Protein 4UVM (pdb70)

Organism: Shewanella oneidensis (strain ATCC 700550 / JCM 31522 / CIP 106686 / LMG 19005 / NCIMB 14063 / MR-1) (NCBI:txid211586)

CATH classification: 1.20.1250.20

Solvent-accessible surface area: 23825 Å² total; per-residue (Å²): 121,168,106,13,191,16,5,78,55,0,29,23,16,12,37,20,13,21,40,0,6,26,0,0,37,1,0,0,0,23,1,0,27,87,43,17,7,106,106,43,69,115,131,102,27,11,40,50,0,24,50,16,2,0,28,8,6,5,12,2,60,71,26,11,65,64,0,21,132,35,6,50,98,108,137,28,60,22,65,6,4,26,159,16,5,61,64,0,18,70,0,0,43,54,0,24,127,78,30,162,46,61,150,5,0,80,58,0,9,112,32,0,4,27,0,1,0,1,9,65,24,3,19,41,45,4,0,17,31,0,11,73,164,71,23,115,78,14,10,118,116,0,67,84,97,20,86,108,15,55,11,89,0,12,50,89,0,0,60,42,4,4,80,48,28,140,112,125,28,5,48,58,0,0,21,67,0,13,93,47,3,113,55,0,6,50,70,4,105,86,0,75,171,110,12,79,103,106,107,115,118,118,158,66,90,68,12,22,123,39,0,11,164,17,0,14,95,35,179,47,155,86,149,62,54,115,0,48,76,36,16,115,69,0,40,105,28,9,50,162,10,80,112,44,45,120,97,42,30,119,53,3,0,97,8,16,11,38,35,57,61,58,40,66,37,16,48,0,0,36,113,12,7,122,33,0,85,175,61,19,64,90,79,20,1,66,1,0,67,10,0,14,56,2,35,63,2,8,58,30,0,6,5,0,17,0,0,22,19,5,12,2,0,12,3,5,40,7,0,70,107,17,83,72,37,176,168,19,26,16,3,15,8,6,6,29,15,2,76,27,11,67,107,32,46,63,87,0,77,158,86,40,21,41,32,49,86,181,165,59,60,157,31,43,32,9,127,41,1,13,45,0,0,34,38,0,0,87,0,1,71,28,1,0,56,11,18,73,122,27,81,63,54,108,18,49,0,50,130,116,3,76,96,0,2,34,39,0,0,42,0,27,9,9,0,40,56,13,0,38,124,32,1,50,84,25,8,61,184,79,9,112,36,27,2,76,36,35,31,16,10,5,8,0,18,0,0,2,68,2,8,42,17,10,31,58,23,160,37,113,100,30,60,88,98,8,98,140,75,71,48,42,67,69,0,48,32,4,51,108,5,0,36,54,0,62,109,4,10,99,61,1,59,90,56,12,166,50,16,96,158,82,87,116,261

B-factor: mean 74.35, std 12.18, range [51.89, 132.82]

Radius of gyration: 23.32 Å; Cα contacts (8 Å, |Δi|>4): 678; chains: 1; bounding box: 52×58×60 Å

InterPro domains:
  IPR000109 Proton-dependent oligopeptide transporter family [PF00854] (85-462)
  IPR005279 Dipeptide/tripeptide permease [TIGR00924] (11-501)
  IPR018456 PTR2 family proton/oligopeptide symporter, conserved site [PS01022] (74-98)
  IPR036259 MFS transporter superfamily [G3DSA:1.20.1250.20] (1-516)
  IPR036259 MFS transporter superfamily [SSF103473] (8-505)

Foldseek 3Di:
DDDQPLLVLLLLLLLLLLLLVLLCLLCQQVLQQPAQVPVDDNVRSQLVSLLLSLLLLLLLLQLLVVLVCCQQPDDHLLVSLLVLLVLLLVLLVQCQVCVHPPVSVSVSSNSNSNSNSSNVVRSLVQSVVQADPVRNVCNVVSVVSSLVSNLVSNQVSLPVLVVCCVPPNRNRSSVVSSVSSVVSSVSSVVCPVRGDTDDRDDDDCLALVVLLVQLQPQDDPPDDQPLVVLLVVLVVVLVVLLVCCVLQPDSLSNLSSVCSNCVSSLVSSLVRLVSSVVPHPPQSSVQSVLLSLLLLLLLLLLLLLLLLVCCSRLVLVVLVQAADDDSDHSSSVSSLQSVLLVVVLVCCVPPNVVVVCVVPDPPDLLLLQLVLLLLSLVLLVLVLVVCVVVVPDHHHRPVRNSSSSNSSSSSCCSHVVRSLVVSCVRGDVSCNVVSSSSNSVSSSVSSSCVSVLVSVCPDPVNVVVVVVVVDDPSSVSSNVSSVSSNVSSVVSVVSVVVSVVPDYD

Nearest PDB structures (foldseek):
  4uvm-assembly1_A  TM=1.002E+00  e=2.363E-61  Shewanella oneidensis MR-1
  6ei3-assembly1_A  TM=9.799E-01  e=2.932E-43  Xanthomonas campestris
  4w6v-assembly1_A  TM=7.645E-01  e=9.019E-16  Yersinia enterocolitica subsp. palearctica YE-P4
  4tph-assembly1_B  TM=6.830E-01  e=6.382E-11  Shewanella oneidensis MR-1
  6jkc-assembly1_A  TM=6.854E-01  e=4.670E-11  Shewanella oneidensis MR-1

Secondary structure (DSSP, 8-state):
----TTHHHHHHHHHHHHHHHHHHHTTHHHHIIIIITTTS-HHHHHHHHHHHHHHHHHHHTTTHHHHHHHIIIII-HHHHHHHHHHHHHHHHHHHHHTTT-HHHHHHHHHHHHHHHHHTHHHHHHHHHTT--TTTHHHHHHHHHHHHHHHHHHHHHHHHHHHHHHHHH-HHHHHHHHHHHHHHHHHHHHTTTTT---PPPPPP-TTSHHHHHHHHHH---TT---HHHHHHHHHHHHHHHHHHTHHHH-HHHHHHHHHHHHHHHHHHHHHHTGGGGGGTS-HHHHHHHHHHHHHHHHHHTTHHHHHHHGGGGTHHHHHHTTSB--SS--GGGGGGHHHHHHHHHHHHIIIIIHHHHHHHT----HHHHHHHHHHHHHHHHHHHHHHHHHTTSS--BHHHHTHHHHHHHHHHHHHHTTTHHHHHHHHS-GGGHHHHHHHHHHHHHHHHHHHHHHHHHTTSHHHHHHHHHHT--HHHHHHHHHHHHHHHHHHHHHHHHHHHTTTS--

Structure (mmCIF, N/CA/C/O backbone):
data_4UVM
#
_entry.id   4UVM
#
_cell.length_a   86.830
_cell.length_b   86.830
_cell.length_c   219.820
_cell.angle_alpha   90.00
_cell.angle_beta   90.00
_cell.angle_gamma   90.00
#
_symmetry.space_group_name_H-M   'P 41 21 2'
#
loop_
_entity.id
_entity.type
_entity.pdbx_description
1 polymer 'GLUTATHIONE UPTAKE TRANSPORTER'
2 non-polymer (2S)-2,3-DIHYDROXYPROPYL(7Z)-PENTADEC-7-ENOATE
3 non-polymer (2R)-2,3-DIHYDROXYPROPYL(7Z)-PENTADEC-7-ENOATE
4 water water
#
loop_
_atom_site.group_PDB
_atom_site.id
_atom_site.type_symbol
_atom_site.label_atom_id
_atom_site.label_alt_id
_atom_site.label_comp_id
_atom_site.label_asym_id
_atom_site.label_entity_id
_atom_site.label_seq_id
_atom_site.pdbx_PDB_ins_code
_atom_site.Cartn_x
_atom_site.Cartn_y
_atom_site.Cartn_z
_atom_site.occupancy
_atom_site.B_iso_or_equiv
_atom_site.auth_seq_id
_atom_site.auth_comp_id
_atom_site.auth_asym_id
_atom_site.auth_atom_id
_atom_site.pdbx_PDB_model_num
ATOM 1 N N . PRO A 1 8 ? 2.102 86.543 77.564 1.00 101.37 8 PRO A N 1
ATOM 2 C CA . PRO A 1 8 ? 1.895 85.358 78.405 1.00 100.19 8 PRO A CA 1
ATOM 3 C C . PRO A 1 8 ? 0.955 85.641 79.573 1.00 101.60 8 PRO A C 1
ATOM 4 O O . PRO A 1 8 ? 1.040 86.713 80.174 1.00 103.30 8 PRO A O 1
ATOM 8 N N . LYS A 1 9 ? 0.074 84.698 79.893 1.00 97.35 9 LYS A N 1
ATOM 9 C CA . LYS A 1 9 ? -0.888 84.903 80.974 1.00 94.92 9 LYS A CA 1
ATOM 10 C C . LYS A 1 9 ? -0.730 83.864 82.078 1.00 92.32 9 LYS A C 1
ATOM 11 O O . LYS A 1 9 ? -0.304 82.738 81.825 1.00 91.42 9 LYS A O 1
ATOM 17 N N . TRP A 1 10 ? -1.071 84.247 83.304 1.00 89.72 10 TRP A N 1
ATOM 18 C CA . TRP A 1 10 ? -1.030 83.315 84.421 1.00 84.83 10 TRP A CA 1
ATOM 19 C C . TRP A 1 10 ? -2.136 82.284 84.287 1.00 80.29 10 TRP A C 1
ATOM 20 O O . TRP A 1 10 ? -3.302 82.638 84.129 1.00 79.43 10 TRP A O 1
ATOM 31 N N . PRO A 1 11 ? -1.767 80.999 84.331 1.00 76.87 11 PRO A N 1
ATOM 32 C CA . PRO A 1 11 ? -2.752 79.918 84.414 1.00 74.65 11 PRO A CA 1
ATOM 33 C C . PRO A 1 11 ? -3.606 80.062 85.668 1.00 73.60 11 PRO A C 1
ATOM 34 O O . PRO A 1 11 ? -3.061 80.200 86.762 1.00 74.66 11 PRO A O 1
ATOM 38 N N . ARG A 1 12 ? -4.925 80.042 85.502 1.00 74.55 12 ARG A N 1
ATOM 39 C CA . ARG A 1 12 ? -5.857 80.340 86.590 1.00 75.49 12 ARG A CA 1
ATOM 40 C C . ARG A 1 12 ? -5.856 79.296 87.705 1.00 75.64 12 ARG A C 1
ATOM 41 O O . ARG A 1 12 ? -6.438 79.514 88.769 1.00 74.34 12 ARG A O 1
ATOM 49 N N . GLN A 1 13 ? -5.206 78.164 87.462 1.00 73.18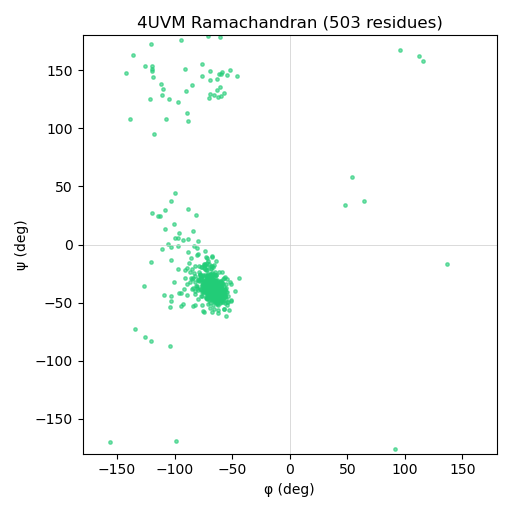 13 GLN A N 1
ATOM 50 C CA . GLN A 1 13 ? -5.156 77.094 88.451 1.00 72.06 13 GLN A CA 1
ATOM 51 C C . GLN A 1 13 ? -4.070 77.315 89.501 1.00 76.89 13 GLN A C 1
ATOM 52 O O . GLN A 1 13 ? -4.188 76.834 90.630 1.00 77.96 13 GLN A O 1
ATOM 58 N N . ILE A 1 14 ? -3.019 78.039 89.125 1.00 70.88 14 ILE A N 1
ATOM 59 C CA . ILE A 1 14 ? -1.868 78.262 90.004 1.00 69.72 14 ILE A CA 1
ATOM 60 C C . ILE A 1 14 ? -2.220 78.831 91.390 1.00 68.78 14 ILE A C 1
ATOM 61 O O . ILE A 1 14 ? -1.686 78.351 92.389 1.00 68.09 14 ILE A O 1
ATOM 66 N N . PRO A 1 15 ? -3.119 79.836 91.470 1.00 70.76 15 PRO A N 1
ATOM 67 C CA . PRO A 1 15 ? -3.447 80.344 92.810 1.00 70.57 15 PRO A CA 1
ATOM 68 C C . PRO A 1 15 ? -4.001 79.290 93.768 1.00 63.42 15 PRO A C 1
ATOM 69 O O . PRO A 1 15 ? -3.791 79.408 94.968 1.00 66.06 15 PRO A O 1
ATOM 73 N N . TYR A 1 16 ? -4.690 78.282 93.248 1.00 64.56 16 TYR A N 1
ATOM 74 C CA . TYR A 1 16 ? -5.241 77.226 94.090 1.00 64.25 16 TYR A CA 1
ATOM 75 C C . TYR A 1 16 ? -4.165 76.260 94.584 1.00 63.61 16 TYR A C 1
ATOM 76 O O . TYR A 1 16 ? -4.369 75.553 95.569 1.00 63.85 16 TYR A O 1
ATOM 85 N N . ILE A 1 17 ? -3.026 76.225 93.902 1.00 66.66 17 ILE A N 1
ATOM 86 C CA . ILE A 1 17 ? -1.938 75.340 94.303 1.00 63.96 17 ILE A CA 1
ATOM 87 C C . ILE A 1 17 ? -0.981 76.056 95.254 1.00 63.73 17 ILE A C 1
ATOM 88 O O . ILE A 1 17 ? -0.476 75.461 96.209 1.00 63.36 17 ILE A O 1
ATOM 93 N N . ILE A 1 18 ? -0.740 77.335 94.987 1.00 64.24 18 ILE A N 1
ATOM 94 C CA . ILE A 1 18 ? 0.078 78.160 95.868 1.00 65.32 18 ILE A CA 1
ATOM 95 C C . ILE A 1 18 ? -0.600 78.294 97.236 1.00 66.26 18 ILE A C 1
ATOM 96 O O . ILE A 1 18 ? 0.059 78.256 98.277 1.00 67.36 18 ILE A O 1
ATOM 101 N N . ALA A 1 19 ? -1.923 78.422 97.227 1.00 64.24 19 ALA A N 1
ATOM 102 C CA . ALA A 1 19 ? -2.691 78.549 98.460 1.00 61.17 19 ALA A CA 1
ATOM 103 C C . ALA A 1 19 ? -2.673 77.248 99.255 1.00 64.30 19 ALA A C 1
ATOM 104 O O . ALA A 1 19 ? -2.524 77.257 100.475 1.00 69.34 19 ALA A O 1
ATOM 106 N N . SER A 1 20 ? -2.831 76.130 98.554 1.00 62.30 20 SER A N 1
ATOM 107 C CA . SER A 1 20 ? -2.791 74.813 99.182 1.00 60.88 20 SER A CA 1
ATOM 108 C C . SER A 1 20 ? -1.421 74.541 99.805 1.00 61.30 20 SER A C 1
ATOM 109 O O . SER A 1 20 ? -1.320 73.957 100.886 1.00 61.22 20 SER A O 1
ATOM 112 N N . GLU A 1 21 ? -0.374 74.975 99.111 1.00 61.11 21 GLU A N 1
ATOM 113 C CA . GLU A 1 21 ? 1.000 74.785 99.558 1.00 61.98 21 GLU A CA 1
ATOM 114 C C . GLU A 1 21 ? 1.287 75.621 100.797 1.00 70.65 21 GLU A C 1
ATOM 115 O O . GLU A 1 21 ? 1.935 75.159 101.739 1.00 65.92 21 GLU A O 1
ATOM 121 N N . ALA A 1 22 ? 0.788 76.854 100.783 1.00 69.80 22 ALA A N 1
ATOM 122 C CA . ALA A 1 22 ? 0.959 77.786 101.890 1.00 60.86 22 ALA A CA 1
ATOM 123 C C . ALA A 1 22 ? 0.444 77.210 103.203 1.00 58.56 22 ALA A C 1
ATOM 124 O O . ALA A 1 22 ? 1.148 77.225 104.209 1.00 70.59 22 ALA A O 1
ATOM 126 N N . CYS A 1 23 ? -0.784 76.704 103.189 1.00 57.41 23 CYS A N 1
ATOM 127 C CA . CYS A 1 23 ? -1.392 76.142 104.389 1.00 59.08 23 CYS A CA 1
ATOM 128 C C . CYS A 1 23 ? -0.721 74.848 104.823 1.00 62.45 23 CYS A C 1
ATOM 129 O O . CYS A 1 23 ? -0.601 74.575 106.016 1.00 70.94 23 CYS A O 1
ATOM 132 N N . GLU A 1 24 ? -0.305 74.045 103.849 1.00 61.86 24 GLU A N 1
ATOM 133 C CA . GLU A 1 24 ? 0.298 72.750 104.133 1.00 59.83 24 GLU A CA 1
ATOM 134 C C . GLU A 1 24 ? 1.679 72.923 104.747 1.00 62.75 24 GLU A C 1
ATOM 135 O O . GLU A 1 24 ? 2.098 72.135 105.594 1.00 61.04 24 GLU A O 1
ATOM 141 N N . ARG A 1 25 ? 2.384 73.960 104.316 1.00 64.60 25 ARG A N 1
ATOM 142 C CA . ARG A 1 25 ? 3.723 74.225 104.822 1.00 63.10 25 ARG A CA 1
ATOM 143 C C . ARG A 1 25 ? 3.676 74.876 106.196 1.00 63.04 25 ARG A C 1
ATOM 144 O O . ARG A 1 25 ? 4.610 74.743 106.984 1.00 64.00 25 ARG A O 1
ATOM 152 N N . PHE A 1 26 ? 2.583 75.577 106.480 1.00 62.89 26 PHE A N 1
ATOM 153 C CA . PHE A 1 26 ? 2.388 76.172 107.794 1.00 63.40 26 PHE A CA 1
ATOM 154 C C . PHE A 1 26 ? 2.032 75.088 108.809 1.00 63.72 26 PHE A C 1
ATOM 155 O O . PHE A 1 26 ? 2.509 75.105 109.942 1.00 68.67 26 PHE A O 1
ATOM 163 N N . SER A 1 27 ? 1.200 74.140 108.391 1.00 63.03 27 SER A N 1
ATOM 164 C CA . SER A 1 27 ? 0.754 73.070 109.274 1.00 62.48 27 SER A CA 1
ATOM 165 C C . SER A 1 27 ? 1.866 72.076 109.587 1.00 60.14 27 SER A C 1
ATOM 166 O O . SER A 1 27 ? 1.885 71.476 110.660 1.00 61.59 27 SER A O 1
ATOM 169 N N . PHE A 1 28 ? 2.789 71.894 108.648 1.00 60.43 28 PHE A N 1
ATOM 170 C CA . PHE A 1 28 ? 3.867 70.930 108.839 1.00 62.36 28 PHE A CA 1
ATOM 171 C C . PHE A 1 28 ? 4.913 71.445 109.819 1.00 60.25 28 PHE A C 1
ATOM 172 O O . PHE A 1 28 ? 5.197 70.811 110.835 1.00 60.35 28 PHE A O 1
ATOM 180 N N . TYR A 1 29 ? 5.489 72.599 109.503 1.00 59.65 29 TYR A N 1
ATOM 181 C CA . TYR A 1 29 ? 6.467 73.226 110.377 1.00 61.68 29 TYR A CA 1
ATOM 182 C C . TYR A 1 29 ? 5.826 73.621 111.702 1.00 63.82 29 TYR A C 1
ATOM 183 O O . TYR A 1 29 ? 6.497 73.705 112.728 1.00 64.84 29 TYR A O 1
ATOM 192 N N . GLY A 1 30 ? 4.520 73.860 111.667 1.00 62.77 30 GLY A N 1
ATOM 193 C CA . GLY A 1 30 ? 3.772 74.218 112.855 1.00 62.29 30 GLY A CA 1
ATOM 194 C C . GLY A 1 30 ? 3.804 73.141 113.921 1.00 64.98 30 GLY A C 1
ATOM 195 O O . GLY A 1 30 ? 3.984 73.431 115.103 1.00 73.36 30 GLY A O 1
ATOM 196 N N . MET A 1 31 ? 3.636 71.889 113.512 1.00 60.87 31 MET A N 1
ATOM 197 C CA . MET A 1 31 ? 3.586 70.800 114.480 1.00 60.72 31 MET A CA 1
ATOM 198 C C . MET A 1 31 ? 4.932 70.102 114.636 1.00 62.30 31 MET A C 1
ATOM 199 O O . MET A 1 31 ? 5.174 69.437 115.639 1.00 69.65 31 MET A O 1
ATOM 204 N N . ARG A 1 32 ? 5.803 70.242 113.643 1.00 61.27 32 ARG A N 1
ATOM 205 C CA . ARG A 1 32 ? 7.111 69.599 113.704 1.00 62.00 32 ARG A CA 1
ATOM 206 C C . ARG A 1 32 ? 8.058 70.348 114.637 1.00 61.16 32 ARG A C 1
ATOM 207 O O . ARG A 1 32 ? 8.914 69.745 115.284 1.00 61.48 32 ARG A O 1
ATOM 215 N N . ASN A 1 33 ? 7.894 71.665 114.704 1.00 64.99 33 ASN A N 1
ATOM 216 C CA . ASN A 1 33 ? 8.771 72.515 115.508 1.00 71.58 33 ASN A CA 1
ATOM 217 C C . ASN A 1 33 ? 8.444 72.502 117.003 1.00 65.92 33 ASN A C 1
ATOM 218 O O . ASN A 1 33 ? 9.273 72.883 117.826 1.00 66.37 33 ASN A O 1
ATOM 223 N N . ILE A 1 34 ? 7.237 72.070 117.354 1.00 63.76 34 ILE A N 1
ATOM 224 C CA . ILE A 1 34 ? 6.870 71.909 118.759 1.00 64.33 34 ILE A CA 1
ATOM 225 C C . ILE A 1 34 ? 6.768 70.433 119.111 1.00 64.69 34 ILE A C 1
ATOM 226 O O . ILE A 1 34 ? 6.230 70.065 120.154 1.00 67.21 34 ILE A O 1
ATOM 231 N N . LEU A 1 35 ? 7.282 69.584 118.232 1.00 64.35 35 LEU A N 1
ATOM 232 C CA . LEU A 1 35 ? 7.197 68.149 118.448 1.00 63.88 35 LEU A CA 1
ATOM 233 C C . LEU A 1 35 ? 8.140 67.722 119.569 1.00 64.74 35 LEU A C 1
ATOM 234 O O . LEU A 1 35 ? 7.746 66.987 120.474 1.00 65.22 35 LEU A O 1
ATOM 239 N N . THR A 1 36 ? 9.381 68.197 119.512 1.00 64.18 36 THR A N 1
ATOM 240 C CA . THR A 1 36 ? 10.377 67.873 120.533 1.00 66.44 36 THR A CA 1
ATOM 241 C C . THR A 1 36 ? 10.060 68.465 121.915 1.00 65.23 36 THR A C 1
ATOM 242 O O . THR A 1 36 ? 10.227 67.772 122.921 1.00 65.92 36 THR A O 1
ATOM 246 N N . PRO A 1 37 ? 9.614 69.739 121.981 1.00 64.88 37 PRO A N 1
ATOM 247 C CA . PRO A 1 37 ? 9.169 70.233 123.292 1.00 63.68 37 PRO A CA 1
ATOM 248 C C . PRO A 1 37 ? 8.005 69.451 123.891 1.00 64.46 37 PRO A C 1
ATOM 249 O O . PRO A 1 37 ? 8.040 69.147 125.080 1.00 65.49 37 PRO A O 1
ATOM 253 N N . PHE A 1 38 ? 6.993 69.144 123.086 1.00 63.07 38 PHE A N 1
ATOM 254 C CA . PHE A 1 38 ? 5.835 68.387 123.554 1.00 63.35 38 PHE A CA 1
ATOM 255 C C . PHE A 1 38 ? 6.204 67.014 124.113 1.00 65.72 38 PHE A C 1
ATOM 256 O O . PHE A 1 38 ? 5.614 66.558 125.092 1.00 64.94 38 PHE A O 1
ATOM 264 N N . LEU A 1 39 ? 7.168 66.350 123.482 1.00 67.15 39 LEU A N 1
ATOM 265 C CA . LEU A 1 39 ? 7.595 65.030 123.936 1.00 65.70 39 LEU A CA 1
ATOM 266 C C . LEU A 1 39 ? 8.266 65.111 125.304 1.00 65.86 39 LEU A C 1
ATOM 267 O O . LEU A 1 39 ? 8.105 64.225 126.139 1.00 65.85 39 LEU A O 1
ATOM 272 N N . MET A 1 40 ? 9.017 66.185 125.523 1.00 66.29 40 MET A N 1
ATOM 273 C CA . MET A 1 40 ? 9.744 66.382 126.774 1.00 66.56 40 MET A CA 1
ATOM 274 C C . MET A 1 40 ? 8.846 66.811 127.935 1.00 69.15 40 MET A C 1
ATOM 275 O O . MET A 1 40 ? 9.017 66.344 129.058 1.00 72.47 40 MET A O 1
ATOM 280 N N . THR A 1 41 ? 7.899 67.706 127.666 1.00 66.36 41 THR A N 1
ATOM 281 C CA . THR A 1 41 ? 7.067 68.264 128.728 1.00 65.54 41 THR A CA 1
ATOM 282 C C . THR A 1 41 ? 5.840 67.419 129.057 1.00 68.66 41 THR A C 1
ATOM 283 O O . THR A 1 41 ? 5.359 67.445 130.186 1.00 80.49 41 THR A O 1
ATOM 287 N N . ALA A 1 42 ? 5.330 66.682 128.077 1.00 65.80 42 ALA A N 1
ATOM 288 C CA . ALA A 1 42 ? 4.039 66.030 128.236 1.00 64.72 42 ALA A CA 1
ATOM 289 C C . ALA A 1 42 ? 4.077 64.526 127.982 1.00 67.07 42 ALA A C 1
ATOM 290 O O . ALA A 1 42 ? 4.121 63.736 128.924 1.00 69.51 42 ALA A O 1
ATOM 292 N N . LEU A 1 43 ? 4.062 64.144 126.706 1.00 68.73 43 LEU A N 1
ATOM 293 C CA . LEU A 1 43 ? 3.829 62.757 126.301 1.00 68.05 43 LEU A CA 1
ATOM 294 C C . LEU A 1 43 ? 4.776 61.733 126.937 1.00 67.67 43 LEU A C 1
ATOM 295 O O . LEU A 1 43 ? 4.346 60.645 127.324 1.00 66.38 43 LEU A O 1
ATOM 300 N N . LEU A 1 44 ? 6.055 62.074 127.051 1.00 66.77 44 LEU A N 1
ATOM 301 C CA . LEU A 1 44 ? 7.030 61.133 127.598 1.00 68.66 44 LEU A CA 1
ATOM 302 C C . LEU A 1 44 ? 7.408 61.451 129.047 1.00 70.31 44 LEU A C 1
ATOM 303 O O . LEU A 1 44 ? 8.561 61.284 129.437 1.00 70.12 44 LEU A O 1
ATOM 308 N N . LEU A 1 45 ? 6.440 61.900 129.842 1.00 76.94 45 LEU A N 1
ATOM 309 C CA . LEU A 1 45 ? 6.701 62.244 131.242 1.00 70.79 45 LEU A CA 1
ATOM 310 C C . LEU A 1 45 ? 7.009 61.007 132.091 1.00 73.47 45 LEU A C 1
ATOM 311 O O . LEU A 1 45 ? 7.747 61.089 133.075 1.00 70.58 45 LEU A O 1
ATOM 316 N N . SER A 1 46 ? 6.449 59.864 131.699 1.00 71.64 46 SER A N 1
ATOM 317 C CA . SER A 1 46 ? 6.661 58.604 132.411 1.00 72.25 46 SER A CA 1
ATOM 318 C C . SER A 1 46 ? 8.120 58.160 132.351 1.00 73.49 46 SER A C 1
ATOM 319 O O . SER A 1 46 ? 8.540 57.259 133.075 1.00 82.40 46 SER A O 1
ATOM 322 N N . ILE A 1 47 ? 8.879 58.790 131.462 1.00 71.80 47 ILE A N 1
ATOM 323 C CA . ILE A 1 47 ? 10.310 58.565 131.355 1.00 73.12 47 ILE A CA 1
ATOM 324 C C . ILE A 1 47 ? 11.049 59.545 132.254 1.00 72.02 47 ILE A C 1
ATOM 325 O O . ILE A 1 47 ? 10.752 60.740 132.244 1.00 69.45 47 ILE A O 1
ATOM 330 N N . PRO A 1 48 ? 12.007 59.043 133.049 1.00 80.60 48 PRO A N 1
ATOM 331 C CA . PRO A 1 48 ? 12.882 59.919 133.839 1.00 77.96 48 PRO A CA 1
ATOM 332 C C . PRO A 1 48 ? 13.573 60.954 132.951 1.00 78.35 48 PRO A C 1
ATOM 333 O O . PRO A 1 48 ? 13.882 60.637 131.800 1.00 81.08 48 PRO A O 1
ATOM 337 N N . GLU A 1 49 ? 13.804 62.155 133.478 1.00 79.73 49 GLU A N 1
ATOM 338 C CA . GLU A 1 49 ? 14.350 63.276 132.710 1.00 83.63 49 GLU A CA 1
ATOM 339 C C . GLU A 1 49 ? 15.625 62.942 131.928 1.00 89.51 49 GLU A C 1
ATOM 340 O O . GLU A 1 49 ? 15.737 63.275 130.744 1.00 87.84 49 GLU A O 1
ATOM 346 N N . GLU A 1 50 ? 16.585 62.301 132.590 1.00 88.46 50 GLU A N 1
ATOM 347 C CA . GLU A 1 50 ? 17.859 61.980 131.951 1.00 91.45 50 GLU A CA 1
ATOM 348 C C . GLU A 1 50 ? 17.659 60.997 130.804 1.00 86.48 50 GLU A C 1
ATOM 349 O O . GLU A 1 50 ? 18.320 61.094 129.769 1.00 93.96 50 GLU A O 1
ATOM 355 N N . LEU A 1 51 ? 16.735 60.061 130.993 1.00 81.80 51 LEU A N 1
ATOM 356 C CA . LEU A 1 51 ? 16.408 59.076 129.968 1.00 80.02 51 LEU A CA 1
ATOM 357 C C . LEU A 1 51 ? 15.533 59.653 128.850 1.00 77.60 51 LEU A C 1
ATOM 358 O O . LEU A 1 51 ? 15.601 59.204 127.704 1.00 73.70 51 LEU A O 1
ATOM 363 N N . ARG A 1 52 ? 14.722 60.653 129.189 1.00 76.84 52 ARG A N 1
ATOM 364 C CA . ARG A 1 52 ? 13.683 61.151 128.288 1.00 76.23 52 ARG A CA 1
ATOM 365 C C . ARG A 1 52 ? 14.220 61.823 127.024 1.00 75.70 52 ARG A C 1
ATOM 366 O O . ARG A 1 52 ? 13.597 61.740 125.963 1.00 72.24 52 ARG A O 1
ATOM 374 N N . GLY A 1 53 ? 15.365 62.488 127.137 1.00 77.35 53 GLY A N 1
ATOM 375 C CA . GLY A 1 53 ? 15.947 63.188 126.005 1.00 74.68 53 GLY A CA 1
ATOM 376 C C . GLY A 1 53 ? 16.346 62.273 124.860 1.00 75.77 53 GLY A C 1
ATOM 377 O O . GLY A 1 53 ? 16.267 62.653 123.691 1.00 73.04 53 GLY A O 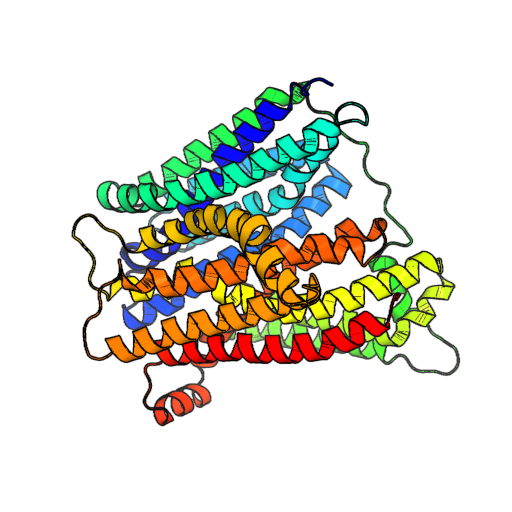1
ATOM 378 N N . ALA A 1 54 ? 16.774 61.062 125.199 1.00 76.82 54 ALA A N 1
ATOM 379 C CA . ALA A 1 54 ? 17.191 60.090 124.197 1.00 69.99 54 ALA A CA 1
ATOM 380 C C . ALA A 1 54 ? 15.990 59.489 123.479 1.00 74.94 54 ALA A C 1
ATOM 381 O O . ALA A 1 54 ? 16.051 59.202 122.285 1.00 81.57 54 ALA A O 1
ATOM 383 N N . VAL A 1 55 ? 14.900 59.293 124.213 1.00 75.34 55 VAL A N 1
ATOM 384 C CA . VAL A 1 55 ? 13.692 58.713 123.638 1.00 74.48 55 VAL A CA 1
ATOM 385 C C . VAL A 1 55 ? 12.984 59.723 122.741 1.00 72.59 55 VAL A C 1
ATOM 386 O O . VAL A 1 55 ? 12.368 59.355 121.743 1.00 78.70 55 VAL A O 1
ATOM 390 N N . ALA A 1 56 ? 13.085 61.000 123.093 1.00 70.64 56 ALA A N 1
ATOM 391 C CA . ALA A 1 56 ? 12.444 62.053 122.314 1.00 70.75 56 ALA A CA 1
ATOM 392 C C . ALA A 1 56 ? 13.064 62.180 120.923 1.00 71.84 56 ALA A C 1
ATOM 393 O O . ALA A 1 56 ? 12.349 62.342 119.932 1.00 66.41 56 ALA A O 1
ATOM 395 N N . LYS A 1 57 ? 14.393 62.106 120.857 1.00 71.27 57 LYS A N 1
ATOM 396 C CA . LYS A 1 57 ? 15.115 62.211 119.591 1.00 67.21 57 LYS A CA 1
ATOM 397 C C . LYS A 1 57 ? 14.778 61.055 118.660 1.00 68.75 57 LYS A C 1
ATOM 398 O O . LYS A 1 57 ? 14.674 61.234 117.447 1.00 69.85 57 LYS A O 1
ATOM 404 N N . ASP A 1 58 ? 14.612 59.869 119.233 1.00 69.01 58 ASP A N 1
ATOM 405 C CA . ASP A 1 58 ? 14.271 58.692 118.449 1.00 72.25 58 ASP A CA 1
ATOM 406 C C . ASP A 1 58 ? 12.926 58.884 117.762 1.00 69.37 58 ASP A C 1
ATOM 407 O O . ASP A 1 58 ? 12.788 58.627 116.568 1.00 70.83 58 ASP A O 1
ATOM 412 N N . VAL A 1 59 ? 11.945 59.353 118.526 1.00 69.04 59 VAL A N 1
ATOM 413 C CA . VAL A 1 59 ? 10.604 59.585 118.009 1.00 69.20 59 VAL A CA 1
ATOM 414 C C . VAL A 1 59 ? 10.607 60.622 116.889 1.00 65.94 59 VAL A C 1
ATOM 415 O O . VAL A 1 59 ? 9.995 60.419 115.840 1.00 64.11 59 VAL A O 1
ATOM 419 N N . PHE A 1 60 ? 11.311 61.726 117.114 1.00 63.53 60 PHE A N 1
ATOM 420 C CA . PHE A 1 60 ? 11.385 62.799 116.134 1.00 60.98 60 PHE A CA 1
ATOM 421 C C . PHE A 1 60 ? 12.045 62.350 114.836 1.00 62.71 60 PHE A C 1
ATOM 422 O O . PHE A 1 60 ? 11.507 62.567 113.753 1.00 61.74 60 PHE A O 1
ATOM 430 N N . HIS A 1 61 ? 13.213 61.727 114.949 1.00 62.86 61 HIS A N 1
ATOM 431 C CA . HIS A 1 61 ? 14.003 61.387 113.770 1.00 62.57 61 HIS A CA 1
ATOM 432 C C . HIS A 1 61 ? 13.490 60.141 113.052 1.00 63.73 61 HIS A C 1
ATOM 433 O O . HIS A 1 61 ? 13.739 59.970 111.861 1.00 67.73 61 HIS A O 1
ATOM 440 N N . SER A 1 62 ? 12.782 59.270 113.766 1.00 62.97 62 SER A N 1
ATOM 441 C CA . SER A 1 62 ? 12.091 58.162 113.113 1.00 63.06 62 SER A CA 1
ATOM 442 C C . SER A 1 62 ? 10.929 58.718 112.313 1.00 61.80 62 SER A C 1
ATOM 443 O O . SER A 1 62 ? 10.513 58.144 111.307 1.00 61.33 62 SER A O 1
ATOM 446 N N . PHE A 1 63 ? 10.403 59.842 112.781 1.00 63.25 63 PHE A N 1
ATOM 447 C CA . PHE A 1 63 ? 9.324 60.516 112.088 1.00 61.00 63 PHE A CA 1
ATOM 448 C C . PHE A 1 63 ? 9.834 61.165 110.811 1.00 62.07 63 PHE A C 1
ATOM 449 O O . PHE A 1 63 ? 9.216 61.044 109.753 1.00 60.03 63 PHE A O 1
ATOM 457 N N . VAL A 1 64 ? 10.962 61.860 110.926 1.00 66.82 64 VAL A N 1
ATOM 458 C CA . VAL A 1 64 ? 11.591 62.531 109.795 1.00 59.71 64 VAL A CA 1
ATOM 459 C C . VAL A 1 64 ? 11.962 61.523 108.717 1.00 62.80 64 VAL A C 1
ATOM 460 O O . VAL A 1 64 ? 11.748 61.763 107.528 1.00 62.47 64 VAL A O 1
ATOM 464 N N . ILE A 1 65 ? 12.511 60.392 109.149 1.00 62.47 65 ILE A N 1
ATOM 465 C CA . ILE A 1 65 ? 12.868 59.301 108.250 1.00 62.64 65 ILE A CA 1
ATOM 466 C C . ILE A 1 65 ? 11.703 58.920 107.335 1.00 61.33 65 ILE A C 1
ATOM 467 O O . ILE A 1 65 ? 11.870 58.813 106.121 1.00 64.61 65 ILE A O 1
ATOM 472 N N . GLY A 1 66 ? 10.521 58.744 107.913 1.00 58.61 66 GLY A N 1
ATOM 473 C CA . GLY A 1 66 ? 9.344 58.414 107.133 1.00 60.93 66 GLY A CA 1
ATOM 474 C C . GLY A 1 66 ? 8.906 59.548 106.224 1.00 60.34 66 GLY A C 1
ATOM 475 O O . GLY A 1 66 ? 8.335 59.318 105.159 1.00 59.60 66 GLY A O 1
ATOM 476 N N . VAL A 1 67 ? 9.176 60.778 106.647 1.00 59.73 67 VAL A N 1
ATOM 477 C CA . VAL A 1 67 ? 8.795 61.951 105.872 1.00 60.14 67 VAL A CA 1
ATOM 478 C C . VAL A 1 67 ? 9.590 62.010 104.572 1.00 62.67 67 VAL A C 1
ATOM 479 O O . VAL A 1 67 ? 9.048 62.330 103.515 1.00 65.15 67 VAL A O 1
ATOM 483 N N . TYR A 1 68 ? 10.874 61.677 104.652 1.00 63.61 68 TYR A N 1
ATOM 484 C CA . TYR A 1 68 ? 11.742 61.696 103.479 1.00 62.75 68 TYR A CA 1
ATOM 485 C C . TYR A 1 68 ? 11.974 60.303 102.892 1.00 61.55 68 TYR A C 1
ATOM 486 O O . TYR A 1 68 ? 12.910 60.096 102.122 1.00 62.27 68 TYR A O 1
ATOM 495 N N . PHE A 1 69 ? 11.124 59.350 103.258 1.00 62.64 69 PHE A N 1
ATOM 496 C CA . PHE A 1 69 ? 11.168 58.019 102.662 1.00 63.18 69 PHE A CA 1
ATOM 497 C C . PHE A 1 69 ? 9.963 57.806 101.765 1.00 64.67 69 PHE A C 1
ATOM 498 O O . PHE A 1 69 ? 10.073 57.276 100.662 1.00 64.10 69 PHE A O 1
ATOM 506 N N . PHE A 1 70 ? 8.809 58.235 102.260 1.00 62.31 70 PHE A N 1
ATOM 507 C CA . PHE A 1 70 ? 7.540 58.046 101.572 1.00 62.67 70 PHE A CA 1
ATOM 508 C C . PHE A 1 70 ? 7.322 58.822 100.259 1.00 62.90 70 PHE A C 1
ATOM 509 O O . PHE A 1 70 ? 6.335 58.559 99.571 1.00 63.91 70 PHE A O 1
ATOM 517 N N . PRO A 1 71 ? 8.202 59.788 99.910 1.00 62.57 71 PRO A N 1
ATOM 518 C CA . PRO A 1 71 ? 8.083 60.267 98.527 1.00 63.83 71 PRO A CA 1
ATOM 519 C C . PRO A 1 71 ? 8.177 59.164 97.469 1.00 62.14 71 PRO A C 1
ATOM 520 O O . PRO A 1 71 ? 7.518 59.269 96.437 1.00 64.72 71 PRO A O 1
ATOM 524 N N . LEU A 1 72 ? 8.976 58.132 97.727 1.00 61.53 72 LEU A N 1
ATOM 525 C CA . LEU A 1 72 ? 9.115 57.012 96.799 1.00 58.69 72 LEU A CA 1
ATOM 526 C C . LEU A 1 72 ? 7.789 56.288 96.581 1.00 64.50 72 LEU A C 1
ATOM 527 O O . LEU A 1 72 ? 7.480 55.870 95.466 1.00 75.57 72 LEU A O 1
ATOM 532 N N . LEU A 1 73 ? 7.011 56.133 97.647 1.00 68.87 73 LEU A N 1
ATOM 533 C CA . LEU A 1 73 ? 5.701 55.502 97.536 1.00 69.04 73 LEU A CA 1
ATOM 534 C C . LEU A 1 73 ? 4.737 56.403 96.770 1.00 70.41 73 LEU A C 1
ATOM 535 O O . LEU A 1 73 ? 3.988 55.941 95.912 1.00 77.47 73 LEU A O 1
ATOM 540 N N . GLY A 1 74 ? 4.769 57.694 97.082 1.00 69.53 74 GLY A N 1
ATOM 541 C CA . GLY A 1 74 ? 3.871 58.651 96.466 1.00 66.32 74 GLY A CA 1
ATOM 542 C C . GLY A 1 74 ? 4.071 58.769 94.969 1.00 64.37 74 GLY A C 1
ATOM 543 O O . GLY A 1 74 ? 3.118 58.656 94.201 1.00 67.75 74 GLY A O 1
ATOM 544 N N . GLY A 1 75 ? 5.314 58.994 94.555 1.00 63.16 75 GLY A N 1
ATOM 545 C CA . GLY A 1 75 ? 5.637 59.129 93.147 1.00 65.97 75 GLY A CA 1
ATOM 546 C C . GLY A 1 75 ? 5.291 57.880 92.358 1.00 71.00 75 GLY A C 1
ATOM 547 O O . GLY A 1 75 ? 4.908 57.956 91.188 1.00 70.71 75 GLY A O 1
ATOM 548 N N . TRP A 1 76 ? 5.422 56.726 93.006 1.00 69.30 76 TRP A N 1
ATOM 549 C CA . TRP A 1 76 ? 5.112 55.451 92.373 1.00 66.82 76 TRP A CA 1
ATOM 550 C C . TRP A 1 76 ? 3.613 55.290 92.128 1.00 68.72 76 TRP A C 1
ATOM 551 O O . TRP A 1 76 ? 3.194 54.958 91.022 1.00 73.69 76 TRP A O 1
ATOM 562 N N . ILE A 1 77 ? 2.814 55.530 93.163 1.00 70.61 77 ILE A N 1
ATOM 563 C CA . ILE A 1 77 ? 1.359 55.413 93.073 1.00 69.64 77 ILE A CA 1
ATOM 564 C C . ILE A 1 77 ? 0.774 56.350 92.020 1.00 67.28 77 ILE A C 1
ATOM 565 O O . ILE A 1 77 ? -0.133 55.976 91.280 1.00 71.07 77 ILE A O 1
ATOM 570 N N . ALA A 1 78 ? 1.303 57.565 91.949 1.00 67.82 78 ALA A N 1
ATOM 571 C CA . ALA A 1 78 ? 0.824 58.551 90.985 1.00 69.38 78 ALA A CA 1
ATOM 572 C C . ALA A 1 78 ? 1.172 58.168 89.548 1.00 75.95 78 ALA A C 1
ATOM 573 O O . ALA A 1 78 ? 0.334 58.258 88.651 1.00 76.58 78 ALA A O 1
ATOM 575 N N . ASP A 1 79 ? 2.414 57.747 89.335 1.00 77.32 79 ASP A N 1
ATOM 576 C CA . ASP A 1 79 ? 2.885 57.396 87.998 1.00 79.60 79 ASP A CA 1
ATOM 577 C C . ASP A 1 79 ? 2.307 56.076 87.493 1.00 82.06 79 ASP A C 1
ATOM 578 O O . ASP A 1 79 ? 1.980 55.942 86.314 1.00 92.82 79 ASP A O 1
ATOM 583 N N . ARG A 1 80 ? 2.183 55.104 88.389 1.00 76.67 80 ARG A N 1
ATOM 584 C CA . ARG A 1 80 ? 1.736 53.769 88.004 1.00 78.17 80 ARG A CA 1
ATOM 585 C C . ARG A 1 80 ? 0.219 53.639 87.879 1.00 78.95 80 ARG A C 1
ATOM 586 O O . ARG A 1 80 ? -0.272 52.983 86.962 1.00 89.75 80 ARG A O 1
ATOM 594 N N . PHE A 1 81 ? -0.525 54.260 88.787 1.00 75.93 81 PHE A N 1
ATOM 595 C CA . PHE A 1 81 ? -1.965 54.030 88.837 1.00 74.39 81 PHE A CA 1
ATOM 596 C C . PHE A 1 81 ? -2.823 55.275 88.648 1.00 75.80 81 PHE A C 1
ATOM 597 O O . PHE A 1 81 ? -3.280 55.559 87.540 1.00 78.66 81 PHE A O 1
ATOM 605 N N . PHE A 1 82 ? -3.029 56.015 89.733 1.00 73.96 82 PHE A N 1
ATOM 606 C CA . PHE A 1 82 ? -4.139 56.963 89.819 1.00 71.31 82 PHE A CA 1
ATOM 607 C C . PHE A 1 82 ? -3.888 58.377 89.282 1.00 70.18 82 PHE A C 1
ATOM 608 O O . PHE A 1 82 ? -4.835 59.126 89.058 1.00 68.44 82 PHE A O 1
ATOM 616 N N . GLY A 1 83 ? -2.630 58.746 89.073 1.00 68.93 83 GLY A N 1
ATOM 617 C CA . GLY A 1 83 ? -2.313 60.083 88.599 1.00 66.33 83 GLY A CA 1
ATOM 618 C C . GLY A 1 83 ? -1.957 61.017 89.741 1.00 67.35 83 GLY A C 1
ATOM 619 O O . GLY A 1 83 ? -2.194 60.696 90.904 1.00 75.58 83 GLY A O 1
ATOM 620 N N . LYS A 1 84 ? -1.398 62.179 89.419 1.00 66.11 84 LYS A N 1
ATOM 621 C CA . LYS A 1 84 ? -0.917 63.092 90.452 1.00 63.79 84 LYS A CA 1
ATOM 622 C C . LYS A 1 84 ? -2.038 63.750 91.253 1.00 63.02 84 LYS A C 1
ATOM 623 O O . LYS A 1 84 ? -1.981 63.770 92.479 1.00 65.32 84 LYS A O 1
ATOM 629 N N . TYR A 1 85 ? -3.052 64.281 90.574 1.00 67.87 85 TYR A N 1
ATOM 630 C CA . TYR A 1 85 ? -4.139 64.969 91.270 1.00 65.82 85 TYR A CA 1
ATOM 631 C C . TYR A 1 85 ? -4.820 64.065 92.294 1.00 64.83 85 TYR A C 1
ATOM 632 O O . TYR A 1 85 ? -4.918 64.411 93.468 1.00 66.00 85 TYR A O 1
ATOM 641 N N . ASN A 1 86 ? -5.294 62.910 91.843 1.00 65.28 86 ASN A N 1
ATOM 642 C CA . ASN A 1 86 ? -6.038 62.008 92.711 1.00 66.72 86 ASN A CA 1
ATOM 643 C C . ASN A 1 86 ? -5.192 61.456 93.850 1.00 68.12 86 ASN A C 1
ATOM 644 O O . ASN A 1 86 ? -5.698 61.217 94.946 1.00 72.10 86 ASN A O 1
ATOM 649 N N . THR A 1 87 ? -3.904 61.257 93.594 1.00 67.54 87 THR A N 1
ATOM 650 C CA . THR A 1 87 ? -3.009 60.735 94.620 1.00 67.95 87 THR A CA 1
ATOM 651 C C . THR A 1 87 ? -2.757 61.781 95.703 1.00 63.39 87 THR A C 1
ATOM 652 O O . THR A 1 87 ? -2.755 61.466 96.892 1.00 62.42 87 THR A O 1
ATOM 656 N N . ILE A 1 88 ? -2.547 63.025 95.284 1.00 59.72 88 ILE A N 1
ATOM 657 C CA . ILE A 1 88 ? -2.362 64.126 96.221 1.00 62.86 88 ILE A CA 1
ATOM 658 C C . ILE A 1 88 ? -3.593 64.300 97.102 1.00 61.54 88 ILE A C 1
ATOM 659 O O . ILE A 1 88 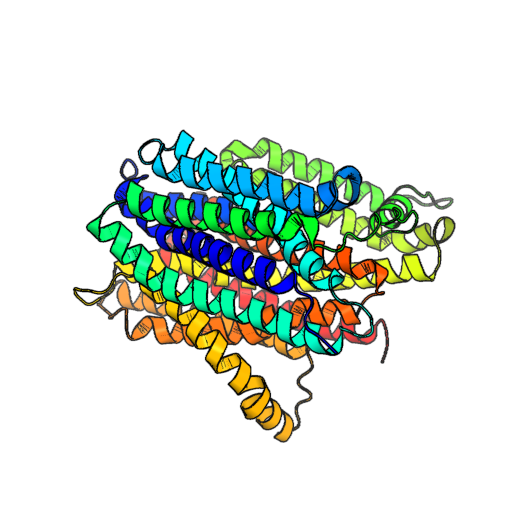? -3.483 64.491 98.311 1.00 62.99 88 ILE A O 1
ATOM 664 N N . LEU A 1 89 ? -4.766 64.218 96.486 1.00 62.06 89 LEU A N 1
ATOM 665 C CA . LEU A 1 89 ? -6.029 64.443 97.181 1.00 62.86 89 LEU A CA 1
ATOM 666 C C . LEU A 1 89 ? -6.277 63.435 98.301 1.00 62.14 89 LEU A C 1
ATOM 667 O O . LEU A 1 89 ? -6.701 63.805 99.393 1.00 60.88 89 LEU A O 1
ATOM 672 N N . TRP A 1 90 ? -6.010 62.163 98.030 1.00 63.89 90 TRP A N 1
ATOM 673 C CA . TRP A 1 90 ? -6.295 61.115 99.003 1.00 65.21 90 TRP A CA 1
ATOM 674 C C . TRP A 1 90 ? -5.175 60.971 100.026 1.00 62.19 90 TRP A C 1
ATOM 675 O O . TRP A 1 90 ? -5.398 60.490 101.134 1.00 64.95 90 TRP A O 1
ATOM 686 N N . LEU A 1 91 ? -3.972 61.388 99.652 1.00 59.82 91 LEU A N 1
ATOM 687 C CA . LEU A 1 91 ? -2.860 61.427 100.594 1.00 59.10 91 LEU A CA 1
ATOM 688 C C . LEU A 1 91 ? -2.991 62.629 101.519 1.00 61.86 91 LEU A C 1
ATOM 689 O O . LEU A 1 91 ? -2.529 62.603 102.659 1.00 60.77 91 LEU A O 1
ATOM 694 N N . SER A 1 92 ? -3.620 63.685 101.015 1.00 60.22 92 SER A N 1
ATOM 695 C CA . SER A 1 92 ? -3.829 64.899 101.790 1.00 59.85 92 SER A CA 1
ATOM 696 C C . SER A 1 92 ? -4.926 64.700 102.825 1.00 61.39 92 SER A C 1
ATOM 697 O O . SER A 1 92 ? -4.896 65.312 103.886 1.00 69.66 92 SER A O 1
ATOM 700 N N . LEU A 1 93 ? -5.899 63.851 102.509 1.00 63.57 93 LEU A N 1
ATOM 701 C CA . LEU A 1 93 ? -6.958 63.530 103.460 1.00 62.32 93 LEU A CA 1
ATOM 702 C C . LEU A 1 93 ? -6.390 62.676 104.587 1.00 61.46 93 LEU A C 1
ATOM 703 O O . LEU A 1 93 ? -6.701 62.887 105.757 1.00 63.19 93 LEU A O 1
ATOM 708 N N . ILE A 1 94 ? -5.550 61.712 104.221 1.00 60.01 94 ILE A N 1
ATOM 709 C CA . ILE A 1 94 ? -4.844 60.885 105.192 1.00 68.30 94 ILE A CA 1
ATOM 710 C C . ILE A 1 94 ? -3.936 61.752 106.063 1.00 63.74 94 ILE A C 1
ATOM 711 O O . ILE A 1 94 ? -3.836 61.553 107.275 1.00 63.50 94 ILE A O 1
ATOM 716 N N . TYR A 1 95 ? -3.286 62.717 105.422 1.00 61.55 95 TYR A N 1
ATOM 717 C CA . TYR A 1 95 ? -2.481 63.735 106.088 1.00 59.97 95 TYR A CA 1
ATOM 718 C C . TYR A 1 95 ? -3.325 64.474 107.129 1.00 60.95 95 TYR A C 1
ATOM 719 O O . TYR A 1 95 ? -2.879 64.698 108.254 1.00 61.92 95 TYR A O 1
ATOM 728 N N . CYS A 1 96 ? -4.545 64.845 106.749 1.00 62.20 96 CYS A N 1
ATOM 729 C CA . CYS A 1 96 ? -5.467 65.519 107.661 1.00 60.76 96 CYS A CA 1
ATOM 730 C C . CYS A 1 96 ? -5.777 64.657 108.878 1.00 63.27 96 CYS A C 1
ATOM 731 O O . CYS A 1 96 ? -5.727 65.128 110.014 1.00 61.80 96 CYS A O 1
ATOM 734 N N . VAL A 1 97 ? -6.101 63.393 108.626 1.00 62.41 97 VAL A N 1
ATOM 735 C CA . VAL A 1 97 ? -6.433 62.451 109.685 1.00 61.72 97 VAL A CA 1
ATOM 736 C C . VAL A 1 97 ? -5.266 62.299 110.658 1.00 62.19 97 VAL A C 1
ATOM 737 O O . VAL A 1 97 ? -5.467 62.192 111.863 1.00 63.54 97 VAL A O 1
ATOM 741 N N . GLY A 1 98 ? -4.048 62.313 110.130 1.00 57.17 98 GLY A N 1
ATOM 742 C CA . GLY A 1 98 ? -2.857 62.199 110.952 1.00 60.10 98 GLY A CA 1
ATOM 743 C C . GLY A 1 98 ? -2.739 63.341 111.941 1.00 63.43 98 GLY A C 1
ATOM 744 O O . GLY A 1 98 ? -2.393 63.134 113.106 1.00 62.66 98 GLY A O 1
ATOM 745 N N . HIS A 1 99 ? -3.024 64.550 111.470 1.00 63.32 99 HIS A N 1
ATOM 746 C CA . HIS A 1 99 ? -3.043 65.730 112.327 1.00 62.78 99 HIS A CA 1
ATOM 747 C C . HIS A 1 99 ? -4.125 65.601 113.393 1.00 65.14 99 HIS A C 1
ATOM 748 O O . HIS A 1 99 ? -3.930 65.987 114.544 1.00 63.60 99 HIS A O 1
ATOM 755 N N . ALA A 1 100 ? -5.269 65.055 112.997 1.00 73.41 100 ALA A N 1
ATOM 756 C CA . ALA A 1 100 ? -6.373 64.826 113.919 1.00 63.02 100 ALA A CA 1
ATOM 757 C C . ALA A 1 100 ? -5.987 63.825 115.006 1.00 63.49 100 ALA A C 1
ATOM 758 O O . ALA A 1 100 ? -6.337 64.003 116.170 1.00 64.88 100 ALA A O 1
ATOM 760 N N . PHE A 1 101 ? -5.261 62.779 114.621 1.00 66.67 101 PHE A N 1
ATOM 761 C CA . PHE A 1 101 ? -4.811 61.765 115.571 1.00 62.79 101 PHE A CA 1
ATOM 762 C C . PHE A 1 101 ? -3.912 62.354 116.647 1.00 63.91 101 PHE A C 1
ATOM 763 O O . PHE A 1 101 ? -3.903 61.890 117.786 1.00 64.27 101 PHE A O 1
ATOM 771 N N . LEU A 1 102 ? -3.149 63.374 116.276 1.00 64.76 102 LEU A N 1
ATOM 772 C CA . LEU A 1 102 ? -2.216 64.002 117.199 1.00 65.56 102 LEU A CA 1
ATOM 773 C C . LEU A 1 102 ? -2.957 64.718 118.324 1.00 69.64 102 LEU A C 1
ATOM 774 O O . LEU A 1 102 ? -2.478 64.772 119.458 1.00 69.41 102 LEU A O 1
ATOM 779 N N . ALA A 1 103 ? -4.129 65.257 118.005 1.00 66.30 103 ALA A N 1
ATOM 780 C CA . ALA A 1 103 ? -4.958 65.931 118.998 1.00 63.33 103 ALA A CA 1
ATOM 781 C C . ALA A 1 103 ? -5.779 64.929 119.805 1.00 62.02 103 ALA A C 1
ATOM 782 O O . ALA A 1 103 ? -5.752 64.938 121.035 1.00 65.10 103 ALA A O 1
ATOM 784 N N . ILE A 1 104 ? -6.501 64.062 119.102 1.00 61.42 104 ILE A N 1
ATOM 785 C CA . ILE A 1 104 ? -7.359 63.068 119.739 1.00 63.11 104 ILE A CA 1
ATOM 786 C C . ILE A 1 104 ? -6.577 62.138 120.670 1.00 65.88 104 ILE A C 1
ATOM 787 O O . ILE A 1 104 ? -6.994 61.897 121.803 1.00 68.87 104 ILE A O 1
ATOM 792 N N . PHE A 1 105 ? -5.445 61.623 120.197 1.00 65.42 105 PHE A N 1
ATOM 793 C CA . PHE A 1 105 ? -4.626 60.718 121.003 1.00 64.48 105 PHE A CA 1
ATOM 794 C C . PHE A 1 105 ? -3.451 61.455 121.636 1.00 66.59 105 PHE A C 1
ATOM 795 O O . PHE A 1 105 ? -2.319 60.969 121.640 1.00 63.60 105 PHE A O 1
ATOM 803 N N . GLU A 1 106 ? -3.747 62.634 122.172 1.00 65.74 106 GLU A N 1
ATOM 804 C CA . GLU A 1 106 ? -2.773 63.474 122.860 1.00 66.05 106 GLU A CA 1
ATOM 805 C C . GLU A 1 106 ? -2.079 62.772 124.024 1.00 67.46 106 GLU A C 1
ATOM 806 O O . GLU A 1 106 ? -0.881 62.950 124.241 1.00 67.14 106 GLU A O 1
ATOM 812 N N . HIS A 1 107 ? -2.836 61.971 124.767 1.00 66.98 107 HIS A N 1
ATOM 813 C CA . HIS A 1 107 ? -2.338 61.398 126.014 1.00 68.70 107 HIS A CA 1
ATOM 814 C C . HIS A 1 107 ? -1.998 59.912 125.914 1.00 69.73 107 HIS A C 1
ATOM 815 O O . HIS A 1 107 ? -1.580 59.301 126.899 1.00 77.27 107 HIS A O 1
ATOM 822 N N . SER A 1 108 ? -2.179 59.328 124.734 1.00 67.36 108 SER A N 1
ATOM 823 C CA . SER A 1 108 ? -1.797 57.935 124.520 1.00 68.04 108 SER A CA 1
ATOM 824 C C . SER A 1 108 ? -0.606 57.869 123.575 1.00 70.41 108 SER A C 1
ATOM 825 O O . SER A 1 108 ? -0.624 58.468 122.498 1.00 72.41 108 SER A O 1
ATOM 828 N N . VAL A 1 109 ? 0.429 57.142 123.987 1.00 70.92 109 VAL A N 1
ATOM 829 C CA . VAL A 1 109 ? 1.669 57.062 123.222 1.00 67.86 109 VAL A CA 1
ATOM 830 C C . VAL A 1 109 ? 1.502 56.296 121.912 1.00 66.37 109 VAL A C 1
ATOM 831 O O . VAL A 1 109 ? 1.948 56.750 120.859 1.00 70.57 109 VAL A O 1
ATOM 835 N N . GLN A 1 110 ? 0.858 55.136 121.981 1.00 66.58 110 GLN A N 1
ATOM 836 C CA . GLN A 1 110 ? 0.623 54.327 120.791 1.00 66.80 110 GLN A CA 1
ATOM 837 C C . GLN A 1 110 ? -0.175 55.098 119.745 1.00 66.58 110 GLN A C 1
ATOM 838 O O . GLN A 1 110 ? 0.140 55.063 118.558 1.00 66.61 110 GLN A O 1
ATOM 844 N N . GLY A 1 111 ? -1.206 55.801 120.198 1.00 67.97 111 GLY A N 1
ATOM 845 C CA . GLY A 1 111 ? -2.077 56.542 119.306 1.00 65.83 111 GLY A CA 1
ATOM 846 C C . GLY A 1 111 ? -1.416 57.771 118.717 1.00 64.93 111 GLY A C 1
ATOM 847 O O . GLY A 1 111 ? -1.758 58.202 117.616 1.00 66.18 111 GLY A O 1
ATOM 848 N N . PHE A 1 112 ? -0.468 58.343 119.451 1.00 64.49 112 PHE A N 1
ATOM 849 C CA . PHE A 1 112 ? 0.240 59.522 118.969 1.00 64.95 112 PHE A CA 1
ATOM 850 C C . PHE A 1 112 ? 1.254 59.132 117.898 1.00 63.50 112 PHE A C 1
ATOM 851 O O . PHE A 1 112 ? 1.404 59.824 116.891 1.00 64.14 112 PHE A O 1
ATOM 859 N N . TYR A 1 113 ? 1.943 58.016 118.125 1.00 63.68 113 TYR A N 1
ATOM 860 C CA . TYR A 1 113 ? 2.899 57.481 117.163 1.00 62.38 113 TYR A CA 1
ATOM 861 C C . TYR A 1 113 ? 2.213 57.109 115.855 1.00 62.36 113 TYR A C 1
ATOM 862 O O . TYR A 1 113 ? 2.808 57.200 114.783 1.00 65.49 113 TYR A O 1
ATOM 871 N N . THR A 1 114 ? 0.961 56.679 115.957 1.00 61.30 114 THR A N 1
ATOM 872 C CA . THR A 1 114 ? 0.178 56.302 114.789 1.00 61.91 114 THR A CA 1
ATOM 873 C C . THR A 1 114 ? -0.123 57.533 113.940 1.00 65.13 114 THR A C 1
ATOM 874 O O . THR A 1 114 ? -0.072 57.483 112.711 1.00 63.77 114 THR A O 1
ATOM 878 N N . GLY A 1 115 ? -0.426 58.642 114.607 1.00 67.77 115 GLY A N 1
ATOM 879 C CA . GLY A 1 115 ? -0.713 59.888 113.922 1.00 63.41 115 GLY A CA 1
ATOM 880 C C . GLY A 1 115 ? 0.506 60.462 113.232 1.00 62.19 115 GLY A C 1
ATOM 881 O O . GLY A 1 115 ? 0.394 61.073 112.171 1.00 63.93 115 GLY A O 1
ATOM 882 N N . LEU A 1 116 ? 1.673 60.274 113.840 1.00 61.24 116 LEU A N 1
ATOM 883 C CA . LEU A 1 116 ? 2.925 60.717 113.239 1.00 61.15 116 LEU A CA 1
ATOM 884 C C . LEU A 1 116 ? 3.167 59.970 111.937 1.00 60.55 116 LEU A C 1
ATOM 885 O O . LEU A 1 116 ? 3.644 60.543 110.960 1.00 61.32 116 LEU A O 1
ATOM 890 N N . PHE A 1 117 ? 2.826 58.685 111.939 1.00 61.08 117 PHE A N 1
ATOM 891 C CA . PHE A 1 117 ? 2.969 57.827 110.771 1.00 59.15 117 PHE A CA 1
ATOM 892 C C . PHE A 1 117 ? 2.115 58.318 109.603 1.00 62.06 117 PHE A C 1
ATOM 893 O O . PHE A 1 117 ? 2.571 58.347 108.461 1.00 64.74 117 PHE A O 1
ATOM 901 N N . LEU A 1 118 ? 0.877 58.703 109.896 1.00 61.91 118 LEU A N 1
ATOM 902 C CA . LEU A 1 118 ? -0.045 59.168 108.866 1.00 63.31 118 LEU A CA 1
ATOM 903 C C . LEU A 1 118 ? 0.377 60.522 108.305 1.00 62.94 118 LEU A C 1
ATOM 904 O O . LEU A 1 118 ? 0.124 60.827 107.140 1.00 67.16 118 LEU A O 1
ATOM 909 N N . ILE A 1 119 ? 1.016 61.335 109.137 1.00 61.89 119 ILE A N 1
ATOM 910 C CA . ILE A 1 119 ? 1.522 62.625 108.690 1.00 60.80 119 ILE A CA 1
ATOM 911 C C . ILE A 1 119 ? 2.747 62.426 107.806 1.00 60.35 119 ILE A C 1
ATOM 912 O O . ILE A 1 119 ? 2.892 63.079 106.774 1.00 62.40 119 ILE A O 1
ATOM 917 N N . ALA A 1 120 ? 3.621 61.512 108.213 1.00 59.88 120 ALA A N 1
ATOM 918 C CA . ALA A 1 120 ? 4.801 61.179 107.428 1.00 59.14 120 ALA A CA 1
ATOM 919 C C . ALA A 1 120 ? 4.390 60.564 106.094 1.00 65.69 120 ALA A C 1
ATOM 920 O O . ALA A 1 120 ? 5.042 60.770 105.071 1.00 62.78 120 ALA A O 1
ATOM 922 N N . LEU A 1 121 ? 3.296 59.812 106.115 1.00 63.06 121 LEU A N 1
ATOM 923 C CA . LEU A 1 121 ? 2.778 59.179 104.910 1.00 61.89 121 LEU A CA 1
ATOM 924 C C . LEU A 1 121 ? 2.146 60.208 103.982 1.00 63.36 121 LEU A C 1
ATOM 925 O O . LEU A 1 121 ? 2.303 60.143 102.765 1.00 65.65 121 LEU A O 1
ATOM 930 N N . GLY A 1 122 ? 1.436 61.164 104.565 1.00 61.81 122 GLY A N 1
ATOM 931 C CA . GLY A 1 122 ? 0.753 62.179 103.790 1.00 60.32 122 GLY A CA 1
ATOM 932 C C . GLY A 1 122 ? 1.668 63.286 103.308 1.00 61.69 122 GLY A C 1
ATOM 933 O O . GLY A 1 122 ? 1.624 63.661 102.141 1.00 61.48 122 GLY A O 1
ATOM 934 N N . SER A 1 123 ? 2.496 63.815 104.206 1.00 67.76 123 SER A N 1
ATOM 935 C CA . SER A 1 123 ? 3.366 64.942 103.871 1.00 63.84 123 SER A CA 1
ATOM 936 C C . SER A 1 123 ? 4.471 64.523 102.911 1.00 63.01 123 SER A C 1
ATOM 937 O O . SER A 1 123 ? 4.783 65.242 101.960 1.00 60.69 123 SER A O 1
ATOM 940 N N . GLY A 1 124 ? 5.057 63.357 103.165 1.00 59.78 124 GLY A N 1
ATOM 941 C CA . GLY A 1 124 ? 6.105 62.831 102.312 1.00 62.24 124 GLY A CA 1
ATOM 942 C C . GLY A 1 124 ? 5.567 62.361 100.976 1.00 62.60 124 GLY A C 1
ATOM 943 O O . GLY A 1 124 ? 6.163 62.613 99.931 1.00 61.82 124 GLY A O 1
ATOM 944 N N . GLY A 1 125 ? 4.427 61.680 101.014 1.00 62.36 125 GLY A N 1
ATOM 945 C CA . GLY A 1 125 ? 3.803 61.161 99.812 1.00 62.33 125 GLY A CA 1
ATOM 946 C C . GLY A 1 125 ? 3.450 62.209 98.770 1.00 65.28 125 GLY A C 1
ATOM 947 O O . GLY A 1 125 ? 3.498 61.936 97.573 1.00 63.37 125 GLY A O 1
ATOM 948 N N . ILE A 1 126 ? 3.093 63.410 99.216 1.00 59.54 126 ILE A N 1
ATOM 949 C CA . ILE A 1 126 ? 2.704 64.471 98.291 1.00 61.11 126 ILE A CA 1
ATOM 950 C C . ILE A 1 126 ? 3.853 65.418 97.978 1.00 59.94 126 ILE A C 1
ATOM 951 O O . ILE A 1 126 ? 3.693 66.355 97.198 1.00 61.54 126 ILE A O 1
ATOM 956 N N . LYS A 1 127 ? 5.009 65.187 98.590 1.00 63.93 127 LYS A N 1
ATOM 957 C CA . LYS A 1 127 ? 6.132 66.101 98.410 1.00 61.54 127 LYS A CA 1
ATOM 958 C C . LYS A 1 127 ? 6.666 66.114 96.970 1.00 57.73 127 LYS A C 1
ATOM 959 O O . LYS A 1 127 ? 6.879 67.190 96.415 1.00 56.03 127 LYS A O 1
ATOM 965 N N . PRO A 1 128 ? 6.882 64.931 96.353 1.00 62.73 128 PRO A N 1
ATOM 966 C CA . PRO A 1 128 ? 7.334 65.003 94.958 1.00 60.22 128 PRO A CA 1
ATOM 967 C C . PRO A 1 128 ? 6.210 65.360 93.993 1.00 63.33 128 PRO A C 1
ATOM 968 O O . PRO A 1 128 ? 6.465 65.932 92.936 1.00 63.31 128 PRO A O 1
ATOM 972 N N . LEU A 1 129 ? 4.978 65.032 94.366 1.00 62.08 129 LEU A N 1
ATOM 973 C CA . LEU A 1 129 ? 3.837 65.195 93.475 1.00 59.46 129 LEU A CA 1
ATOM 974 C C . LEU A 1 129 ? 3.420 66.652 93.275 1.00 60.35 129 LEU A C 1
ATOM 975 O O . LEU A 1 129 ? 3.174 67.075 92.150 1.00 61.96 129 LEU A O 1
ATOM 980 N N . VAL A 1 130 ? 3.342 67.418 94.359 1.00 57.30 130 VAL A N 1
ATOM 981 C CA . VAL A 1 130 ? 2.775 68.765 94.296 1.00 59.89 130 VAL A CA 1
ATOM 982 C C . VAL A 1 130 ? 3.620 69.744 93.482 1.00 61.64 130 VAL A C 1
ATOM 983 O O . VAL A 1 130 ? 3.093 70.471 92.636 1.00 60.49 130 VAL A O 1
ATOM 987 N N . SER A 1 131 ? 4.925 69.759 93.733 1.00 65.32 131 SER A N 1
ATOM 988 C CA . SER A 1 131 ? 5.822 70.699 93.065 1.00 66.65 131 SER A CA 1
ATOM 989 C C . SER A 1 131 ? 5.842 70.489 91.550 1.00 66.86 131 SER A C 1
ATOM 990 O O . SER A 1 131 ? 5.783 71.449 90.778 1.00 67.38 131 SER A O 1
ATOM 993 N N . SER A 1 132 ? 5.922 69.230 91.133 1.00 61.93 132 SER A N 1
ATOM 994 C CA . SER A 1 132 ? 5.923 68.894 89.717 1.00 60.45 132 SER A CA 1
ATOM 995 C C . SER A 1 132 ? 4.544 69.087 89.080 1.00 64.83 132 SER A C 1
ATOM 996 O O . SER A 1 132 ? 4.446 69.495 87.923 1.00 68.67 132 SER A O 1
ATOM 999 N N . PHE A 1 133 ? 3.487 68.791 89.832 1.00 64.88 133 PHE A N 1
ATOM 1000 C CA . PHE A 1 133 ? 2.120 69.015 89.360 1.00 62.58 133 PHE A CA 1
ATOM 1001 C C . PHE A 1 133 ? 1.922 70.488 89.025 1.00 63.67 133 PHE A C 1
ATOM 1002 O O . PHE A 1 133 ? 1.264 70.828 88.046 1.00 65.20 133 PHE A O 1
ATOM 1010 N N . MET A 1 134 ? 2.502 71.360 89.844 1.00 67.84 134 MET A N 1
ATOM 1011 C CA . MET A 1 134 ? 2.453 72.794 89.592 1.00 69.07 134 MET A CA 1
ATOM 1012 C C . MET A 1 134 ? 3.228 73.123 88.321 1.00 71.58 134 MET A C 1
ATOM 1013 O O . MET A 1 134 ? 2.890 74.059 87.591 1.00 68.14 134 MET A O 1
ATOM 1018 N N . GLY A 1 135 ? 4.268 72.336 88.065 1.00 71.34 135 GLY A N 1
ATOM 1019 C CA . GLY A 1 135 ? 5.140 72.558 86.930 1.00 71.64 135 GLY A CA 1
ATOM 1020 C C . GLY A 1 135 ? 4.491 72.283 85.589 1.00 72.72 135 GLY A C 1
ATOM 1021 O O . GLY A 1 135 ? 4.683 73.047 84.640 1.00 78.66 135 GLY A O 1
ATOM 1022 N N . ASP A 1 136 ? 3.721 71.201 85.497 1.00 67.33 136 ASP A N 1
ATOM 1023 C CA . ASP A 1 136 ? 3.118 70.835 84.219 1.00 71.73 136 ASP A CA 1
ATOM 1024 C C . ASP A 1 136 ? 1.759 71.508 84.013 1.00 69.49 136 ASP A C 1
ATOM 1025 O O . ASP A 1 136 ? 0.876 70.966 83.350 1.00 69.18 136 ASP A O 1
ATOM 1030 N N . GLN A 1 137 ? 1.603 72.695 84.587 1.00 70.17 137 GLN A N 1
ATOM 1031 C CA . GLN A 1 137 ? 0.435 73.526 84.326 1.00 69.66 137 GLN A CA 1
ATOM 1032 C C . GLN A 1 137 ? 0.825 74.637 83.362 1.00 71.72 137 GLN A C 1
ATOM 1033 O O . GLN A 1 137 ? -0.007 75.451 82.959 1.00 79.16 137 GLN A O 1
ATOM 1039 N N . PHE A 1 138 ? 2.105 74.663 83.005 1.00 72.80 138 PHE A N 1
ATOM 1040 C CA . PHE A 1 138 ? 2.634 75.670 82.095 1.00 79.37 138 PHE A CA 1
ATOM 1041 C C . PHE A 1 138 ? 3.004 75.043 80.758 1.00 83.73 138 PHE A C 1
ATOM 1042 O O . PHE A 1 138 ? 3.632 73.982 80.717 1.00 82.44 138 PHE A O 1
ATOM 1050 N N . ASP A 1 139 ? 2.608 75.691 79.667 1.00 86.94 139 ASP A N 1
ATOM 1051 C CA . ASP A 1 139 ? 3.039 75.260 78.344 1.00 89.29 139 ASP A CA 1
ATOM 1052 C C . ASP A 1 139 ? 4.206 76.127 77.886 1.00 90.62 139 ASP A C 1
ATOM 1053 O O . ASP A 1 139 ? 4.763 76.888 78.680 1.00 89.78 139 ASP A O 1
ATOM 1058 N N . GLN A 1 140 ? 4.573 76.013 76.613 1.00 95.39 140 GLN A N 1
ATOM 1059 C CA . GLN A 1 140 ? 5.713 76.756 76.080 1.00 93.46 140 GLN A CA 1
ATOM 1060 C C . GLN A 1 140 ? 5.479 78.263 76.128 1.00 91.21 140 GLN A C 1
ATOM 1061 O O . GLN A 1 140 ? 6.422 79.043 76.277 1.00 90.99 140 GLN A O 1
ATOM 1067 N N . SER A 1 141 ? 4.220 78.671 76.006 1.00 88.61 141 SER A N 1
ATOM 1068 C CA . SER A 1 141 ? 3.873 80.084 76.077 1.00 87.52 141 SER A CA 1
ATOM 1069 C C . SER A 1 141 ? 3.938 80.606 77.513 1.00 89.71 141 SER A C 1
ATOM 1070 O O . SER A 1 141 ? 4.354 81.740 77.751 1.00 89.11 141 SER A O 1
ATOM 1073 N N . ASN A 1 142 ? 3.531 79.766 78.462 1.00 96.22 142 ASN A N 1
ATOM 1074 C CA . ASN A 1 142 ? 3.504 80.128 79.880 1.00 87.60 142 ASN A CA 1
ATOM 1075 C C . ASN A 1 142 ? 4.874 80.141 80.549 1.00 86.93 142 ASN A C 1
ATOM 1076 O O . ASN A 1 142 ? 5.114 80.932 81.463 1.00 87.19 142 ASN A O 1
ATOM 1081 N N . LYS A 1 143 ? 5.761 79.273 80.067 1.00 86.56 143 LYS A N 1
ATOM 1082 C CA . LYS A 1 143 ? 7.004 78.896 80.752 1.00 86.92 143 LYS A CA 1
ATOM 1083 C C . LYS A 1 143 ? 7.793 80.050 81.374 1.00 87.13 143 LYS A C 1
ATOM 1084 O O . LYS A 1 143 ? 8.500 79.864 82.368 1.00 83.45 143 LYS A O 1
ATOM 1090 N N . SER A 1 144 ? 7.666 81.237 80.791 1.00 91.74 144 SER A N 1
ATOM 1091 C CA . SER A 1 144 ? 8.343 82.425 81.300 1.00 90.41 144 SER A CA 1
ATOM 1092 C C . SER A 1 144 ? 7.928 82.731 82.737 1.00 88.52 144 SER A C 1
ATOM 1093 O O . SER A 1 144 ? 8.719 83.256 83.523 1.00 89.62 144 SER A O 1
ATOM 1096 N N . LEU A 1 145 ? 6.686 82.384 83.068 1.00 89.47 145 LEU A N 1
ATOM 1097 C CA . LEU A 1 145 ? 6.095 82.675 84.372 1.00 87.27 145 LEU A CA 1
ATOM 1098 C C . LEU A 1 145 ? 6.343 81.571 85.393 1.00 85.43 145 LEU A C 1
ATOM 1099 O O . LEU A 1 145 ? 6.238 81.799 86.599 1.00 85.60 145 LEU A O 1
ATOM 1104 N N . ALA A 1 146 ? 6.661 80.377 84.903 1.00 85.33 146 ALA A N 1
ATOM 1105 C CA . ALA A 1 146 ? 6.853 79.215 85.764 1.00 83.83 146 ALA A CA 1
ATOM 1106 C C . ALA A 1 146 ? 7.911 79.459 86.838 1.00 84.72 146 ALA A C 1
ATOM 1107 O O . ALA A 1 146 ? 7.754 79.021 87.977 1.00 83.88 146 ALA A O 1
ATOM 1109 N N . GLN A 1 147 ? 8.981 80.161 86.478 1.00 87.54 147 GLN A N 1
ATOM 1110 C CA . GLN A 1 147 ? 10.051 80.441 87.430 1.00 86.55 147 GLN A CA 1
ATOM 1111 C C . GLN A 1 147 ? 9.564 81.375 88.537 1.00 85.15 147 GLN A C 1
ATOM 1112 O O . GLN A 1 147 ? 10.024 81.294 89.676 1.00 83.78 147 GLN A O 1
ATOM 1118 N N . LYS A 1 148 ? 8.625 82.255 88.198 1.00 86.25 148 LYS A N 1
ATOM 1119 C CA . LYS A 1 148 ? 8.034 83.160 89.178 1.00 83.76 148 LYS A CA 1
ATOM 1120 C C . LYS A 1 148 ? 7.127 82.381 90.128 1.00 85.96 148 LYS A C 1
ATOM 1121 O O . LYS A 1 148 ? 7.035 82.698 91.314 1.00 91.02 148 LYS A O 1
ATOM 1127 N N . ALA A 1 149 ? 6.463 81.357 89.598 1.00 85.71 149 ALA A N 1
ATOM 1128 C CA . ALA A 1 149 ? 5.552 80.531 90.385 1.00 82.83 149 ALA A CA 1
ATOM 1129 C C . ALA A 1 149 ? 6.302 79.677 91.404 1.00 81.09 149 ALA A C 1
ATOM 1130 O O . ALA A 1 149 ? 5.887 79.565 92.557 1.00 83.25 149 ALA A O 1
ATOM 1132 N N . PHE A 1 150 ? 7.405 79.073 90.976 1.00 81.37 150 PHE A N 1
ATOM 1133 C CA . PHE A 1 150 ? 8.227 78.276 91.880 1.00 80.17 150 PHE A CA 1
ATOM 1134 C C . PHE A 1 150 ? 8.979 79.166 92.865 1.00 80.66 150 PHE A C 1
ATOM 1135 O O . PHE A 1 150 ? 9.450 78.698 93.901 1.00 79.08 150 PHE A O 1
ATOM 1143 N N . ASP A 1 151 ? 9.102 80.447 92.534 1.00 81.07 151 ASP A N 1
ATOM 1144 C CA . ASP A 1 151 ? 9.678 81.411 93.461 1.00 83.79 151 ASP A CA 1
ATOM 1145 C C . ASP A 1 151 ? 8.742 81.591 94.652 1.00 82.64 151 ASP A C 1
ATOM 1146 O O . ASP A 1 151 ? 9.185 81.676 95.799 1.00 79.15 151 ASP A O 1
ATOM 1151 N N . MET A 1 152 ? 7.444 81.639 94.367 1.00 81.57 152 MET A N 1
ATOM 1152 C CA . MET A 1 152 ? 6.427 81.758 95.403 1.00 78.94 152 MET A CA 1
ATOM 1153 C C . MET A 1 152 ? 6.441 80.549 96.333 1.00 79.88 152 MET A C 1
ATOM 1154 O O . MET A 1 152 ? 6.257 80.685 97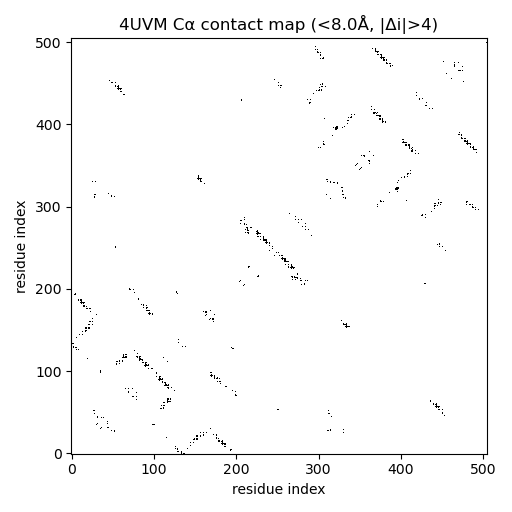.545 1.00 80.39 152 MET A O 1
ATOM 1159 N N . PHE A 1 153 ? 6.649 79.372 95.752 1.00 77.35 153 PHE A N 1
ATOM 1160 C CA . PHE A 1 153 ? 6.779 78.143 96.520 1.00 74.43 153 PHE A CA 1
ATOM 1161 C C . PHE A 1 153 ? 7.864 78.298 97.569 1.00 73.65 153 PHE A C 1
ATOM 1162 O O . PHE A 1 153 ? 7.641 78.038 98.747 1.00 73.99 153 PHE A O 1
ATOM 1170 N N . TYR A 1 154 ? 9.036 78.735 97.123 1.00 76.48 154 TYR A N 1
ATOM 1171 C CA . TYR A 1 154 ? 10.176 78.960 98.000 1.00 76.66 154 TYR A CA 1
ATOM 1172 C C . TYR A 1 154 ? 9.856 79.918 99.142 1.00 76.95 154 TYR A C 1
ATOM 1173 O O . TYR A 1 154 ? 10.330 79.734 100.264 1.00 78.24 154 TYR A O 1
ATOM 1182 N N . PHE A 1 155 ? 9.053 80.938 98.856 1.00 76.65 155 PHE A N 1
ATOM 1183 C CA . PHE A 1 155 ? 8.711 81.946 99.856 1.00 76.37 155 PHE A CA 1
ATOM 1184 C C . PHE A 1 155 ? 7.791 81.380 100.941 1.00 78.54 155 PHE A C 1
ATOM 1185 O O . PHE A 1 155 ? 7.985 81.646 102.127 1.00 78.23 155 PHE A O 1
ATOM 1193 N N . THR A 1 156 ? 6.803 80.589 100.534 1.00 76.52 156 THR A N 1
ATOM 1194 C CA . THR A 1 156 ? 5.859 79.999 101.481 1.00 71.66 156 THR A CA 1
ATOM 1195 C C . THR A 1 156 ? 6.530 78.987 102.409 1.00 70.78 156 THR A C 1
ATOM 1196 O O . THR A 1 156 ? 6.067 78.771 103.529 1.00 76.87 156 THR A O 1
ATOM 1200 N N . ILE A 1 157 ? 7.606 78.362 101.938 1.00 69.72 157 ILE A N 1
ATOM 1201 C CA . ILE A 1 157 ? 8.380 77.445 102.765 1.00 70.13 157 ILE A CA 1
ATOM 1202 C C . ILE A 1 157 ? 8.994 78.193 103.941 1.00 71.09 157 ILE A C 1
ATOM 1203 O O . ILE A 1 157 ? 8.872 77.775 105.094 1.00 69.93 157 ILE A O 1
ATOM 1208 N N . ASN A 1 158 ? 9.650 79.307 103.634 1.00 72.01 158 ASN A N 1
ATOM 1209 C CA . ASN A 1 158 ? 10.331 80.109 104.643 1.00 74.19 158 ASN A CA 1
ATOM 1210 C C . ASN A 1 158 ? 9.357 80.935 105.481 1.00 74.78 158 ASN A C 1
ATOM 1211 O O . ASN A 1 158 ? 9.489 81.003 106.702 1.00 72.39 158 ASN A O 1
ATOM 1216 N N . PHE A 1 159 ? 8.387 81.561 104.817 1.00 73.99 159 PHE A N 1
ATOM 1217 C CA . PHE A 1 159 ? 7.325 82.300 105.500 1.00 74.24 159 PHE A CA 1
ATOM 1218 C C . PHE A 1 159 ? 6.636 81.409 106.530 1.00 72.19 159 PHE A C 1
ATOM 1219 O O . PHE A 1 159 ? 6.469 81.794 107.686 1.00 73.04 159 PHE A O 1
ATOM 1227 N N . GLY A 1 160 ? 6.248 80.214 106.097 1.00 72.07 160 GLY A N 1
ATOM 1228 C CA . GLY A 1 160 ? 5.587 79.259 106.966 1.00 70.45 160 GLY A CA 1
ATOM 1229 C C . GLY A 1 160 ? 6.467 78.792 108.108 1.00 70.05 160 GLY A C 1
ATOM 1230 O O . GLY A 1 160 ? 6.036 78.769 109.257 1.00 71.44 160 GLY A O 1
ATOM 1231 N N . SER A 1 161 ? 7.705 78.428 107.794 1.00 68.69 161 SER A N 1
ATOM 1232 C CA . SER A 1 161 ? 8.623 77.905 108.801 1.00 67.15 161 SER A CA 1
ATOM 1233 C C . SER A 1 161 ? 9.029 78.972 109.811 1.00 68.92 161 SER A C 1
ATOM 1234 O O . SER A 1 161 ? 9.400 78.659 110.943 1.00 65.02 161 SER A O 1
ATOM 1237 N N . PHE A 1 162 ? 8.968 80.232 109.394 1.00 70.81 162 PHE A N 1
ATOM 1238 C CA . PHE A 1 162 ? 9.332 81.340 110.268 1.00 68.21 162 PHE A CA 1
ATOM 1239 C C . PHE A 1 162 ? 8.248 81.603 111.306 1.00 69.38 162 PHE A C 1
ATOM 1240 O O . PHE A 1 162 ? 8.511 81.567 112.508 1.00 68.43 162 PHE A O 1
ATOM 1248 N N . PHE A 1 163 ? 7.029 81.858 110.840 1.00 67.29 163 PHE A N 1
ATOM 1249 C CA . PHE A 1 163 ? 5.933 82.200 111.742 1.00 67.81 163 PHE A CA 1
ATOM 1250 C C . PHE A 1 163 ? 5.433 81.008 112.554 1.00 69.65 163 PHE A C 1
ATOM 1251 O O . PHE A 1 163 ? 4.983 81.178 113.684 1.00 75.12 163 PHE A O 1
ATOM 1259 N N . ALA A 1 164 ? 5.506 79.806 111.991 1.00 67.50 164 ALA A N 1
ATOM 1260 C CA . ALA A 1 164 ? 5.090 78.616 112.730 1.00 67.43 164 ALA A CA 1
ATOM 1261 C C . ALA A 1 164 ? 6.042 78.333 113.887 1.00 66.49 164 ALA A C 1
ATOM 1262 O O . ALA A 1 164 ? 5.650 77.754 114.892 1.00 72.02 164 ALA A O 1
ATOM 1264 N N . SER A 1 165 ? 7.296 78.746 113.739 1.00 66.55 165 SER A N 1
ATOM 1265 C CA . SER A 1 165 ? 8.288 78.580 114.796 1.00 64.70 165 SER A CA 1
ATOM 1266 C C . SER A 1 165 ? 8.058 79.560 115.944 1.00 71.51 165 SER A C 1
ATOM 1267 O O . SER A 1 165 ? 8.530 79.347 117.059 1.00 70.68 165 SER A O 1
ATOM 1270 N N . LEU A 1 166 ? 7.339 80.640 115.663 1.00 66.84 166 LEU A N 1
ATOM 1271 C CA . LEU A 1 166 ? 7.086 81.671 116.659 1.00 62.14 166 LEU A CA 1
ATOM 1272 C C . LEU A 1 166 ? 5.777 81.428 117.391 1.00 66.09 166 LEU A C 1
ATOM 1273 O O . LEU A 1 166 ? 5.726 81.429 118.617 1.00 71.81 166 LEU A O 1
ATOM 1278 N N . SER A 1 167 ? 4.719 81.217 116.620 1.00 66.00 167 SER A N 1
ATOM 1279 C CA . SER A 1 167 ? 3.369 81.152 117.157 1.00 63.85 167 SER A CA 1
ATOM 1280 C C . SER A 1 167 ? 3.031 79.835 117.860 1.00 65.04 167 SER A C 1
ATOM 1281 O O . SER A 1 167 ? 2.336 79.835 118.875 1.00 67.51 167 SER A O 1
ATOM 1284 N N . MET A 1 168 ? 3.508 78.719 117.316 1.00 67.23 168 MET A N 1
ATOM 1285 C CA . MET A 1 168 ? 3.145 77.394 117.831 1.00 65.70 168 MET A CA 1
ATOM 1286 C C . MET A 1 168 ? 3.702 77.039 119.217 1.00 66.44 168 MET A C 1
ATOM 1287 O O . MET A 1 168 ? 3.020 76.355 119.982 1.00 65.57 168 MET A O 1
ATOM 1292 N N . PRO A 1 169 ? 4.941 77.468 119.543 1.00 68.19 169 PRO A N 1
ATOM 1293 C CA . PRO A 1 169 ? 5.376 77.280 120.933 1.00 64.92 169 PRO A CA 1
ATOM 1294 C C . PRO A 1 169 ? 4.485 78.001 121.936 1.00 65.05 169 PRO A C 1
ATOM 1295 O O . PRO A 1 169 ? 4.199 77.463 123.005 1.00 64.99 169 PRO A O 1
ATOM 1299 N N . LEU A 1 170 ? 4.068 79.213 121.585 1.00 64.82 170 LEU A N 1
ATOM 1300 C CA . LEU A 1 170 ? 3.202 80.018 122.438 1.00 63.24 170 LEU A CA 1
ATOM 1301 C C . LEU A 1 170 ? 1.809 79.412 122.559 1.00 64.23 170 LEU A C 1
ATOM 1302 O O . LEU A 1 170 ? 1.207 79.427 123.631 1.00 69.89 170 LEU A O 1
ATOM 1307 N N . LEU A 1 171 ? 1.299 78.887 121.452 1.00 62.71 171 LEU A N 1
ATOM 1308 C CA . LEU A 1 171 ? -0.017 78.265 121.440 1.00 63.86 171 LEU A CA 1
ATOM 1309 C C . LEU A 1 171 ? -0.029 77.024 122.325 1.00 64.34 171 LEU A C 1
ATOM 1310 O O . LEU A 1 171 ? -1.024 76.727 122.986 1.00 65.43 171 LEU A O 1
ATOM 1315 N N . LEU A 1 172 ? 1.089 76.306 122.330 1.00 64.45 172 LEU A N 1
ATOM 1316 C CA . LEU A 1 172 ? 1.235 75.096 123.129 1.00 60.48 172 LEU A CA 1
ATOM 1317 C C . LEU A 1 172 ? 1.314 75.431 124.611 1.00 65.18 172 LEU A C 1
ATOM 1318 O O . LEU A 1 172 ? 0.780 74.710 125.453 1.00 65.12 172 LEU A O 1
ATOM 1323 N N . LYS A 1 173 ? 1.985 76.537 124.917 1.00 68.04 173 LYS A N 1
ATOM 1324 C CA . LYS A 1 173 ? 2.197 76.955 126.296 1.00 67.61 173 LYS A CA 1
ATOM 1325 C C . LYS A 1 173 ? 0.890 77.354 126.970 1.00 69.65 173 LYS A C 1
ATOM 1326 O O . LYS A 1 173 ? 0.654 77.025 128.132 1.00 78.83 173 LYS A O 1
ATOM 1332 N N . ASN A 1 174 ? 0.042 78.059 126.231 1.00 66.98 174 ASN A N 1
ATOM 1333 C CA . ASN A 1 174 ? -1.171 78.632 126.793 1.00 66.61 174 ASN A CA 1
ATOM 1334 C C . ASN A 1 174 ? -2.389 77.722 126.699 1.00 67.52 174 ASN A C 1
ATOM 1335 O O . ASN A 1 174 ? -3.284 77.790 127.539 1.00 79.99 174 ASN A O 1
ATOM 1340 N N . PHE A 1 175 ? -2.419 76.867 125.684 1.00 65.53 175 PHE A N 1
ATOM 1341 C CA . PHE A 1 175 ? -3.623 76.103 125.382 1.00 66.99 175 PHE A CA 1
ATOM 1342 C C . PHE A 1 175 ? -3.427 74.586 125.431 1.00 64.34 175 PHE A C 1
ATOM 1343 O O . PHE A 1 175 ? -4.399 73.827 125.462 1.00 63.81 175 PHE A O 1
ATOM 1351 N N . GLY A 1 176 ? -2.174 74.147 125.431 1.00 63.03 176 GLY A N 1
ATOM 1352 C CA . GLY A 1 176 ? -1.875 72.728 125.484 1.00 63.72 176 GLY A CA 1
ATOM 1353 C C . GLY A 1 176 ? -1.745 72.081 124.117 1.00 65.20 176 GLY A C 1
ATOM 1354 O O . GLY A 1 176 ? -1.828 72.754 123.090 1.00 65.43 176 GLY A O 1
ATOM 1355 N N . ALA A 1 177 ? -1.552 70.766 124.110 1.00 62.77 177 ALA A N 1
ATOM 1356 C CA . ALA A 1 177 ? -1.294 70.029 122.878 1.00 64.59 177 ALA A CA 1
ATOM 1357 C C . ALA A 1 177 ? -2.502 69.951 121.952 1.00 64.51 177 ALA A C 1
ATOM 1358 O O . ALA A 1 177 ? -2.354 70.033 120.737 1.00 71.69 177 ALA A O 1
ATOM 1360 N N . ALA A 1 178 ? -3.689 69.781 122.523 1.00 63.90 178 ALA A N 1
ATOM 1361 C CA . ALA A 1 178 ? -4.909 69.626 121.736 1.00 63.29 178 ALA A CA 1
ATOM 1362 C C . ALA A 1 178 ? -5.151 70.803 120.791 1.00 63.82 178 ALA A C 1
ATOM 1363 O O . ALA A 1 178 ? -5.576 70.616 119.649 1.00 63.51 178 ALA A O 1
ATOM 1365 N N . VAL A 1 179 ? -4.888 72.012 121.272 1.00 64.56 179 VAL A N 1
ATOM 1366 C CA . VAL A 1 179 ? -5.071 73.208 120.457 1.00 63.38 179 VAL A CA 1
ATOM 1367 C C . VAL A 1 179 ? -3.870 73.431 119.546 1.00 62.39 179 VAL A C 1
ATOM 1368 O O . VAL A 1 179 ? -4.022 73.752 118.369 1.00 65.03 179 VAL A O 1
ATOM 1372 N N . ALA A 1 180 ? -2.677 73.240 120.098 1.00 63.51 180 ALA A N 1
ATOM 1373 C CA . ALA A 1 180 ? -1.433 73.430 119.358 1.00 61.91 180 ALA A CA 1
ATOM 1374 C C . ALA A 1 180 ? -1.287 72.449 118.195 1.00 64.11 180 ALA A C 1
ATOM 1375 O O . ALA A 1 180 ? -0.596 72.738 117.220 1.00 65.55 180 ALA A O 1
ATOM 1377 N N . PHE A 1 181 ? -1.932 71.291 118.300 1.00 62.51 181 PHE A N 1
ATOM 1378 C CA . PHE A 1 181 ? -1.868 70.285 117.245 1.00 61.89 181 PHE A CA 1
ATOM 1379 C C . PHE A 1 181 ? -3.143 70.264 116.404 1.00 64.96 181 PHE A C 1
ATOM 1380 O O . PHE A 1 181 ? -3.176 69.668 115.322 1.00 64.63 181 PHE A O 1
ATOM 1388 N N . GLY A 1 182 ? -4.187 70.920 116.901 1.00 61.54 182 GLY A N 1
ATOM 1389 C CA . GLY A 1 182 ? -5.452 70.980 116.195 1.00 57.43 182 GLY A CA 1
ATOM 1390 C C . GLY A 1 182 ? -5.508 72.114 115.192 1.00 60.73 182 GLY A C 1
ATOM 1391 O O . GLY A 1 182 ? -6.164 72.004 114.158 1.00 63.88 182 GLY A O 1
ATOM 1392 N N . ILE A 1 183 ? -4.826 73.212 115.502 1.00 60.43 183 ILE A N 1
ATOM 1393 C CA . ILE A 1 183 ? -4.769 74.356 114.594 1.00 62.46 183 ILE A CA 1
ATOM 1394 C C . ILE A 1 183 ? -4.066 74.010 113.266 1.00 63.51 183 ILE A C 1
ATOM 1395 O O . ILE A 1 183 ? -4.563 74.383 112.200 1.00 65.83 183 ILE A O 1
ATOM 1400 N N . PRO A 1 184 ? -2.917 73.298 113.312 1.00 63.09 184 PRO A N 1
ATOM 1401 C CA . PRO A 1 184 ? -2.347 72.849 112.036 1.00 63.08 184 PRO A CA 1
ATOM 1402 C C . PRO A 1 184 ? -3.277 71.899 111.290 1.00 63.04 184 PRO A C 1
ATOM 1403 O O . PRO A 1 184 ? -3.337 71.938 110.059 1.00 63.82 184 PRO A O 1
ATOM 1407 N N . GLY A 1 185 ? -3.985 71.057 112.038 1.00 60.57 185 GLY A N 1
ATOM 1408 C CA . GLY A 1 185 ? -4.941 70.131 111.459 1.00 60.55 185 GLY A CA 1
ATOM 1409 C C . GLY A 1 185 ? -6.054 70.848 110.721 1.00 60.37 185 GLY A C 1
ATOM 1410 O O . GLY A 1 185 ? -6.474 70.422 109.645 1.00 57.92 185 GLY A O 1
ATOM 1411 N N . VAL A 1 186 ? -6.533 71.941 111.305 1.00 60.94 186 VAL A N 1
ATOM 1412 C CA . VAL A 1 186 ? -7.544 72.769 110.662 1.00 63.60 186 VAL A CA 1
ATOM 1413 C C . VAL A 1 186 ? -6.955 73.391 109.405 1.00 60.23 186 VAL A C 1
ATOM 1414 O O . VAL A 1 186 ? -7.571 73.377 108.337 1.00 58.22 186 VAL A O 1
ATOM 1418 N N . LEU A 1 187 ? -5.746 73.922 109.547 1.00 61.09 187 LEU A N 1
ATOM 1419 C CA . LEU A 1 187 ? -5.016 74.514 108.438 1.00 61.72 187 LEU A CA 1
ATOM 1420 C C . LEU A 1 187 ? -4.776 73.521 107.307 1.00 62.48 187 LEU A C 1
ATOM 1421 O O . LEU A 1 187 ? -4.891 73.868 106.132 1.00 61.99 187 LEU A O 1
ATOM 1426 N N . MET A 1 188 ? -4.439 72.287 107.666 1.00 62.18 188 MET A N 1
ATOM 1427 C CA . MET A 1 188 ? -4.178 71.261 106.667 1.00 59.52 188 MET A CA 1
ATOM 1428 C C . MET A 1 188 ? -5.444 70.900 105.901 1.00 62.98 188 MET A C 1
ATOM 1429 O O . MET A 1 188 ? -5.388 70.582 104.716 1.00 74.23 188 MET A O 1
ATOM 1434 N N . PHE A 1 189 ? -6.586 70.947 106.577 1.00 60.92 189 PHE A N 1
ATOM 1435 C CA . PHE A 1 189 ? -7.850 70.650 105.920 1.00 58.63 189 PHE A CA 1
ATOM 1436 C C . PHE A 1 189 ? -8.193 71.747 104.918 1.00 61.51 189 PHE A C 1
ATOM 1437 O O . PHE A 1 189 ? -8.702 71.472 103.832 1.00 61.18 189 PHE A O 1
ATOM 1445 N N . VAL A 1 190 ? -7.907 72.991 105.285 1.00 61.40 190 VAL A N 1
ATOM 1446 C CA . VAL A 1 190 ? -8.128 74.115 104.386 1.00 60.59 190 VAL A CA 1
ATOM 1447 C C . VAL A 1 190 ? -7.186 74.008 103.185 1.00 60.91 190 VAL A C 1
ATOM 1448 O O . VAL A 1 190 ? -7.539 74.391 102.069 1.00 59.52 190 VAL A O 1
ATOM 1452 N N . ALA A 1 191 ? -5.995 73.466 103.423 1.00 58.34 191 ALA A N 1
ATOM 1453 C CA . ALA A 1 191 ? -5.025 73.230 102.361 1.00 59.54 191 ALA A CA 1
ATOM 1454 C C . ALA A 1 191 ? -5.588 72.307 101.284 1.00 62.59 191 ALA A C 1
ATOM 1455 O O . ALA A 1 191 ? -5.442 72.572 100.092 1.00 66.38 191 ALA A O 1
ATOM 1457 N N . THR A 1 192 ? -6.223 71.219 101.708 1.00 62.51 192 THR A N 1
ATOM 1458 C CA . THR A 1 192 ? -6.798 70.269 100.764 1.00 61.19 192 THR A CA 1
ATOM 1459 C C . THR A 1 192 ? -7.997 70.867 100.046 1.00 58.90 192 THR A C 1
ATOM 1460 O O . THR A 1 192 ? -8.260 70.539 98.893 1.00 62.65 192 THR A O 1
ATOM 1464 N N . VAL A 1 193 ? -8.729 71.734 100.737 1.00 61.25 193 VAL A N 1
ATOM 1465 C CA . VAL A 1 193 ? -9.907 72.363 100.152 1.00 58.80 193 VAL A CA 1
ATOM 1466 C C . VAL A 1 193 ? -9.495 73.256 98.991 1.00 63.12 193 VAL A C 1
ATOM 1467 O O . VAL A 1 193 ? -10.124 73.242 97.936 1.00 63.62 193 VAL A O 1
ATOM 1471 N N . PHE A 1 194 ? -8.423 74.017 99.181 1.00 59.92 194 PHE A N 1
ATOM 1472 C CA . PHE A 1 194 ? -7.896 74.864 98.116 1.00 61.17 194 PHE A CA 1
ATOM 1473 C C . PHE A 1 194 ? -7.481 74.038 96.900 1.00 62.33 194 PHE A C 1
ATOM 1474 O O . PHE A 1 194 ? -7.706 74.440 95.759 1.00 63.42 194 PHE A O 1
ATOM 1482 N N . PHE A 1 195 ? -6.879 72.881 97.153 1.00 59.80 195 PHE A N 1
ATOM 1483 C CA . PHE A 1 195 ? -6.429 72.003 96.084 1.00 61.62 195 PHE A CA 1
ATOM 1484 C C . PHE A 1 195 ? -7.611 71.348 95.375 1.00 64.24 195 PHE A C 1
ATOM 1485 O O . PHE A 1 195 ? -7.558 71.078 94.175 1.00 65.89 195 PHE A O 1
ATOM 1493 N N . TRP A 1 196 ? -8.675 71.096 96.127 1.00 60.41 196 TRP A N 1
ATOM 1494 C CA . TRP A 1 196 ? -9.882 70.493 95.578 1.00 60.50 196 TRP A CA 1
ATOM 1495 C C . TRP A 1 196 ? -10.723 71.520 94.820 1.00 64.07 196 TRP A C 1
ATOM 1496 O O . TRP A 1 196 ? -11.470 71.174 93.907 1.00 66.39 196 TRP A O 1
ATOM 1507 N N . LEU A 1 197 ? -10.589 72.787 95.192 1.00 63.12 197 LEU A N 1
ATOM 1508 C CA . LEU A 1 197 ? -11.417 73.840 94.610 1.00 64.64 197 LEU A CA 1
ATOM 1509 C C . LEU A 1 197 ? -11.057 74.174 93.162 1.00 64.16 197 LEU A C 1
ATOM 1510 O O . LEU A 1 197 ? -11.799 74.887 92.488 1.00 66.80 197 LEU A O 1
ATOM 1515 N N . GLY A 1 198 ? -9.923 73.670 92.688 1.00 63.55 198 GLY A N 1
ATOM 1516 C CA . GLY A 1 198 ? -9.489 73.941 91.328 1.00 66.77 198 GLY A CA 1
ATOM 1517 C C . GLY A 1 198 ? -9.341 72.689 90.485 1.00 69.03 198 GLY A C 1
ATOM 1518 O O . GLY A 1 198 ? -8.562 72.658 89.535 1.00 67.80 198 GLY A O 1
ATOM 1519 N N . ARG A 1 199 ? -10.104 71.657 90.832 1.00 71.60 199 ARG A N 1
ATOM 1520 C CA . ARG A 1 199 ? -10.007 70.353 90.183 1.00 66.54 199 ARG A CA 1
ATOM 1521 C C . ARG A 1 199 ? -10.444 70.381 88.717 1.00 71.79 199 ARG A C 1
ATOM 1522 O O . ARG A 1 199 ? -9.937 69.616 87.897 1.00 75.44 199 ARG A O 1
ATOM 1530 N N . LYS A 1 200 ? -11.386 71.263 88.394 1.00 79.51 200 LYS A N 1
ATOM 1531 C CA . LYS A 1 200 ? -11.882 71.405 87.027 1.00 71.30 200 LYS A CA 1
ATOM 1532 C C . LYS A 1 200 ? -10.933 72.229 86.169 1.00 68.74 200 LYS A C 1
ATOM 1533 O O . LYS A 1 200 ? -11.112 72.330 84.958 1.00 82.08 200 LYS A O 1
ATOM 1539 N N . ARG A 1 201 ? -9.926 72.823 86.799 1.00 69.10 201 ARG A N 1
ATOM 1540 C CA . ARG A 1 201 ? -9.016 73.722 86.098 1.00 71.14 201 ARG A CA 1
ATOM 1541 C C . ARG A 1 201 ? -7.701 73.047 85.724 1.00 70.89 201 ARG A C 1
ATOM 1542 O O . ARG A 1 201 ? -7.094 73.383 84.708 1.00 70.83 201 ARG A O 1
ATOM 1550 N N . TYR A 1 202 ? -7.261 72.105 86.552 1.00 70.17 202 TYR A N 1
ATOM 1551 C CA . TYR A 1 202 ? -5.930 71.516 86.419 1.00 69.49 202 TYR A CA 1
ATOM 1552 C C . TYR A 1 202 ? -5.691 70.823 85.082 1.00 67.14 202 TYR A C 1
ATOM 1553 O O . TYR A 1 202 ? -6.604 70.251 84.490 1.00 69.09 202 TYR A O 1
ATOM 1562 N N . ILE A 1 203 ? -4.446 70.887 84.620 1.00 64.23 203 ILE A N 1
ATOM 1563 C CA . ILE A 1 203 ? -4.010 70.175 83.427 1.00 66.20 203 ILE A CA 1
ATOM 1564 C C . ILE A 1 203 ? -3.334 68.865 83.816 1.00 65.85 203 ILE A C 1
ATOM 1565 O O . ILE A 1 203 ? -2.359 68.862 84.562 1.00 68.03 203 ILE A O 1
ATOM 1570 N N . HIS A 1 204 ? -3.855 67.756 83.303 1.00 71.55 204 HIS A N 1
ATOM 1571 C CA . HIS A 1 204 ? -3.379 66.431 83.683 1.00 70.04 204 HIS A CA 1
ATOM 1572 C C . HIS A 1 204 ? -2.577 65.774 82.569 1.00 75.74 204 HIS A C 1
ATOM 1573 O O . HIS A 1 204 ? -3.136 65.360 81.555 1.00 90.92 204 HIS A O 1
ATOM 1580 N N . MET A 1 205 ? -1.265 65.676 82.760 1.00 75.82 205 MET A N 1
ATOM 1581 C CA . MET A 1 205 ? -0.399 65.048 81.770 1.00 74.09 205 MET A CA 1
ATOM 1582 C C . MET A 1 205 ? -0.651 63.548 81.706 1.00 78.28 205 MET A C 1
ATOM 1583 O O . MET A 1 205 ? -0.882 62.909 82.734 1.00 75.93 205 MET A O 1
ATOM 1588 N N . PRO A 1 206 ? -0.618 62.983 80.489 1.00 86.31 206 PRO A N 1
ATOM 1589 C CA . PRO A 1 206 ? -0.823 61.547 80.286 1.00 83.72 206 PRO A CA 1
ATOM 1590 C C . PRO A 1 206 ? 0.203 60.737 81.061 1.00 83.96 206 PRO A C 1
ATOM 1591 O O . PRO A 1 206 ? 1.327 61.208 81.240 1.00 83.54 206 PRO A O 1
ATOM 1595 N N . PRO A 1 207 ? -0.180 59.539 81.525 1.00 85.66 207 PRO A N 1
ATOM 1596 C CA . PRO A 1 207 ? 0.724 58.684 82.302 1.00 91.94 207 PRO A CA 1
ATOM 1597 C C . PRO A 1 207 ? 2.009 58.363 81.543 1.00 100.59 207 PRO A C 1
ATOM 1598 O O . PRO A 1 207 ? 1.955 57.963 80.378 1.00 101.90 207 PRO A O 1
ATOM 1602 N N . GLU A 1 208 ? 3.148 58.555 82.204 1.00 106.06 208 GLU A N 1
ATOM 1603 C CA . GLU A 1 208 ? 4.450 58.275 81.609 1.00 102.37 208 GLU A CA 1
ATOM 1604 C C . GLU A 1 208 ? 4.601 56.797 81.273 1.00 103.42 208 GLU A C 1
ATOM 1605 O O . GLU A 1 208 ? 4.283 55.933 82.093 1.00 101.01 208 GLU A O 1
ATOM 1611 N N . PRO A 1 209 ? 5.085 56.503 80.058 1.00 104.22 209 PRO A N 1
ATOM 1612 C CA . PRO A 1 209 ? 5.393 55.124 79.670 1.00 100.01 209 PRO A CA 1
ATOM 1613 C C . PRO A 1 209 ? 6.601 54.598 80.439 1.00 94.41 209 PRO A C 1
ATOM 1614 O O . PRO A 1 209 ? 7.632 55.273 80.491 1.00 93.24 209 PRO A O 1
ATOM 1618 N N . LYS A 1 210 ? 6.469 53.418 81.037 1.00 90.47 210 LYS A N 1
ATOM 1619 C CA . LYS A 1 210 ? 7.565 52.820 81.790 1.00 87.45 210 LYS A CA 1
ATOM 1620 C C . LYS A 1 210 ? 8.771 52.583 80.881 1.00 90.50 210 LYS A C 1
ATOM 1621 O O . LYS A 1 210 ? 8.624 52.117 79.750 1.00 89.70 210 LYS A O 1
ATOM 1627 N N . ASP A 1 211 ? 9.957 52.925 81.377 1.00 81.38 211 ASP A N 1
ATOM 1628 C CA . ASP A 1 211 ? 11.185 52.792 80.601 1.00 77.00 211 ASP A CA 1
ATOM 1629 C C . ASP A 1 211 ? 11.799 51.408 80.790 1.00 78.78 211 ASP A C 1
ATOM 1630 O O . ASP A 1 211 ? 12.248 51.070 81.884 1.00 81.69 211 ASP A O 1
ATOM 1635 N N . PRO A 1 212 ? 11.821 50.600 79.718 1.00 80.33 212 PRO A N 1
ATOM 1636 C CA . PRO A 1 212 ? 12.449 49.275 79.764 1.00 77.58 212 PRO A CA 1
ATOM 1637 C C . PRO A 1 212 ? 13.968 49.387 79.838 1.00 74.82 212 PRO A C 1
ATOM 1638 O O . PRO A 1 212 ? 14.655 48.410 80.138 1.00 72.60 212 PRO A O 1
ATOM 1642 N N . HIS A 1 213 ? 14.476 50.584 79.559 1.00 74.14 213 HIS A N 1
ATOM 1643 C CA . HIS A 1 213 ? 15.901 50.872 79.652 1.00 73.51 213 HIS A CA 1
ATOM 1644 C C . HIS A 1 213 ? 16.170 51.850 80.786 1.00 81.35 213 HIS A C 1
ATOM 1645 O O . HIS A 1 213 ? 17.170 52.569 80.775 1.00 74.38 213 HIS A O 1
ATOM 1652 N N . GLY A 1 214 ? 15.266 51.871 81.762 1.00 80.22 214 GLY A N 1
ATOM 1653 C CA . GLY A 1 214 ? 15.389 52.754 82.906 1.00 72.57 214 GLY A CA 1
ATOM 1654 C C . GLY A 1 214 ? 16.505 52.325 83.834 1.00 70.71 214 GLY A C 1
ATOM 1655 O O . GLY A 1 214 ? 17.176 51.323 83.584 1.00 71.11 214 GLY A O 1
ATOM 1656 N N . PHE A 1 215 ? 16.697 53.084 84.909 1.00 69.88 215 PHE A N 1
ATOM 1657 C CA . PHE A 1 215 ? 17.765 52.829 85.871 1.00 67.02 215 PHE A CA 1
ATOM 1658 C C . PHE A 1 215 ? 17.765 51.395 86.399 1.00 65.28 215 PHE A C 1
ATOM 1659 O O . PHE A 1 215 ? 18.764 50.685 86.290 1.00 64.04 215 PHE A O 1
ATOM 1667 N N . LEU A 1 216 ? 16.639 50.978 86.968 1.00 66.43 216 LEU A N 1
ATOM 1668 C CA . LEU A 1 216 ? 16.525 49.653 87.573 1.00 65.86 216 LEU A CA 1
ATOM 1669 C C . LEU A 1 216 ? 16.648 48.483 86.581 1.00 64.70 216 LEU A C 1
ATOM 1670 O O . LEU A 1 216 ? 17.351 47.517 86.877 1.00 63.78 216 LEU A O 1
ATOM 1675 N N . PRO A 1 217 ? 15.969 48.549 85.414 1.00 65.82 217 PRO A N 1
ATOM 1676 C CA . PRO A 1 217 ? 16.155 47.448 84.457 1.00 68.00 217 PRO A CA 1
ATOM 1677 C C . PRO A 1 217 ? 17.608 47.238 84.025 1.00 66.78 217 PRO A C 1
ATOM 1678 O O . PRO A 1 217 ? 18.007 46.100 83.783 1.00 66.34 217 PRO A O 1
ATOM 1682 N N . VAL A 1 218 ? 18.381 48.316 83.934 1.00 65.42 218 VAL A N 1
ATOM 1683 C CA . VAL A 1 218 ? 19.808 48.210 83.646 1.00 62.93 218 VAL A CA 1
ATOM 1684 C C . VAL A 1 218 ? 20.548 47.557 84.816 1.00 69.29 218 VAL A C 1
ATOM 1685 O O . VAL A 1 218 ? 21.409 46.699 84.614 1.00 70.27 218 VAL A O 1
ATOM 1689 N N . ILE A 1 219 ? 20.205 47.959 86.038 1.00 67.18 219 ILE A N 1
ATOM 1690 C CA . ILE A 1 219 ? 20.791 47.360 87.236 1.00 66.26 219 ILE A CA 1
ATOM 1691 C C . ILE A 1 219 ? 20.504 45.860 87.286 1.00 67.96 219 ILE A C 1
ATOM 1692 O O . ILE A 1 219 ? 21.383 45.059 87.612 1.00 69.16 219 ILE A O 1
ATOM 1697 N N . ARG A 1 220 ? 19.274 45.483 86.948 1.00 64.71 220 ARG A N 1
ATOM 1698 C CA . ARG A 1 220 ? 18.889 44.077 86.953 1.00 66.88 220 ARG A CA 1
ATOM 1699 C C . ARG A 1 220 ? 19.656 43.302 85.889 1.00 72.65 220 ARG A C 1
ATOM 1700 O O . ARG A 1 220 ? 19.975 42.127 86.073 1.00 74.06 220 ARG A O 1
ATOM 1708 N N . SER A 1 221 ? 19.957 43.967 84.778 1.00 71.22 221 SER A N 1
ATOM 1709 C CA . SER A 1 221 ? 20.727 43.344 83.708 1.00 70.49 221 SER A CA 1
ATOM 1710 C C . SER A 1 221 ? 22.178 43.147 84.129 1.00 72.05 221 SER A C 1
ATOM 1711 O O . SER A 1 221 ? 22.758 42.091 83.894 1.00 75.68 221 SER A O 1
ATOM 1714 N N . ALA A 1 222 ? 22.752 44.162 84.767 1.00 72.02 222 ALA A N 1
ATOM 1715 C CA . ALA A 1 222 ? 24.155 44.132 85.175 1.00 73.42 222 ALA A CA 1
ATOM 1716 C C . ALA A 1 222 ? 24.469 43.003 86.161 1.00 75.99 222 ALA A C 1
ATOM 1717 O O . ALA A 1 222 ? 25.611 42.559 86.263 1.00 74.86 222 ALA A O 1
ATOM 1719 N N . LEU A 1 223 ? 23.456 42.537 86.884 1.00 73.66 223 LEU A N 1
ATOM 1720 C CA . LEU A 1 223 ? 23.659 41.501 87.890 1.00 75.90 223 LEU A CA 1
ATOM 1721 C C . LEU A 1 223 ? 23.352 40.098 87.373 1.00 79.96 223 LEU A C 1
ATOM 1722 O O . LEU A 1 223 ? 24.087 39.152 87.657 1.00 86.88 223 LEU A O 1
ATOM 1727 N N . LEU A 1 224 ? 22.268 39.969 86.615 1.00 82.21 224 LEU A N 1
ATOM 1728 C CA . LEU A 1 224 ? 21.790 38.661 86.175 1.00 84.50 224 LEU A CA 1
ATOM 1729 C C . LEU A 1 224 ? 22.475 38.155 84.902 1.00 83.39 224 LEU A C 1
ATOM 1730 O O . LEU A 1 224 ? 22.608 36.944 84.705 1.00 85.71 224 LEU A O 1
ATOM 1735 N N . THR A 1 225 ? 22.904 39.073 84.040 1.00 79.26 225 THR A N 1
ATOM 1736 C CA . THR A 1 225 ? 23.606 38.691 82.818 1.00 81.48 225 THR A CA 1
ATOM 1737 C C . THR A 1 225 ? 24.915 37.982 83.145 1.00 89.25 225 THR A C 1
ATOM 1738 O O . THR A 1 225 ? 25.740 38.497 83.905 1.00 81.73 225 THR A O 1
ATOM 1742 N N . LYS A 1 226 ? 25.093 36.795 82.571 1.00 98.20 226 LYS A N 1
ATOM 1743 C CA . LYS A 1 226 ? 26.303 36.010 82.784 1.00 90.75 226 LYS A CA 1
ATOM 1744 C C . LYS A 1 226 ? 27.226 36.064 81.567 1.00 86.12 226 LYS A C 1
ATOM 1745 O O . LYS A 1 226 ? 26.819 35.768 80.444 1.00 87.55 226 LYS A O 1
ATOM 1751 N N . VAL A 1 227 ? 28.472 36.462 81.799 1.00 85.48 227 VAL A N 1
ATOM 1752 C CA . VAL A 1 227 ? 29.487 36.480 80.749 1.00 90.43 227 VAL A CA 1
ATOM 1753 C C . VAL A 1 227 ? 30.214 35.126 80.749 1.00 95.25 227 VAL A C 1
ATOM 1754 O O . VAL A 1 227 ? 30.304 34.460 81.787 1.00 96.48 227 VAL A O 1
ATOM 1758 N N . GLU A 1 228 ? 30.718 34.711 79.588 1.00 98.71 228 GLU A N 1
ATOM 1759 C CA . GLU A 1 228 ? 31.335 33.393 79.455 1.00 98.52 228 GLU A CA 1
ATOM 1760 C C . GLU A 1 228 ? 32.578 33.235 80.332 1.00 99.97 228 GLU A C 1
ATOM 1761 O O . GLU A 1 228 ? 33.352 34.179 80.517 1.00 100.24 228 GLU A O 1
ATOM 1767 N N . GLY A 1 229 ? 32.736 32.036 80.888 1.00 99.54 229 GLY A N 1
ATOM 1768 C CA . GLY A 1 229 ? 33.905 31.664 81.666 1.00 98.35 229 GLY A CA 1
ATOM 1769 C C . GLY A 1 229 ? 34.355 32.632 82.743 1.00 101.39 229 GLY A C 1
ATOM 1770 O O . GLY A 1 229 ? 35.552 32.775 82.986 1.00 104.55 229 GLY A O 1
ATOM 1771 N N . LYS A 1 230 ? 33.406 33.309 83.378 1.00 101.52 230 LYS A N 1
ATOM 1772 C CA . LYS A 1 230 ? 33.718 34.135 84.538 1.00 101.80 230 LYS A CA 1
ATOM 1773 C C . LYS A 1 230 ? 32.679 33.914 85.625 1.00 103.05 230 LYS A C 1
ATOM 1774 O O . LYS A 1 230 ? 31.605 33.367 85.366 1.00 104.84 230 LYS A O 1
ATOM 1780 N N . GLY A 1 231 ? 33.009 34.327 86.845 1.00 100.89 231 GLY A N 1
ATOM 1781 C CA . GLY A 1 231 ? 32.059 34.292 87.940 1.00 101.79 231 GLY A CA 1
ATOM 1782 C C . GLY A 1 231 ? 31.391 35.647 88.053 1.00 99.94 231 GLY A C 1
ATOM 1783 O O . GLY A 1 231 ? 31.745 36.574 87.324 1.00 97.75 231 GLY A O 1
ATOM 1784 N N . ASN A 1 232 ? 30.422 35.770 88.953 1.00 103.25 232 ASN A N 1
ATOM 1785 C CA . ASN A 1 232 ? 29.765 37.055 89.161 1.00 100.96 232 ASN A CA 1
ATOM 1786 C C . ASN A 1 232 ? 29.963 37.587 90.580 1.00 99.90 232 ASN A C 1
ATOM 1787 O O . ASN A 1 232 ? 29.225 37.229 91.500 1.00 97.19 232 ASN A O 1
ATOM 1792 N N . ILE A 1 233 ? 30.974 38.437 90.749 1.00 96.69 233 ILE A N 1
ATOM 1793 C CA . ILE A 1 233 ? 31.227 39.082 92.032 1.00 93.13 233 ILE A CA 1
ATOM 1794 C C . ILE A 1 233 ? 30.049 39.977 92.392 1.00 89.03 233 ILE A C 1
ATOM 1795 O O . ILE A 1 233 ? 29.651 40.064 93.554 1.00 87.70 233 ILE A O 1
ATOM 1800 N N . GLY A 1 234 ? 29.485 40.623 91.375 1.00 87.51 234 GLY A N 1
ATOM 1801 C CA . GLY A 1 234 ? 28.379 41.546 91.553 1.00 86.09 234 GLY A CA 1
ATOM 1802 C C . GLY A 1 234 ? 27.154 40.938 92.207 1.00 86.74 234 GLY A C 1
ATOM 1803 O O . GLY A 1 234 ? 26.541 41.556 93.079 1.00 89.35 234 GLY A O 1
ATOM 1804 N N . LEU A 1 235 ? 26.796 39.727 91.793 1.00 88.58 235 LEU A N 1
ATOM 1805 C CA . LEU A 1 235 ? 25.616 39.069 92.340 1.00 89.02 235 LEU A CA 1
ATOM 1806 C C . LEU A 1 235 ? 25.889 38.533 93.744 1.00 87.53 235 LEU A C 1
ATOM 1807 O O . LEU A 1 235 ? 24.971 38.401 94.554 1.00 86.55 235 LEU A O 1
ATOM 1812 N N . VAL A 1 236 ? 27.150 38.228 94.033 1.00 87.06 236 VAL A N 1
ATOM 1813 C CA . VAL A 1 236 ? 27.529 37.781 95.371 1.00 86.04 236 VAL A CA 1
ATOM 1814 C C . VAL A 1 236 ? 27.317 38.906 96.378 1.00 83.84 236 VAL A C 1
ATOM 1815 O O . VAL A 1 236 ? 26.773 38.688 97.460 1.00 84.38 236 VAL A O 1
ATOM 1819 N N . LEU A 1 237 ? 27.742 40.111 96.007 1.00 82.92 237 LEU A N 1
ATOM 1820 C CA . LEU A 1 237 ? 27.562 41.291 96.848 1.00 81.77 237 LEU A CA 1
ATOM 1821 C C . LEU A 1 237 ? 26.084 41.551 97.116 1.00 81.51 237 LEU A C 1
ATOM 1822 O O . LEU A 1 237 ? 25.700 41.936 98.221 1.00 78.98 237 LEU A O 1
ATOM 1827 N N . ALA A 1 238 ? 25.265 41.338 96.092 1.00 82.62 238 ALA A N 1
ATOM 1828 C CA . ALA A 1 238 ? 23.821 41.484 96.215 1.00 81.07 238 ALA A CA 1
ATOM 1829 C C . ALA A 1 238 ? 23.282 40.536 97.277 1.00 80.85 238 ALA A C 1
ATOM 1830 O O . ALA A 1 238 ? 22.518 40.939 98.157 1.00 77.97 238 ALA A O 1
ATOM 1832 N N . LEU A 1 239 ? 23.694 39.275 97.193 1.00 82.61 239 LEU A N 1
ATOM 1833 C CA . LEU A 1 239 ? 23.275 38.273 98.162 1.00 82.46 239 LEU A CA 1
ATOM 1834 C C . LEU A 1 239 ? 23.818 38.615 99.544 1.00 79.74 239 LEU A C 1
ATOM 1835 O O . LEU A 1 239 ? 23.152 38.384 100.550 1.00 80.98 239 LEU A O 1
ATOM 1840 N N . ILE A 1 240 ? 25.026 39.169 99.583 1.00 79.02 240 ILE A N 1
ATOM 1841 C CA . ILE A 1 240 ? 25.625 39.609 100.838 1.00 80.19 240 ILE A CA 1
ATOM 1842 C C . ILE A 1 240 ? 24.759 40.676 101.497 1.00 79.59 240 ILE A C 1
ATOM 1843 O O . ILE A 1 240 ? 24.427 40.575 102.680 1.00 78.99 240 ILE A O 1
ATOM 1848 N N . GLY A 1 241 ? 24.388 41.690 100.721 1.00 79.48 241 GLY A N 1
ATOM 1849 C CA . GLY A 1 241 ? 23.515 42.745 101.200 1.00 78.00 241 GLY A CA 1
ATOM 1850 C C . GLY A 1 241 ? 22.178 42.199 101.662 1.00 77.83 241 GLY A C 1
ATOM 1851 O O . GLY A 1 241 ? 21.605 42.678 102.638 1.00 78.18 241 GLY A O 1
ATOM 1852 N N . GLY A 1 242 ? 21.683 41.189 100.955 1.00 81.18 242 GLY A N 1
ATOM 1853 C CA . GLY A 1 242 ? 20.457 40.518 101.342 1.00 78.43 242 GLY A CA 1
ATOM 1854 C C . GLY A 1 242 ? 20.639 39.781 102.654 1.00 75.97 242 GLY A C 1
ATOM 1855 O O . GLY A 1 242 ? 19.733 39.740 103.483 1.00 78.27 242 GLY A O 1
ATOM 1856 N N . VAL A 1 243 ? 21.820 39.199 102.838 1.00 76.13 243 VAL A N 1
ATOM 1857 C CA . VAL A 1 243 ? 22.157 38.514 104.080 1.00 78.54 243 VAL A CA 1
ATOM 1858 C C . VAL A 1 243 ? 22.370 39.528 105.202 1.00 78.52 243 VAL A C 1
ATOM 1859 O O . VAL A 1 243 ? 21.856 39.359 106.310 1.00 75.06 243 VAL A O 1
ATOM 1863 N N . SER A 1 244 ? 23.124 40.583 104.898 1.00 76.04 244 SER A N 1
ATOM 1864 C CA . SER A 1 244 ? 23.411 41.642 105.861 1.00 73.09 244 SER A CA 1
ATOM 1865 C C . SER A 1 244 ? 22.143 42.321 106.357 1.00 77.32 244 SER A C 1
ATOM 1866 O O . SER A 1 244 ? 21.991 42.574 107.553 1.00 79.26 244 SER A O 1
ATOM 1869 N N . ALA A 1 245 ? 21.240 42.622 105.430 1.00 78.25 245 ALA A N 1
ATOM 1870 C CA . ALA A 1 245 ? 19.964 43.232 105.775 1.00 76.38 245 ALA A CA 1
ATOM 1871 C C . ALA A 1 245 ? 19.212 42.348 106.758 1.00 77.23 245 ALA A C 1
ATOM 1872 O O . ALA A 1 245 ? 18.599 42.839 107.706 1.00 86.46 245 ALA A O 1
ATOM 1874 N N . ALA A 1 246 ? 19.277 41.040 106.529 1.00 76.26 246 ALA A N 1
ATOM 1875 C CA . ALA A 1 246 ? 18.616 40.075 107.399 1.00 78.87 246 ALA A CA 1
ATOM 1876 C C . ALA A 1 246 ? 19.230 40.097 108.793 1.00 77.27 246 ALA A C 1
ATOM 1877 O O . ALA A 1 246 ? 18.534 39.911 109.788 1.00 76.48 246 ALA A O 1
ATOM 1879 N N . TYR A 1 247 ? 20.537 40.334 108.856 1.00 76.90 247 TYR A N 1
ATOM 1880 C CA . TYR A 1 247 ? 21.236 40.434 110.131 1.00 77.96 247 TYR A CA 1
ATOM 1881 C C . TYR A 1 247 ? 20.850 41.712 110.864 1.00 80.98 247 TYR A C 1
ATOM 1882 O O . TYR A 1 247 ? 20.944 41.788 112.089 1.00 84.23 247 TYR A O 1
ATOM 1891 N N . ALA A 1 248 ? 20.425 42.719 110.106 1.00 79.40 248 ALA A N 1
ATOM 1892 C CA . ALA A 1 248 ? 19.970 43.974 110.692 1.00 76.63 248 ALA A CA 1
ATOM 1893 C C . ALA A 1 248 ? 18.500 43.875 111.080 1.00 78.05 248 ALA A C 1
ATOM 1894 O O . ALA A 1 248 ? 18.079 44.401 112.112 1.00 83.62 248 ALA A O 1
ATOM 1896 N N . LEU A 1 249 ? 17.726 43.189 110.245 1.00 73.47 249 LEU A N 1
ATOM 1897 C CA . LEU A 1 249 ? 16.303 42.995 110.492 1.00 74.93 249 LEU A CA 1
ATOM 1898 C C . LEU A 1 249 ? 16.052 42.111 111.712 1.00 78.53 249 LEU A C 1
ATOM 1899 O O . LEU A 1 249 ? 15.093 42.325 112.453 1.00 78.63 249 LEU A O 1
ATOM 1904 N N . VAL A 1 250 ? 16.907 41.114 111.920 1.00 80.37 250 VAL A N 1
ATOM 1905 C CA . VAL A 1 250 ? 16.784 40.257 113.095 1.00 79.05 250 VAL A CA 1
ATOM 1906 C C . VAL A 1 250 ? 17.155 41.048 114.346 1.00 80.14 250 VAL A C 1
ATOM 1907 O O . VAL A 1 250 ? 16.522 40.912 115.391 1.00 80.98 250 VAL A O 1
ATOM 1911 N N . ASN A 1 251 ? 18.162 41.905 114.227 1.00 79.78 251 ASN A N 1
ATOM 1912 C CA . ASN A 1 251 ? 18.595 42.716 115.360 1.00 85.73 251 ASN A CA 1
ATOM 1913 C C . ASN A 1 251 ? 17.734 43.967 115.598 1.00 91.36 251 ASN A C 1
ATOM 1914 O O . ASN A 1 251 ? 18.208 44.952 116.162 1.00 86.11 251 ASN A O 1
ATOM 1919 N N . ILE A 1 252 ? 16.473 43.922 115.168 1.00 86.91 252 ILE A N 1
ATOM 1920 C CA . ILE A 1 252 ? 15.515 45.004 115.427 1.00 85.87 252 ILE A CA 1
ATOM 1921 C C . ILE A 1 252 ? 15.301 45.290 116.928 1.00 83.98 252 ILE A C 1
ATOM 1922 O O . ILE A 1 252 ? 15.212 46.460 117.316 1.00 82.79 252 ILE A O 1
ATOM 1927 N N . PRO A 1 253 ? 15.225 44.239 117.780 1.00 85.34 253 PRO A N 1
ATOM 1928 C CA . PRO A 1 253 ? 15.058 44.526 119.212 1.00 84.98 253 PRO A CA 1
ATOM 1929 C C . PRO A 1 253 ? 16.127 45.435 119.809 1.00 83.87 253 PRO A C 1
ATOM 1930 O O . PRO A 1 253 ? 15.833 46.144 120.769 1.00 85.18 253 PRO A O 1
ATOM 1934 N N . THR A 1 254 ? 17.333 45.417 119.251 1.00 83.87 254 THR A N 1
ATOM 1935 C CA . THR A 1 254 ? 18.396 46.298 119.715 1.00 83.05 254 THR A CA 1
ATOM 1936 C C . THR A 1 254 ? 18.376 47.629 118.971 1.00 84.73 254 THR A C 1
ATOM 1937 O O . THR A 1 254 ? 18.532 48.692 119.571 1.00 87.92 254 THR A O 1
ATOM 1941 N N . LEU A 1 255 ? 18.182 47.559 117.658 1.00 88.80 255 LEU A N 1
ATOM 1942 C CA . LEU A 1 255 ? 18.204 48.746 116.808 1.00 91.00 255 LEU A CA 1
ATOM 1943 C C . LEU A 1 255 ? 16.915 49.563 116.903 1.00 81.18 255 LEU A C 1
ATOM 1944 O O . LEU A 1 255 ? 16.952 50.791 117.001 1.00 79.52 255 LEU A O 1
ATOM 1949 N N . GLY A 1 256 ? 15.780 48.875 116.875 1.00 78.92 256 GLY A N 1
ATOM 1950 C CA . GLY A 1 256 ? 14.491 49.535 116.789 1.00 77.69 256 GLY A CA 1
ATOM 1951 C C . GLY A 1 256 ? 13.873 49.224 115.441 1.00 80.08 256 GLY A C 1
ATOM 1952 O O . GLY A 1 256 ? 14.575 48.810 114.517 1.00 84.92 256 GLY A O 1
ATOM 1953 N N . ILE A 1 257 ? 12.566 49.422 115.319 1.00 74.60 257 ILE A N 1
ATOM 1954 C CA . ILE A 1 257 ? 11.862 49.053 114.095 1.00 72.51 257 ILE A CA 1
ATOM 1955 C C . ILE A 1 257 ? 12.273 49.919 112.905 1.00 70.58 257 ILE A C 1
ATOM 1956 O O . ILE A 1 257 ? 12.750 49.407 111.895 1.00 71.14 257 ILE A O 1
ATOM 1961 N N . VAL A 1 258 ? 12.091 51.229 113.031 1.00 72.61 258 VAL A N 1
ATOM 1962 C CA . VAL A 1 258 ? 12.409 52.152 111.947 1.00 70.99 258 VAL A CA 1
ATOM 1963 C C . VAL A 1 258 ? 13.908 52.173 111.647 1.00 71.26 258 VAL A C 1
ATOM 1964 O O . VAL A 1 258 ? 14.316 52.302 110.492 1.00 79.18 258 VAL A O 1
ATOM 1968 N N . ALA A 1 259 ? 14.728 52.041 112.685 1.00 70.76 259 ALA A N 1
ATOM 1969 C CA . ALA A 1 259 ? 16.174 52.024 112.500 1.00 72.86 259 ALA A CA 1
ATOM 1970 C C . ALA A 1 259 ? 16.607 50.753 111.774 1.00 74.91 259 ALA A C 1
ATOM 1971 O O . ALA A 1 259 ? 17.462 50.792 110.886 1.00 70.95 259 ALA A O 1
ATOM 1973 N N . GLY A 1 260 ? 16.006 49.629 112.155 1.00 75.59 260 GLY A N 1
ATOM 1974 C CA . GLY A 1 260 ? 16.302 48.352 111.531 1.00 75.17 260 GLY A CA 1
ATOM 1975 C C . GLY A 1 260 ? 15.915 48.294 110.065 1.00 70.91 260 GLY A C 1
ATOM 1976 O O . GLY A 1 260 ? 16.671 47.785 109.241 1.00 72.63 260 GLY A O 1
ATOM 1977 N N . LEU A 1 261 ? 14.737 48.819 109.740 1.00 69.17 261 LEU A N 1
ATOM 1978 C CA . LEU A 1 261 ? 14.245 48.828 108.365 1.00 69.09 261 LEU A CA 1
ATOM 1979 C C . LEU A 1 261 ? 15.111 49.683 107.447 1.00 72.93 261 LEU A C 1
ATOM 1980 O O . LEU A 1 261 ? 15.262 49.384 106.263 1.00 74.44 261 LEU A O 1
ATOM 1985 N N . CYS A 1 262 ? 15.676 50.752 107.995 1.00 71.75 262 CYS A N 1
ATOM 1986 C CA . CYS A 1 262 ? 16.542 51.624 107.215 1.00 69.86 262 CYS A CA 1
ATOM 1987 C C . CYS A 1 262 ? 17.914 50.997 107.015 1.00 72.36 262 CYS A C 1
ATOM 1988 O O . CYS A 1 262 ? 18.497 51.106 105.937 1.00 77.20 262 CYS A O 1
ATOM 1991 N N . CYS A 1 263 ? 18.426 50.344 108.055 1.00 71.71 263 CYS A N 1
ATOM 1992 C CA . CYS A 1 263 ? 19.704 49.644 107.964 1.00 71.49 263 CYS A CA 1
ATOM 1993 C C . CYS A 1 263 ? 19.653 48.601 106.859 1.00 78.97 263 CYS A C 1
ATOM 1994 O O . CYS A 1 263 ? 20.576 48.491 106.050 1.00 77.68 263 CYS A O 1
ATOM 1997 N N . ALA A 1 264 ? 18.563 47.842 106.830 1.00 74.58 264 ALA A N 1
ATOM 1998 C CA . ALA A 1 264 ? 18.351 46.849 105.790 1.00 72.08 264 ALA A CA 1
ATOM 1999 C C . ALA A 1 264 ? 18.323 47.522 104.426 1.00 75.72 264 ALA A C 1
ATOM 2000 O O . ALA A 1 264 ? 19.017 47.101 103.503 1.00 77.50 264 ALA A O 1
ATOM 2002 N N . MET A 1 265 ? 17.529 48.581 104.318 1.00 75.15 265 MET A N 1
ATOM 2003 C CA . MET A 1 265 ? 17.384 49.313 103.068 1.00 75.77 265 MET A CA 1
ATOM 2004 C C . MET A 1 265 ? 18.721 49.855 102.572 1.00 76.60 265 MET A C 1
ATOM 2005 O O . MET A 1 265 ? 19.032 49.769 101.384 1.00 78.09 265 MET A O 1
ATOM 2010 N N . VAL A 1 266 ? 19.508 50.409 103.489 1.00 75.16 266 VAL A N 1
ATOM 2011 C CA . VAL A 1 266 ? 20.807 50.978 103.145 1.00 76.55 266 VAL A CA 1
ATOM 2012 C C . VAL A 1 266 ? 21.784 49.902 102.683 1.00 75.36 266 VAL A C 1
ATOM 2013 O O . VAL A 1 266 ? 22.431 50.043 101.644 1.00 76.28 266 VAL A O 1
ATOM 2017 N N . LEU A 1 267 ? 21.882 48.826 103.457 1.00 74.60 267 LEU A N 1
ATOM 2018 C CA . LEU A 1 267 ? 22.770 47.719 103.119 1.00 79.00 267 LEU A CA 1
ATOM 2019 C C . LEU A 1 267 ? 22.411 47.109 101.771 1.00 75.74 267 LEU A C 1
ATOM 2020 O O . LEU A 1 267 ? 23.291 46.809 100.965 1.00 76.60 267 LEU A O 1
ATOM 2025 N N . VAL A 1 268 ? 21.116 46.927 101.531 1.00 77.51 268 VAL A N 1
ATOM 2026 C CA . VAL A 1 268 ? 20.653 46.345 100.278 1.00 76.39 268 VAL A CA 1
ATOM 2027 C C . VAL A 1 268 ? 21.044 47.231 99.105 1.00 75.56 268 VAL A C 1
ATOM 2028 O O . VAL A 1 268 ? 21.764 46.792 98.210 1.00 77.22 268 VAL A O 1
ATOM 2032 N N . MET A 1 269 ? 20.593 48.481 99.116 1.00 75.76 269 MET A N 1
ATOM 2033 C CA . MET A 1 269 ? 20.879 49.382 98.005 1.00 77.54 269 MET A CA 1
ATOM 2034 C C . MET A 1 269 ? 22.368 49.714 97.932 1.00 77.66 269 MET A C 1
ATOM 2035 O O . MET A 1 269 ? 22.882 50.058 96.871 1.00 79.50 269 MET A O 1
ATOM 2040 N N . GLY A 1 270 ? 23.058 49.604 99.061 1.00 75.92 270 GLY A N 1
ATOM 2041 C CA . GLY A 1 270 ? 24.480 49.884 99.105 1.00 75.22 270 GLY A CA 1
ATOM 2042 C C . GLY A 1 270 ? 25.298 48.796 98.439 1.00 74.11 270 GLY A C 1
ATOM 2043 O O . GLY A 1 270 ? 26.202 49.082 97.659 1.00 76.11 270 GLY A O 1
ATOM 2044 N N . PHE A 1 271 ? 24.976 47.542 98.745 1.00 75.62 271 PHE A N 1
ATOM 2045 C CA . PHE A 1 271 ? 25.706 46.405 98.189 1.00 76.48 271 PHE A CA 1
ATOM 2046 C C . PHE A 1 271 ? 25.263 46.059 96.768 1.00 77.36 271 PHE A C 1
ATOM 2047 O O . PHE A 1 271 ? 26.081 45.644 95.945 1.00 78.99 271 PHE A O 1
ATOM 2055 N N . VAL A 1 272 ? 23.975 46.219 96.477 1.00 75.06 272 VAL A N 1
ATOM 2056 C CA . VAL A 1 272 ? 23.485 46.002 95.118 1.00 77.69 272 VAL A CA 1
ATOM 2057 C C . VAL A 1 272 ? 24.083 47.056 94.188 1.00 78.04 272 VAL A C 1
ATOM 2058 O O . VAL A 1 272 ? 24.507 46.752 93.071 1.00 74.73 272 VAL A O 1
ATOM 2062 N N . GLY A 1 273 ? 24.133 48.294 94.668 1.00 78.70 273 GLY A N 1
ATOM 2063 C CA . GLY A 1 273 ? 24.722 49.385 93.915 1.00 75.51 273 GLY A CA 1
ATOM 2064 C C . GLY A 1 273 ? 26.201 49.175 93.650 1.00 77.79 273 GLY A C 1
ATOM 2065 O O . GLY A 1 273 ? 26.695 49.503 92.573 1.00 80.25 273 GLY A O 1
ATOM 2066 N N . ALA A 1 274 ? 26.912 48.629 94.633 1.00 80.24 274 ALA A N 1
ATOM 2067 C CA . ALA A 1 274 ? 28.335 48.347 94.477 1.00 76.38 274 ALA A CA 1
ATOM 2068 C C . ALA A 1 274 ? 28.555 47.231 93.458 1.00 80.47 274 ALA A C 1
ATOM 2069 O O . ALA A 1 274 ? 29.405 47.342 92.567 1.00 80.34 274 ALA A O 1
ATOM 2071 N N . GLY A 1 275 ? 27.780 46.158 93.599 1.00 80.02 275 GLY A N 1
ATOM 2072 C CA . GLY A 1 275 ? 27.882 45.011 92.716 1.00 79.39 275 GLY A CA 1
ATOM 2073 C C . GLY A 1 275 ? 27.581 45.329 91.263 1.00 79.17 275 GLY A C 1
ATOM 2074 O O . GLY A 1 275 ? 28.274 44.855 90.363 1.00 80.02 275 GLY A O 1
ATOM 2075 N N . ALA A 1 276 ? 26.550 46.136 91.032 1.00 78.84 276 ALA A N 1
ATOM 2076 C CA . ALA A 1 276 ? 26.158 46.499 89.674 1.00 74.72 276 ALA A CA 1
ATOM 2077 C C . ALA A 1 276 ? 27.229 47.347 88.994 1.00 74.23 276 ALA A C 1
ATOM 2078 O O . ALA A 1 276 ? 27.390 47.290 87.776 1.00 78.45 276 ALA A O 1
ATOM 2080 N N . SER A 1 277 ? 27.956 48.130 89.783 1.00 74.98 277 SER A N 1
ATOM 2081 C CA . SER A 1 277 ? 29.006 48.987 89.248 1.00 77.99 277 SER A CA 1
ATOM 2082 C C . SER A 1 277 ? 30.161 48.156 88.688 1.00 79.40 277 SER A C 1
ATOM 2083 O O . SER A 1 277 ? 30.768 48.521 87.678 1.00 73.81 277 SER A O 1
ATOM 2086 N N . LEU A 1 278 ? 30.455 47.040 89.350 1.00 82.40 278 LEU A N 1
ATOM 2087 C CA . LEU A 1 278 ? 31.513 46.135 88.910 1.00 87.79 278 LEU A CA 1
ATOM 2088 C C . LEU A 1 278 ? 31.186 45.498 87.566 1.00 81.48 278 LEU A C 1
ATOM 2089 O O . LEU A 1 278 ? 32.067 45.284 86.732 1.00 82.75 278 LEU A O 1
ATOM 2094 N N . GLN A 1 279 ? 29.907 45.201 87.367 1.00 77.32 279 GLN A N 1
ATOM 2095 C CA . GLN A 1 279 ? 29.468 44.397 86.239 1.00 75.49 279 GLN A CA 1
ATOM 2096 C C . GLN A 1 279 ? 28.609 45.179 85.249 1.00 75.49 279 GLN A C 1
ATOM 2097 O O . GLN A 1 279 ? 27.816 44.594 84.509 1.00 76.96 279 GLN A O 1
ATOM 2103 N N . LEU A 1 280 ? 28.780 46.495 85.227 1.00 74.19 280 LEU A N 1
ATOM 2104 C CA . LEU A 1 280 ? 27.898 47.360 84.450 1.00 71.23 280 LEU A CA 1
ATOM 2105 C C . LEU A 1 280 ? 28.069 47.194 82.940 1.00 78.02 280 LEU A C 1
ATOM 2106 O O . LEU A 1 280 ? 27.142 47.468 82.177 1.00 80.98 280 LEU A O 1
ATOM 2111 N N . GLU A 1 281 ? 29.246 46.747 82.507 1.00 79.91 281 GLU A N 1
ATOM 2112 C CA . GLU A 1 281 ? 29.507 46.592 81.077 1.00 78.53 281 GLU A CA 1
ATOM 2113 C C . GLU A 1 281 ? 28.644 45.482 80.485 1.00 77.53 281 GLU A C 1
ATOM 2114 O O . GLU A 1 281 ? 28.316 45.499 79.300 1.00 80.56 281 GLU A O 1
ATOM 2120 N N . ARG A 1 282 ? 28.265 44.527 81.328 1.00 74.61 282 ARG A N 1
ATOM 2121 C CA . ARG A 1 282 ? 27.421 43.413 80.914 1.00 74.82 282 ARG A CA 1
ATOM 2122 C C . ARG A 1 282 ? 26.005 43.864 80.553 1.00 77.36 282 ARG A C 1
ATOM 2123 O O . ARG A 1 282 ? 25.274 43.147 79.869 1.00 82.89 282 ARG A O 1
ATOM 2131 N N . ALA A 1 283 ? 25.624 45.055 81.003 1.00 80.24 283 ALA A N 1
ATOM 2132 C CA . ALA A 1 283 ? 24.292 45.582 80.729 1.00 78.06 283 ALA A CA 1
ATOM 2133 C C . ALA A 1 283 ? 24.145 46.054 79.283 1.00 73.60 283 ALA A C 1
ATOM 2134 O O . ALA A 1 283 ? 23.028 46.235 78.798 1.00 71.64 283 ALA A O 1
ATOM 2136 N N . ARG A 1 284 ? 25.270 46.249 78.598 1.00 73.91 284 ARG A N 1
ATOM 2137 C CA . ARG A 1 284 ? 25.256 46.781 77.235 1.00 75.38 284 ARG A CA 1
ATOM 2138 C C . ARG A 1 284 ? 24.660 45.793 76.234 1.00 77.95 284 ARG A C 1
ATOM 2139 O O . ARG A 1 284 ? 24.262 46.174 75.129 1.00 71.67 284 ARG A O 1
ATOM 2147 N N . LYS A 1 285 ? 24.600 44.524 76.625 1.00 79.04 285 LYS A N 1
ATOM 2148 C CA . LYS A 1 285 ? 24.011 43.487 75.787 1.00 71.21 285 LYS A CA 1
ATOM 2149 C C . LYS A 1 285 ? 22.508 43.688 75.633 1.00 71.49 285 LYS A C 1
ATOM 2150 O O . LYS A 1 285 ? 21.944 43.435 74.570 1.00 74.15 285 LYS A O 1
ATOM 2156 N N . SER A 1 286 ? 21.866 44.153 76.699 1.00 69.14 286 SER A N 1
ATOM 2157 C CA . SER A 1 286 ? 20.411 44.237 76.734 1.00 64.50 286 SER A CA 1
ATOM 2158 C C . SER A 1 286 ? 19.879 45.668 76.710 1.00 62.21 286 SER A C 1
ATOM 2159 O O . SER A 1 286 ? 18.667 45.874 76.665 1.00 63.75 286 SER A O 1
ATOM 2162 N N . HIS A 1 287 ? 20.773 46.653 76.740 1.00 61.23 287 HIS A N 1
ATOM 2163 C CA . HIS A 1 287 ? 20.353 48.052 76.823 1.00 61.87 287 HIS A CA 1
ATOM 2164 C C . HIS A 1 287 ? 21.236 48.973 75.990 1.00 58.85 287 HIS A C 1
ATOM 2165 O O . HIS A 1 287 ? 22.428 48.718 75.839 1.00 63.94 287 HIS A O 1
ATOM 2172 N N . PRO A 1 288 ? 20.644 50.052 75.446 1.00 60.69 288 PRO A N 1
ATOM 2173 C CA . PRO A 1 288 ? 21.345 51.067 74.651 1.00 60.05 288 PRO A CA 1
ATOM 2174 C C . PRO A 1 288 ? 22.585 51.621 75.341 1.00 70.42 288 PRO A C 1
ATOM 2175 O O . PRO A 1 288 ? 22.648 51.675 76.569 1.00 73.23 288 PRO A O 1
ATOM 2179 N N . ASP A 1 289 ? 23.562 52.028 74.540 1.00 80.80 289 ASP A N 1
ATOM 2180 C CA . ASP A 1 289 ? 24.822 52.552 75.047 1.00 80.97 289 ASP A CA 1
ATOM 2181 C C . ASP A 1 289 ? 24.608 53.841 75.841 1.00 78.89 289 ASP A C 1
ATOM 2182 O O . ASP A 1 289 ? 25.260 54.066 76.859 1.00 79.42 289 ASP A O 1
ATOM 2187 N N . ALA A 1 290 ? 23.683 54.675 75.375 1.00 77.79 290 ALA A N 1
ATOM 2188 C CA . ALA A 1 290 ? 23.384 55.943 76.036 1.00 73.97 290 ALA A CA 1
ATOM 2189 C C . ALA A 1 290 ? 22.657 55.730 77.361 1.00 76.24 290 ALA A C 1
ATOM 2190 O O . ALA A 1 290 ? 22.756 56.552 78.273 1.00 76.57 290 ALA A O 1
ATOM 2192 N N . ALA A 1 291 ? 21.929 54.623 77.459 1.00 72.56 291 ALA A N 1
ATOM 2193 C CA . ALA A 1 291 ? 21.143 54.324 78.651 1.00 71.03 291 ALA A CA 1
ATOM 2194 C C . ALA A 1 291 ? 22.003 53.720 79.755 1.00 74.27 291 ALA A C 1
ATOM 2195 O O . ALA A 1 291 ? 21.779 53.974 80.938 1.00 78.50 291 ALA A O 1
ATOM 2197 N N . VAL A 1 292 ? 22.982 52.913 79.362 1.00 76.63 292 VAL A N 1
ATOM 2198 C CA . VAL A 1 292 ? 23.892 52.287 80.314 1.00 73.25 292 VAL A CA 1
ATOM 2199 C C . VAL A 1 292 ? 24.906 53.311 80.818 1.00 73.03 292 VAL A C 1
ATOM 2200 O O . VAL A 1 292 ? 25.318 53.283 81.980 1.00 70.91 292 VAL A O 1
ATOM 2204 N N . ASP A 1 293 ? 25.299 54.220 79.933 1.00 74.62 293 ASP A N 1
ATOM 2205 C CA . ASP A 1 293 ? 26.206 55.302 80.297 1.00 76.13 293 ASP A CA 1
ATOM 2206 C C . ASP A 1 293 ? 25.575 56.221 81.332 1.00 73.69 293 ASP A C 1
ATOM 2207 O O . ASP A 1 293 ? 26.251 56.709 82.235 1.00 73.27 293 ASP A O 1
ATOM 2212 N N . GLY A 1 294 ? 24.274 56.451 81.191 1.00 73.41 294 GLY A N 1
ATOM 2213 C CA . GLY A 1 294 ? 23.536 57.300 82.109 1.00 70.73 294 GLY A CA 1
ATOM 2214 C C . GLY A 1 294 ? 23.501 56.732 83.515 1.00 68.52 294 GLY A C 1
ATOM 2215 O O . GLY A 1 294 ? 23.678 57.460 84.491 1.00 69.05 294 GLY A O 1
ATOM 2216 N N . VAL A 1 295 ? 23.270 55.426 83.618 1.00 66.70 295 VAL A N 1
ATOM 2217 C CA . VAL A 1 295 ? 23.277 54.748 84.909 1.00 65.30 295 VAL A CA 1
ATOM 2218 C C . VAL A 1 295 ? 24.644 54.892 85.571 1.00 66.06 295 VAL A C 1
ATOM 2219 O O . VAL A 1 295 ? 24.743 55.061 86.785 1.00 70.49 295 VAL A O 1
ATOM 2223 N N . ARG A 1 296 ? 25.698 54.841 84.765 1.00 69.26 296 ARG A N 1
ATOM 2224 C CA . ARG A 1 296 ? 27.047 55.062 85.269 1.00 70.89 296 ARG A CA 1
ATOM 2225 C C . ARG A 1 296 ? 27.172 56.467 85.853 1.00 68.78 296 ARG A C 1
ATOM 2226 O O . ARG A 1 296 ? 27.819 56.663 86.882 1.00 71.85 296 ARG A O 1
ATOM 2234 N N . SER A 1 297 ? 26.541 57.437 85.197 1.00 66.78 297 SER A N 1
ATOM 2235 C CA . SER A 1 297 ? 26.556 58.817 85.669 1.00 68.37 297 SER A CA 1
ATOM 2236 C C . SER A 1 297 ? 25.858 58.941 87.019 1.00 71.79 297 SER A C 1
ATOM 2237 O O . SER A 1 297 ? 26.335 59.637 87.914 1.00 68.35 297 SER A O 1
ATOM 2240 N N . VAL A 1 298 ? 24.725 58.259 87.154 1.00 69.86 298 VAL A N 1
ATOM 2241 C CA . VAL A 1 298 ? 23.953 58.278 88.389 1.00 63.28 298 VAL A CA 1
ATOM 2242 C C . VAL A 1 298 ? 24.727 57.619 89.527 1.00 66.69 298 VAL A C 1
ATOM 2243 O O . VAL A 1 298 ? 24.794 58.156 90.631 1.00 69.46 298 VAL A O 1
ATOM 2247 N N . LEU A 1 299 ? 25.322 56.462 89.250 1.00 67.68 299 LEU A N 1
ATOM 2248 C CA . LEU A 1 299 ? 26.077 55.728 90.263 1.00 70.58 299 LEU A CA 1
ATOM 2249 C C . LEU A 1 299 ? 27.204 56.563 90.865 1.00 69.90 299 LEU A C 1
ATOM 2250 O O . LEU A 1 299 ? 27.582 56.364 92.017 1.00 68.78 299 LEU A O 1
ATOM 2255 N N . ARG A 1 300 ? 27.738 57.496 90.084 1.00 70.18 300 ARG A N 1
ATOM 2256 C CA . ARG A 1 300 ? 28.774 58.389 90.584 1.00 70.77 300 ARG A CA 1
ATOM 2257 C C . ARG A 1 300 ? 28.162 59.455 91.483 1.00 70.18 300 ARG A C 1
ATOM 2258 O O . ARG A 1 300 ? 28.768 59.876 92.469 1.00 73.43 300 ARG A O 1
ATOM 2266 N N . ILE A 1 301 ? 26.954 59.883 91.135 1.00 68.00 301 ILE A N 1
ATOM 2267 C CA . ILE A 1 301 ? 26.223 60.862 91.930 1.00 65.99 301 ILE A CA 1
ATOM 2268 C C . ILE A 1 301 ? 25.808 60.246 93.266 1.00 67.03 301 ILE A C 1
ATOM 2269 O O . ILE A 1 301 ? 25.741 60.931 94.285 1.00 67.92 301 ILE A O 1
ATOM 2274 N N . LEU A 1 302 ? 25.545 58.944 93.257 1.00 68.09 302 LEU A N 1
ATOM 2275 C CA . LEU A 1 302 ? 25.182 58.227 94.472 1.00 66.17 302 LEU A CA 1
ATOM 2276 C C . LEU A 1 302 ? 26.254 58.351 95.543 1.00 68.72 302 LEU A C 1
ATOM 2277 O O . LEU A 1 302 ? 25.946 58.579 96.712 1.00 78.73 302 LEU A O 1
ATOM 2282 N N . VAL A 1 303 ? 27.513 58.196 95.144 1.00 69.03 303 VAL A N 1
ATOM 2283 C CA . VAL A 1 303 ? 28.622 58.306 96.085 1.00 73.20 303 VAL A CA 1
ATOM 2284 C C . VAL A 1 303 ? 28.710 59.733 96.618 1.00 70.06 303 VAL A C 1
ATOM 2285 O O . VAL A 1 303 ? 28.987 59.952 97.798 1.00 70.33 303 VAL A O 1
ATOM 2289 N N . LEU A 1 304 ? 28.454 60.697 95.740 1.00 68.95 304 LEU A N 1
ATOM 2290 C CA . LEU A 1 304 ? 28.386 62.098 96.133 1.00 67.13 304 LEU A CA 1
ATOM 2291 C C . LEU A 1 304 ? 27.331 62.311 97.217 1.00 66.06 304 LEU A C 1
ATOM 2292 O O . LEU A 1 304 ? 27.611 62.924 98.245 1.00 66.64 304 LEU A O 1
ATOM 2297 N N . PHE A 1 305 ? 26.127 61.791 96.988 1.00 64.26 305 PHE A N 1
ATOM 2298 C CA . PHE A 1 305 ? 25.022 61.954 97.932 1.00 63.94 305 PHE A CA 1
ATOM 2299 C C . PHE A 1 305 ? 25.301 61.284 99.273 1.00 65.05 305 PHE A C 1
ATOM 2300 O O . PHE A 1 305 ? 24.903 61.791 100.320 1.00 63.88 305 PHE A O 1
ATOM 2308 N N . ALA A 1 306 ? 25.976 60.140 99.234 1.00 64.50 306 ALA A N 1
ATOM 2309 C CA . ALA A 1 306 ? 26.266 59.379 100.443 1.00 63.88 306 ALA A CA 1
ATOM 2310 C C . ALA A 1 306 ? 27.157 60.164 101.401 1.00 63.81 306 ALA A C 1
ATOM 2311 O O . ALA A 1 306 ? 27.024 60.053 102.619 1.00 62.45 306 ALA A O 1
ATOM 2313 N N . LEU A 1 307 ? 28.065 60.956 100.843 1.00 65.34 307 LEU A N 1
ATOM 2314 C CA . LEU A 1 307 ? 28.995 61.741 101.645 1.00 64.80 307 LEU A CA 1
ATOM 2315 C C . LEU A 1 307 ? 28.333 63.015 102.157 1.00 65.36 307 LEU A C 1
ATOM 2316 O O . LEU A 1 307 ? 28.895 63.730 102.982 1.00 75.22 307 LEU A O 1
ATOM 2321 N N . VAL A 1 308 ? 27.135 63.294 101.661 1.00 63.52 308 VAL A N 1
ATOM 2322 C CA . VAL A 1 308 ? 26.406 64.486 102.067 1.00 63.61 308 VAL A CA 1
ATOM 2323 C C . VAL A 1 308 ? 25.503 64.172 103.266 1.00 64.12 308 VAL A C 1
ATOM 2324 O O . VAL A 1 308 ? 25.154 65.064 104.039 1.00 67.15 308 VAL A O 1
ATOM 2328 N N . THR A 1 309 ? 25.165 62.895 103.443 1.00 62.85 309 THR A N 1
ATOM 2329 C CA . THR A 1 309 ? 24.285 62.464 104.537 1.00 63.97 309 THR A CA 1
ATOM 2330 C C . THR A 1 309 ? 24.682 62.947 105.949 1.00 66.75 309 THR A C 1
ATOM 2331 O O . THR A 1 309 ? 23.798 63.194 106.772 1.00 66.46 309 THR A O 1
ATOM 2335 N N . PRO A 1 310 ? 25.995 63.083 106.246 1.00 64.51 310 PRO A N 1
ATOM 2336 C CA . PRO A 1 310 ? 26.283 63.659 107.565 1.00 65.49 310 PRO A CA 1
ATOM 2337 C C . PRO A 1 310 ? 25.844 65.113 107.717 1.00 64.31 310 PRO A C 1
ATOM 2338 O O . PRO A 1 310 ? 25.744 65.578 108.852 1.00 67.58 310 PRO A O 1
ATOM 2342 N N . PHE A 1 311 ? 25.600 65.819 106.616 1.00 62.05 311 PHE A N 1
ATOM 2343 C CA . PHE A 1 311 ? 25.078 67.180 106.708 1.00 61.19 311 PHE A CA 1
ATOM 2344 C C . PHE A 1 311 ? 23.646 67.188 107.231 1.00 64.48 311 PHE A C 1
ATOM 2345 O O . PHE A 1 311 ? 23.265 68.064 108.009 1.00 64.53 311 PHE A O 1
ATOM 2353 N N . TRP A 1 312 ? 22.851 66.221 106.786 1.00 63.29 312 TRP A N 1
ATOM 2354 C CA . TRP A 1 312 ? 21.470 66.114 107.235 1.00 63.58 312 TRP A CA 1
ATOM 2355 C C . TRP A 1 312 ? 21.411 65.732 108.710 1.00 63.21 312 TRP A C 1
ATOM 2356 O O . TRP A 1 312 ? 20.499 66.138 109.429 1.00 63.23 312 TRP A O 1
ATOM 2367 N N . SER A 1 313 ? 22.395 64.953 109.150 1.00 64.47 313 SER A N 1
ATOM 2368 C CA . SER A 1 313 ? 22.502 64.539 110.546 1.00 61.57 313 SER A CA 1
ATOM 2369 C C . SER A 1 313 ? 22.636 65.740 111.479 1.00 63.03 313 SER A C 1
ATOM 2370 O O . SER A 1 313 ? 22.128 65.724 112.599 1.00 63.73 313 SER A O 1
ATOM 2373 N N . LEU A 1 314 ? 23.317 66.782 111.012 1.00 61.82 314 LEU A N 1
ATOM 2374 C CA . LEU A 1 314 ? 23.558 67.964 111.831 1.00 59.22 314 LEU A CA 1
ATOM 2375 C C . LEU A 1 314 ? 22.439 68.982 111.677 1.00 61.70 314 LEU A C 1
ATOM 2376 O O . LEU A 1 314 ? 22.090 69.683 112.625 1.00 69.61 314 LEU A O 1
ATOM 2381 N N . PHE A 1 315 ? 21.880 69.058 110.475 1.00 63.78 315 PHE A N 1
ATOM 2382 C CA . PHE A 1 315 ? 20.897 70.083 110.152 1.00 65.38 315 PHE A CA 1
ATOM 2383 C C . PHE A 1 315 ? 19.507 69.743 110.693 1.00 63.33 315 PHE A C 1
ATOM 2384 O O . PHE A 1 315 ? 18.733 70.635 111.043 1.00 62.45 315 PHE A O 1
ATOM 2392 N N . ASP A 1 316 ? 19.197 68.454 110.764 1.00 62.16 316 ASP A N 1
ATOM 2393 C CA . ASP A 1 316 ? 17.896 68.010 111.253 1.00 64.74 316 ASP A CA 1
ATOM 2394 C C . ASP A 1 316 ? 17.838 67.969 112.777 1.00 66.63 316 ASP A C 1
ATOM 2395 O O . ASP A 1 316 ? 16.757 67.948 113.367 1.00 61.92 316 ASP A O 1
ATOM 2400 N N . GLN A 1 317 ? 19.009 67.955 113.406 1.00 63.92 317 GLN A N 1
ATOM 2401 C CA . GLN A 1 317 ? 19.102 67.880 114.857 1.00 61.64 317 GLN A CA 1
ATOM 2402 C C . GLN A 1 317 ? 18.881 69.231 115.530 1.00 62.28 317 GLN A C 1
ATOM 2403 O O . GLN A 1 317 ? 18.874 69.321 116.756 1.00 64.28 317 GLN A O 1
ATOM 2409 N N . LYS A 1 318 ? 18.696 70.281 114.738 1.00 58.95 318 LYS A N 1
ATOM 2410 C CA . LYS A 1 318 ? 18.439 71.598 115.312 1.00 60.42 318 LYS A CA 1
ATOM 2411 C C . LYS A 1 318 ? 17.028 71.674 115.894 1.00 60.94 318 LYS A C 1
ATOM 2412 O O . LYS A 1 318 ? 16.747 72.501 116.759 1.00 59.58 318 LYS A O 1
ATOM 2418 N N . ALA A 1 319 ? 16.149 70.797 115.422 1.00 64.68 319 ALA A N 1
ATOM 2419 C CA . ALA A 1 319 ? 14.768 70.766 115.889 1.00 60.71 319 ALA A CA 1
ATOM 2420 C C . ALA A 1 319 ? 14.583 69.710 116.968 1.00 62.56 319 ALA A C 1
ATOM 2421 O O . ALA A 1 319 ? 13.466 69.461 117.419 1.00 70.73 319 ALA A O 1
ATOM 2423 N N . SER A 1 320 ? 15.683 69.093 117.384 1.00 55.86 320 SER A N 1
ATOM 2424 C CA . SER A 1 320 ? 15.628 68.090 118.440 1.00 60.41 320 SER A CA 1
ATOM 2425 C C . SER A 1 320 ? 16.729 68.302 119.480 1.00 62.28 320 SER A C 1
ATOM 2426 O O . SER A 1 320 ? 16.460 68.738 120.599 1.00 61.66 320 SER A O 1
ATOM 2429 N N . THR A 1 321 ? 17.966 67.993 119.101 1.00 62.04 321 THR A N 1
ATOM 2430 C CA . THR A 1 321 ? 19.124 68.152 119.975 1.00 55.30 321 THR A CA 1
ATOM 2431 C C . THR A 1 321 ? 19.341 69.594 120.432 1.00 61.91 321 THR A C 1
ATOM 2432 O O . THR A 1 321 ? 19.582 69.851 121.609 1.00 61.62 321 THR A O 1
ATOM 2436 N N . TRP A 1 322 ? 19.253 70.533 119.497 1.00 62.70 322 TRP A N 1
ATOM 2437 C CA . TRP A 1 322 ? 19.532 71.932 119.799 1.00 60.79 322 TRP A CA 1
ATOM 2438 C C . TRP A 1 322 ? 18.514 72.531 120.757 1.00 59.69 322 TRP A C 1
ATOM 2439 O O . TRP A 1 322 ? 18.847 73.412 121.548 1.00 61.21 322 TRP A O 1
ATOM 2450 N N . ILE A 1 323 ? 17.273 72.060 120.672 1.00 58.50 323 ILE A N 1
ATOM 2451 C CA . ILE A 1 323 ? 16.211 72.543 121.547 1.00 60.79 323 ILE A CA 1
ATOM 2452 C C . ILE A 1 323 ? 16.482 72.118 122.984 1.00 62.64 323 ILE A C 1
ATOM 2453 O O . ILE A 1 323 ? 16.333 72.906 123.920 1.00 63.38 323 ILE A O 1
ATOM 2458 N N . LEU A 1 324 ? 16.883 70.861 123.139 1.00 61.34 324 LEU A N 1
ATOM 2459 C CA . LEU A 1 324 ? 17.242 70.298 124.434 1.00 58.14 324 LEU A CA 1
ATOM 2460 C C . LEU A 1 324 ? 18.312 71.130 125.133 1.00 62.83 324 LEU A C 1
ATOM 2461 O O . LEU A 1 324 ? 18.250 71.351 126.344 1.00 65.68 324 LEU A O 1
ATOM 2466 N N . GLN A 1 325 ? 19.290 71.594 124.364 1.00 61.23 325 GLN A N 1
ATOM 2467 C CA . GLN A 1 325 ? 20.364 72.407 124.915 1.00 64.39 325 GLN A CA 1
ATOM 2468 C C . GLN A 1 325 ? 19.848 73.778 125.335 1.00 66.56 325 GLN A C 1
ATOM 2469 O O . GLN A 1 325 ? 20.273 74.325 126.350 1.00 74.82 325 GLN A O 1
ATOM 2475 N N . ALA A 1 326 ? 18.925 74.327 124.552 1.00 64.24 326 ALA A N 1
ATOM 2476 C CA . ALA A 1 326 ? 18.384 75.654 124.820 1.00 68.11 326 ALA A CA 1
ATOM 2477 C C . ALA A 1 326 ? 17.530 75.666 126.085 1.00 69.37 326 ALA A C 1
ATOM 2478 O O . ALA A 1 326 ? 17.303 76.720 126.683 1.00 68.24 326 ALA A O 1
ATOM 2480 N N . ASN A 1 327 ? 17.056 74.489 126.483 1.00 66.53 327 ASN A N 1
ATOM 2481 C CA . ASN A 1 327 ? 16.266 74.345 127.701 1.00 67.25 327 ASN A CA 1
ATOM 2482 C C . ASN A 1 327 ? 17.062 74.673 128.959 1.00 69.47 327 ASN A C 1
ATOM 2483 O O . ASN A 1 327 ? 16.498 75.071 129.975 1.00 71.95 327 ASN A O 1
ATOM 2488 N N . ASP A 1 328 ? 18.376 74.492 128.884 1.00 67.48 328 ASP A N 1
ATOM 2489 C CA . ASP A 1 328 ? 19.247 74.697 130.033 1.00 63.42 328 ASP A CA 1
ATOM 2490 C C . ASP A 1 328 ? 20.094 75.951 129.871 1.00 66.55 328 ASP A C 1
ATOM 2491 O O . ASP A 1 328 ? 21.209 76.030 130.382 1.00 71.34 328 ASP A O 1
ATOM 2496 N N . MET A 1 329 ? 19.555 76.929 129.154 1.00 67.21 329 MET A N 1
ATOM 2497 C CA . MET A 1 329 ? 20.246 78.191 128.933 1.00 74.76 329 MET A CA 1
ATOM 2498 C C . MET A 1 329 ? 19.413 79.339 129.486 1.00 73.79 329 MET A C 1
ATOM 2499 O O . MET A 1 329 ? 18.270 79.139 129.896 1.00 71.01 329 MET A O 1
ATOM 2504 N N . VAL A 1 330 ? 19.984 80.539 129.492 1.00 73.88 330 VAL A N 1
ATOM 2505 C CA . VAL A 1 330 ? 19.304 81.688 130.073 1.00 75.47 330 VAL A CA 1
ATOM 2506 C C . VAL A 1 330 ? 18.426 82.386 129.041 1.00 71.64 330 VAL A C 1
ATOM 2507 O O . VAL A 1 330 ? 18.919 83.076 128.152 1.00 74.37 330 VAL A O 1
ATOM 2511 N N . LYS A 1 331 ? 17.118 82.205 129.175 1.00 70.90 331 LYS A N 1
ATOM 2512 C CA . LYS A 1 331 ? 16.161 82.798 128.251 1.00 69.54 331 LYS A CA 1
ATOM 2513 C C . LYS A 1 331 ? 15.207 83.744 128.979 1.00 70.29 331 LYS A C 1
ATOM 2514 O O . LYS A 1 331 ? 14.969 83.591 130.177 1.00 73.70 331 LYS A O 1
ATOM 2520 N N . PRO A 1 332 ? 14.666 84.736 128.255 1.00 69.29 332 PRO A N 1
ATOM 2521 C CA . PRO A 1 332 ? 13.679 85.667 128.812 1.00 73.43 332 PRO A CA 1
ATOM 2522 C C . PRO A 1 332 ? 12.398 84.993 129.299 1.00 77.94 332 PRO A C 1
ATOM 2523 O O . PRO A 1 332 ? 12.236 83.777 129.188 1.00 78.51 332 PRO A O 1
ATOM 2527 N N . GLN A 1 333 ? 11.491 85.799 129.838 1.00 84.31 333 GLN A N 1
ATOM 2528 C CA . GLN A 1 333 ? 10.214 85.304 130.332 1.00 87.40 333 GLN A CA 1
ATOM 2529 C C . GLN A 1 333 ? 9.301 84.888 129.185 1.00 82.25 333 GLN A C 1
ATOM 2530 O O . GLN A 1 333 ? 8.754 83.785 129.182 1.00 80.73 333 GLN A O 1
ATOM 2536 N N . TRP A 1 334 ? 9.139 85.783 128.215 1.00 82.40 334 TRP A N 1
ATOM 2537 C CA . TRP A 1 334 ? 8.222 85.554 127.102 1.00 82.78 334 TRP A CA 1
ATOM 2538 C C . TRP A 1 334 ? 8.744 84.497 126.137 1.00 82.56 334 TRP A C 1
ATOM 2539 O O . TRP A 1 334 ? 7.977 83.895 125.388 1.00 86.45 334 TRP A O 1
ATOM 2550 N N . PHE A 1 335 ? 10.054 84.278 126.159 1.00 81.36 335 PHE A N 1
ATOM 2551 C CA . PHE A 1 335 ? 10.707 83.480 125.132 1.00 79.04 335 PHE A CA 1
ATOM 2552 C C . PHE A 1 335 ? 10.663 81.976 125.400 1.00 78.34 335 PHE A C 1
ATOM 2553 O O . PHE A 1 335 ? 10.871 81.522 126.527 1.00 75.80 335 PHE A O 1
ATOM 2561 N N . GLU A 1 336 ? 10.384 81.218 124.342 1.00 79.80 336 GLU A N 1
ATOM 2562 C CA . GLU A 1 336 ? 10.411 79.761 124.373 1.00 75.76 336 GLU A CA 1
ATOM 2563 C C . GLU A 1 336 ? 11.563 79.253 123.510 1.00 73.73 336 GLU A C 1
ATOM 2564 O O . GLU A 1 336 ? 11.797 79.777 122.421 1.00 73.60 336 GLU A O 1
ATOM 2570 N N . PRO A 1 337 ? 12.284 78.230 123.994 1.00 73.27 337 PRO A N 1
ATOM 2571 C CA . PRO A 1 337 ? 13.461 77.685 123.303 1.00 73.20 337 PRO A CA 1
ATOM 2572 C C . PRO A 1 337 ? 13.186 77.265 121.857 1.00 69.11 337 PRO A C 1
ATOM 2573 O O . PRO A 1 337 ? 14.087 77.327 121.020 1.00 68.76 337 PRO A O 1
ATOM 2577 N N . ALA A 1 338 ? 11.956 76.852 121.571 1.00 68.26 338 ALA A N 1
ATOM 2578 C CA . ALA A 1 338 ? 11.600 76.368 120.241 1.00 65.48 338 ALA A CA 1
ATOM 2579 C C . ALA A 1 338 ? 11.568 77.490 119.206 1.00 66.67 338 ALA A C 1
ATOM 2580 O O . ALA A 1 338 ? 11.584 77.229 118.005 1.00 69.36 338 ALA A O 1
ATOM 2582 N N . MET A 1 339 ? 11.522 78.735 119.671 1.00 68.76 339 MET A N 1
ATOM 2583 C CA . MET A 1 339 ? 11.452 79.884 118.770 1.00 67.66 339 MET A CA 1
ATOM 2584 C C . MET A 1 339 ? 12.775 80.149 118.059 1.00 65.85 339 MET A C 1
ATOM 2585 O O . MET A 1 339 ? 12.835 80.950 117.130 1.00 66.19 339 MET A O 1
ATOM 2590 N N . MET A 1 340 ? 13.834 79.484 118.504 1.00 63.31 340 MET A N 1
ATOM 2591 C CA . MET A 1 340 ? 15.147 79.656 117.897 1.00 65.41 340 MET A CA 1
ATOM 2592 C C . MET A 1 340 ? 15.187 79.081 116.488 1.00 71.08 340 MET A C 1
ATOM 2593 O O . MET A 1 340 ? 16.050 79.439 115.682 1.00 72.00 340 MET A O 1
ATOM 2598 N N . GLN A 1 341 ? 14.244 78.189 116.199 1.00 70.17 341 GLN A N 1
ATOM 2599 C CA . GLN A 1 341 ? 14.136 77.572 114.887 1.00 66.78 341 GLN A CA 1
ATOM 2600 C C . GLN A 1 341 ? 13.741 78.575 113.811 1.00 65.99 341 GLN A C 1
ATOM 2601 O O . GLN A 1 341 ? 13.929 78.325 112.623 1.00 66.57 341 GLN A O 1
ATOM 2607 N N . ALA A 1 342 ? 13.184 79.705 114.232 1.00 64.36 342 ALA A N 1
ATOM 2608 C CA . ALA A 1 342 ? 12.771 80.746 113.299 1.00 67.09 342 ALA A CA 1
ATOM 2609 C C . ALA A 1 342 ? 13.982 81.464 112.711 1.00 67.95 342 ALA A C 1
ATOM 2610 O O . ALA A 1 342 ? 13.874 82.162 111.703 1.00 66.69 342 ALA A O 1
ATOM 2612 N N . LEU A 1 343 ? 15.134 81.287 113.347 1.00 67.68 343 LEU A N 1
ATOM 2613 C CA . LEU A 1 343 ? 16.365 81.911 112.881 1.00 69.76 343 LEU A CA 1
ATOM 2614 C C . LEU A 1 343 ? 16.781 81.403 111.508 1.00 72.43 343 LEU A C 1
ATOM 2615 O O . LEU A 1 343 ? 17.279 82.171 110.680 1.00 80.19 343 LEU A O 1
ATOM 2620 N N . ASN A 1 344 ? 16.573 80.111 111.267 1.00 70.34 344 ASN A N 1
ATOM 2621 C CA . ASN A 1 344 ? 17.006 79.489 110.016 1.00 69.14 344 ASN A CA 1
ATOM 2622 C C . ASN A 1 344 ? 16.303 80.010 108.752 1.00 70.64 344 ASN A C 1
ATOM 2623 O O . ASN A 1 344 ? 16.984 80.344 107.784 1.00 72.66 344 ASN A O 1
ATOM 2628 N N . PRO A 1 345 ? 14.953 80.084 108.743 1.00 70.05 345 PRO A N 1
ATOM 2629 C CA . PRO A 1 345 ? 14.329 80.654 107.542 1.00 67.76 345 PRO A CA 1
ATOM 2630 C C . PRO A 1 345 ? 14.687 82.119 107.342 1.00 71.24 345 PRO A C 1
ATOM 2631 O O . PRO A 1 345 ? 14.751 82.575 106.201 1.00 74.28 345 PRO A O 1
ATOM 2635 N N . LEU A 1 346 ? 14.903 82.846 108.436 1.00 72.95 346 LEU A N 1
ATOM 2636 C CA . LEU A 1 346 ? 15.308 84.245 108.351 1.00 72.67 346 LEU A CA 1
ATOM 2637 C C . LEU A 1 346 ? 16.705 84.369 107.756 1.00 73.21 346 LEU A C 1
ATOM 2638 O O . LEU A 1 346 ? 16.969 85.247 106.938 1.00 73.79 346 LEU A O 1
ATOM 2643 N N . LEU A 1 347 ? 17.602 83.488 108.180 1.00 74.69 347 LEU A N 1
ATOM 2644 C CA . LEU A 1 347 ? 18.978 83.521 107.704 1.00 76.32 347 LEU A CA 1
ATOM 2645 C C . LEU A 1 347 ? 19.078 83.019 106.270 1.00 79.00 347 LEU A C 1
ATOM 2646 O O . LEU A 1 347 ? 19.923 83.479 105.503 1.00 82.65 347 LEU A O 1
ATOM 2651 N N . VAL A 1 348 ? 18.214 82.076 105.910 1.00 75.24 348 VAL A N 1
ATOM 2652 C CA . VAL A 1 348 ? 18.171 81.581 104.541 1.00 74.49 348 VAL A CA 1
ATOM 2653 C C . VAL A 1 348 ? 17.789 82.715 103.598 1.00 76.10 348 VAL A C 1
ATOM 2654 O O . VAL A 1 348 ? 18.431 82.921 102.570 1.00 79.88 348 VAL A O 1
ATOM 2658 N N . MET A 1 349 ? 16.764 83.475 103.966 1.00 77.85 349 MET A N 1
ATOM 2659 C CA . MET A 1 349 ? 16.298 84.565 103.118 1.00 79.30 349 MET A CA 1
ATOM 2660 C C . MET A 1 349 ? 17.243 85.768 103.123 1.00 80.49 349 MET A C 1
ATOM 2661 O O . MET A 1 349 ? 17.044 86.720 102.370 1.00 83.43 349 MET A O 1
ATOM 2666 N N . LEU A 1 350 ? 18.273 85.720 103.962 1.00 80.04 350 LEU A N 1
ATOM 2667 C CA . LEU A 1 350 ? 19.265 86.790 104.004 1.00 80.73 350 LEU A CA 1
ATOM 2668 C C . LEU A 1 350 ? 20.556 86.398 103.301 1.00 82.06 350 LEU A C 1
ATOM 2669 O O . LEU A 1 350 ? 21.123 87.183 102.542 1.00 85.98 350 LEU A O 1
ATOM 2674 N N . LEU A 1 351 ? 21.022 85.183 103.562 1.00 80.50 351 LEU A N 1
ATOM 2675 C CA . LEU A 1 351 ? 22.287 84.727 103.008 1.00 81.46 351 LEU A CA 1
ATOM 2676 C C . LEU A 1 351 ? 22.167 84.365 101.531 1.00 84.96 351 LEU A C 1
ATOM 2677 O O . LEU A 1 351 ? 23.114 84.550 100.763 1.00 89.87 351 LEU A O 1
ATOM 2682 N N . ILE A 1 352 ? 21.011 83.850 101.127 1.00 82.68 352 ILE A N 1
ATOM 2683 C CA . ILE A 1 352 ? 20.851 83.416 99.744 1.00 83.43 352 ILE A CA 1
ATOM 2684 C C . ILE A 1 352 ? 20.881 84.598 98.748 1.00 84.98 352 ILE A C 1
ATOM 2685 O O . ILE A 1 352 ? 21.440 84.458 97.659 1.00 89.03 352 ILE A O 1
ATOM 2690 N N . PRO A 1 353 ? 20.312 85.773 99.108 1.00 85.39 353 PRO A N 1
ATOM 2691 C CA . PRO A 1 353 ? 20.573 86.875 98.173 1.00 86.51 353 PRO A CA 1
ATOM 2692 C C . PRO A 1 353 ? 21.957 87.479 98.373 1.00 87.98 353 PRO A C 1
ATOM 2693 O O . PRO A 1 353 ? 22.538 87.990 97.420 1.00 89.75 353 PRO A O 1
ATOM 2697 N N . PHE A 1 354 ? 22.467 87.426 99.599 1.00 87.33 354 PHE A N 1
ATOM 2698 C CA . PHE A 1 354 ? 23.786 87.968 99.913 1.00 88.73 354 PHE A CA 1
ATOM 2699 C C . PHE A 1 354 ? 24.897 87.254 99.147 1.00 90.70 354 PHE A C 1
ATOM 2700 O O . PHE A 1 354 ? 25.679 87.887 98.437 1.00 91.72 354 PHE A O 1
ATOM 2708 N N . ASN A 1 355 ? 24.960 85.936 99.303 1.00 90.04 355 ASN A N 1
ATOM 2709 C CA . ASN A 1 355 ? 26.006 85.131 98.684 1.00 88.97 355 ASN A CA 1
ATOM 2710 C C . ASN A 1 355 ? 26.055 85.286 97.169 1.00 92.70 355 ASN A C 1
ATOM 2711 O O . ASN A 1 355 ? 27.094 85.631 96.608 1.00 95.84 355 ASN A O 1
ATOM 2716 N N . ASN A 1 356 ? 24.923 85.037 96.517 1.00 92.02 356 ASN A N 1
ATOM 2717 C CA . ASN A 1 356 ? 24.844 85.062 95.061 1.00 91.63 356 ASN A CA 1
ATOM 2718 C C . ASN A 1 356 ? 25.199 86.417 94.447 1.00 94.02 356 ASN A C 1
ATOM 2719 O O . ASN A 1 356 ? 25.724 86.483 93.335 1.00 96.06 356 ASN A O 1
ATOM 2724 N N . PHE A 1 357 ? 24.913 87.494 95.171 1.00 93.08 357 PHE A N 1
ATOM 2725 C CA . PHE A 1 357 ? 25.105 88.837 94.631 1.00 94.44 357 PHE A CA 1
ATOM 2726 C C . PHE A 1 357 ? 26.370 89.509 95.174 1.00 96.17 357 PHE A C 1
ATOM 2727 O O . PHE A 1 357 ? 27.173 90.047 94.412 1.00 106.32 357 PHE A O 1
ATOM 2735 N N . VAL A 1 358 ? 26.544 89.471 96.491 1.00 93.44 358 VAL A N 1
ATOM 2736 C CA . VAL A 1 358 ? 27.640 90.179 97.145 1.00 92.55 358 VAL A CA 1
ATOM 2737 C C . VAL A 1 358 ? 28.875 89.301 97.365 1.00 95.56 358 VAL A C 1
ATOM 2738 O O . VAL A 1 358 ? 29.980 89.663 96.956 1.00 97.13 358 VAL A O 1
ATOM 2742 N N . LEU A 1 359 ? 28.680 88.146 97.998 1.00 96.42 359 LEU A N 1
ATOM 2743 C CA . LEU A 1 359 ? 29.795 87.306 98.444 1.00 94.41 359 LEU A CA 1
ATOM 2744 C C . LEU A 1 359 ? 30.482 86.501 97.337 1.00 99.02 359 LEU A C 1
ATOM 2745 O O . LEU A 1 359 ? 31.703 86.542 97.214 1.00 102.21 359 LEU A O 1
ATOM 2750 N N . TYR A 1 360 ? 29.711 85.756 96.550 1.00 97.65 360 TYR A N 1
ATOM 2751 C CA . TYR A 1 360 ? 30.301 84.885 95.532 1.00 97.70 360 TYR A CA 1
ATOM 2752 C C . TYR A 1 360 ? 31.087 85.668 94.465 1.00 100.56 360 TYR A C 1
ATOM 2753 O O . TYR A 1 360 ? 32.197 85.267 94.111 1.00 99.99 360 TYR A O 1
ATOM 2762 N N . PRO A 1 361 ? 30.532 86.784 93.952 1.00 100.12 361 PRO A N 1
ATOM 2763 C CA . PRO A 1 361 ? 31.390 87.538 93.029 1.00 101.48 361 PRO A CA 1
ATOM 2764 C C . PRO A 1 361 ? 32.621 88.132 93.719 1.00 101.66 361 PRO A C 1
ATOM 2765 O O . PRO A 1 361 ? 33.644 88.347 93.067 1.00 103.86 361 PRO A O 1
ATOM 2769 N N . ALA A 1 362 ? 32.525 88.375 95.023 1.00 101.57 362 ALA A N 1
ATOM 2770 C CA . ALA A 1 362 ? 33.652 88.904 95.787 1.00 102.11 362 ALA A CA 1
ATOM 2771 C C . ALA A 1 362 ? 34.730 87.846 96.004 1.00 102.60 362 ALA A C 1
ATOM 2772 O O . ALA A 1 362 ? 35.914 88.169 96.114 1.00 105.00 362 ALA A O 1
ATOM 2774 N N . ILE A 1 363 ? 34.316 86.585 96.072 1.00 101.97 363 ILE A N 1
ATOM 2775 C CA . ILE A 1 363 ? 35.263 85.484 96.201 1.00 101.90 363 ILE A CA 1
ATOM 2776 C C . ILE A 1 363 ? 35.816 85.127 94.818 1.00 103.11 363 ILE A C 1
ATOM 2777 O O . ILE A 1 363 ? 36.975 84.728 94.680 1.00 104.59 363 ILE A O 1
ATOM 2782 N N . GLU A 1 364 ? 34.985 85.301 93.793 1.00 103.55 364 GLU A N 1
ATOM 2783 C CA . GLU A 1 364 ? 35.409 85.099 92.408 1.00 104.98 364 GLU A CA 1
ATOM 2784 C C . GLU A 1 364 ? 36.347 86.209 91.939 1.00 105.40 364 GLU A C 1
ATOM 2785 O O . GLU A 1 364 ? 37.167 86.003 91.043 1.00 105.78 364 GLU A O 1
ATOM 2791 N N . ARG A 1 365 ? 36.226 87.387 92.547 1.00 105.08 365 ARG A N 1
ATOM 2792 C CA . ARG A 1 365 ? 37.085 88.514 92.192 1.00 104.84 365 ARG A CA 1
ATOM 2793 C C . ARG A 1 365 ? 38.518 88.242 92.631 1.00 103.41 365 ARG A C 1
ATOM 2794 O O . ARG A 1 365 ? 39.473 88.675 91.980 1.00 102.54 365 ARG A O 1
ATOM 2802 N N . MET A 1 366 ? 38.653 87.515 93.736 1.00 103.16 366 MET A N 1
ATOM 2803 C CA . MET A 1 366 ? 39.948 87.025 94.187 1.00 103.90 366 MET A CA 1
ATOM 2804 C C . MET A 1 366 ? 40.569 86.123 93.119 1.00 106.76 366 MET A C 1
ATOM 2805 O O . MET A 1 366 ? 41.788 86.135 92.914 1.00 109.33 366 MET A O 1
ATOM 2810 N N . GLY A 1 367 ? 39.722 85.347 92.441 1.00 109.09 367 GLY A N 1
ATOM 2811 C CA . GLY A 1 367 ? 40.166 84.478 91.363 1.00 108.53 367 GLY A CA 1
ATOM 2812 C C . GLY A 1 367 ? 39.572 83.077 91.364 1.00 107.52 367 GLY A C 1
ATOM 2813 O O . GLY A 1 367 ? 39.622 82.381 90.346 1.00 106.38 367 GLY A O 1
ATOM 2814 N N . VAL A 1 368 ? 39.004 82.665 92.497 1.00 106.57 368 VAL A N 1
ATOM 2815 C CA . VAL A 1 368 ? 38.476 81.307 92.662 1.00 106.72 368 VAL A CA 1
ATOM 2816 C C . VAL A 1 368 ? 37.343 80.988 91.679 1.00 106.81 368 VAL A C 1
ATOM 2817 O O . VAL A 1 368 ? 36.564 81.869 91.304 1.00 106.89 368 VAL A O 1
ATOM 2821 N N . LYS A 1 369 ? 37.266 79.726 91.261 1.00 109.79 369 LYS A N 1
ATOM 2822 C CA . LYS A 1 369 ? 36.266 79.291 90.292 1.00 103.47 369 LYS A CA 1
ATOM 2823 C C . LYS A 1 369 ? 34.865 79.243 90.895 1.00 101.39 369 LYS A C 1
ATOM 2824 O O . LYS A 1 369 ? 33.882 79.577 90.228 1.00 100.78 369 LYS A O 1
ATOM 2830 N N . LEU A 1 370 ? 34.790 78.824 92.157 1.00 101.36 370 LEU A N 1
ATOM 2831 C CA . LEU A 1 370 ? 33.521 78.571 92.837 1.00 93.42 370 LEU A CA 1
ATOM 2832 C C . LEU A 1 370 ? 32.639 77.604 92.057 1.00 87.50 370 LEU A C 1
ATOM 2833 O O . LEU A 1 370 ? 31.508 77.930 91.696 1.00 85.13 370 LEU A O 1
ATOM 2838 N N . THR A 1 371 ? 33.169 76.413 91.801 1.00 86.03 371 THR A N 1
ATOM 2839 C CA . THR A 1 371 ? 32.390 75.353 91.187 1.00 79.58 371 THR A CA 1
ATOM 2840 C C . THR A 1 371 ? 31.336 74.876 92.178 1.00 75.53 371 THR A C 1
ATOM 2841 O O . THR A 1 371 ? 31.553 74.920 93.388 1.00 73.93 371 THR A O 1
ATOM 2845 N N . ALA A 1 372 ? 30.198 74.425 91.659 1.00 76.85 372 ALA A N 1
ATOM 2846 C CA . ALA A 1 372 ? 29.108 73.921 92.491 1.00 73.93 372 ALA A CA 1
ATOM 2847 C C . ALA A 1 372 ? 29.561 72.743 93.347 1.00 72.52 372 ALA A C 1
ATOM 2848 O O . ALA A 1 372 ? 28.979 72.455 94.391 1.00 71.28 372 ALA A O 1
ATOM 2850 N N . LEU A 1 373 ? 30.605 72.066 92.888 1.00 75.85 373 LEU A N 1
ATOM 2851 C CA . LEU A 1 373 ? 31.165 70.928 93.595 1.00 75.47 373 LEU A CA 1
ATOM 2852 C C . LEU A 1 373 ? 32.044 71.404 94.751 1.00 72.65 373 LEU A C 1
ATOM 2853 O O . LEU A 1 373 ? 32.167 70.728 95.775 1.00 71.58 373 LEU A O 1
ATOM 2858 N N . ARG A 1 374 ? 32.649 72.576 94.578 1.00 73.91 374 ARG A N 1
ATOM 2859 C CA . ARG A 1 374 ? 33.527 73.147 95.593 1.00 76.22 374 ARG A CA 1
ATOM 2860 C C . ARG A 1 374 ? 32.706 73.692 96.759 1.00 72.23 374 ARG A C 1
ATOM 2861 O O . ARG A 1 374 ? 33.119 73.613 97.915 1.00 70.18 374 ARG A O 1
ATOM 2869 N N . LYS A 1 375 ? 31.537 74.239 96.442 1.00 71.46 375 LYS A N 1
ATOM 2870 C CA . LYS A 1 375 ? 30.645 74.805 97.446 1.00 68.23 375 LYS A CA 1
ATOM 2871 C C . LYS A 1 375 ? 30.028 73.726 98.333 1.00 69.91 375 LYS A C 1
ATOM 2872 O O . LYS A 1 375 ? 29.859 73.925 99.534 1.00 76.13 375 LYS A O 1
ATOM 2878 N N . MET A 1 376 ? 29.696 72.586 97.736 1.00 70.80 376 MET A N 1
ATOM 2879 C CA . MET A 1 376 ? 29.098 71.477 98.473 1.00 68.15 376 MET A CA 1
ATOM 2880 C C . MET A 1 376 ? 30.056 70.905 99.509 1.00 66.78 376 MET A C 1
ATOM 2881 O O . MET A 1 376 ? 29.637 70.484 100.584 1.00 67.65 376 MET A O 1
ATOM 2886 N N . GLY A 1 377 ? 31.341 70.882 99.177 1.00 70.93 377 GLY A N 1
ATOM 2887 C CA . GLY A 1 377 ? 32.344 70.370 100.092 1.00 70.71 377 GLY A CA 1
ATOM 2888 C C . GLY A 1 377 ? 32.589 71.330 101.238 1.00 68.47 377 GLY A C 1
ATOM 2889 O O . GLY A 1 377 ? 32.774 70.916 102.383 1.00 68.70 377 GLY A O 1
ATOM 2890 N N . ALA A 1 378 ? 32.586 72.621 100.923 1.00 65.22 378 ALA A N 1
ATOM 2891 C CA . ALA A 1 378 ? 32.800 73.654 101.923 1.00 65.90 378 ALA A CA 1
ATOM 2892 C C . ALA A 1 378 ? 31.640 73.699 102.912 1.00 71.00 378 ALA A C 1
ATOM 2893 O O . ALA A 1 378 ? 31.842 73.888 104.112 1.00 70.28 378 ALA A O 1
ATOM 2895 N N . GLY A 1 379 ? 30.426 73.520 102.399 1.00 76.58 379 GLY A N 1
ATOM 2896 C CA . GLY A 1 379 ? 29.233 73.557 103.224 1.00 69.14 379 GLY A CA 1
ATOM 2897 C C . GLY A 1 379 ? 29.174 72.486 104.297 1.00 66.30 379 GLY A C 1
ATOM 2898 O O . GLY A 1 379 ? 28.664 72.729 105.390 1.00 67.13 379 GLY A O 1
ATOM 2899 N N . ILE A 1 380 ? 29.688 71.300 103.989 1.00 64.54 380 ILE A N 1
ATOM 2900 C CA . ILE A 1 380 ? 29.695 70.209 104.956 1.00 67.77 380 ILE A CA 1
ATOM 2901 C C . ILE A 1 380 ? 30.676 70.518 106.083 1.00 72.01 380 ILE A C 1
ATOM 2902 O O . ILE A 1 380 ? 30.410 70.224 107.250 1.00 71.50 380 ILE A O 1
ATOM 2907 N N . ALA A 1 381 ? 31.802 71.128 105.727 1.00 81.02 381 ALA A N 1
ATOM 2908 C CA . ALA A 1 381 ? 32.818 71.509 106.703 1.00 68.94 381 ALA A CA 1
ATOM 2909 C C . ALA A 1 381 ? 32.299 72.590 107.645 1.00 67.39 381 ALA A C 1
ATOM 2910 O O . ALA A 1 381 ? 32.438 72.481 108.862 1.00 69.16 381 ALA A O 1
ATOM 2912 N N . ILE A 1 382 ? 31.704 73.631 107.073 1.00 67.29 382 ILE A N 1
ATOM 2913 C CA . ILE A 1 382 ? 31.138 74.726 107.855 1.00 67.72 382 ILE A CA 1
ATOM 2914 C C . ILE A 1 382 ? 30.011 74.225 108.764 1.00 69.15 382 ILE A C 1
ATOM 2915 O O . ILE A 1 382 ? 29.849 74.699 109.888 1.00 72.04 382 ILE A O 1
ATOM 2920 N N . THR A 1 383 ? 29.249 73.249 108.283 1.00 67.34 383 THR A N 1
ATOM 2921 C CA . THR A 1 383 ? 28.199 72.638 109.088 1.00 65.91 383 THR A CA 1
ATOM 2922 C C . THR A 1 383 ? 28.812 71.859 110.252 1.00 68.28 383 THR A C 1
ATOM 2923 O O . THR A 1 383 ? 28.265 71.833 111.356 1.00 70.42 383 THR A O 1
ATOM 2927 N N . GLY A 1 384 ? 29.955 71.229 110.000 1.00 69.21 384 GLY A N 1
ATOM 2928 C CA . GLY A 1 384 ? 30.676 70.528 111.045 1.00 68.56 384 GLY A CA 1
ATOM 2929 C C . GLY A 1 384 ? 31.305 71.517 112.006 1.00 74.15 384 GLY A C 1
ATOM 2930 O O . GLY A 1 384 ? 31.417 71.254 113.204 1.00 76.17 384 GLY A O 1
ATOM 2931 N N . LEU A 1 385 ? 31.714 72.662 111.469 1.00 70.42 385 LEU A N 1
ATOM 2932 C CA . LEU A 1 385 ? 32.288 73.731 112.272 1.00 70.82 385 LEU A CA 1
ATOM 2933 C C . LEU A 1 385 ? 31.246 74.310 113.221 1.00 75.62 385 LEU A C 1
ATOM 2934 O O . LEU A 1 385 ? 31.558 74.664 114.357 1.00 89.67 385 LEU A O 1
ATOM 2939 N N . SER A 1 386 ? 30.006 74.403 112.749 1.00 73.22 386 SER A N 1
ATOM 2940 C CA . SER A 1 386 ? 28.921 74.939 113.564 1.00 71.77 386 SER A CA 1
ATOM 2941 C C . SER A 1 386 ? 28.676 74.058 114.782 1.00 70.67 386 SER A C 1
ATOM 2942 O O . SER A 1 386 ? 28.270 74.543 115.834 1.00 69.82 386 SER A O 1
ATOM 2945 N N . TRP A 1 387 ? 28.930 72.763 114.632 1.00 68.23 387 TRP A N 1
ATOM 2946 C CA . TRP A 1 387 ? 28.723 71.816 115.721 1.00 69.32 387 TRP A CA 1
ATOM 2947 C C . TRP A 1 387 ? 29.938 71.737 116.637 1.00 73.81 387 TRP A C 1
ATOM 2948 O O . TRP A 1 387 ? 29.873 71.159 117.724 1.00 71.93 387 TRP A O 1
ATOM 2959 N N . ILE A 1 388 ? 31.048 72.317 116.194 1.00 76.00 388 ILE A N 1
ATOM 2960 C CA . ILE A 1 388 ? 32.176 72.548 117.083 1.00 75.80 388 ILE A CA 1
ATOM 2961 C C . ILE A 1 388 ? 31.763 73.616 118.089 1.00 76.35 388 ILE A C 1
ATOM 2962 O O . ILE A 1 388 ? 31.998 73.481 119.288 1.00 83.55 388 ILE A O 1
ATOM 2967 N N . VAL A 1 389 ? 31.120 74.667 117.586 1.00 74.16 389 VAL A N 1
ATOM 2968 C CA . VAL A 1 389 ? 30.616 75.749 118.427 1.00 72.50 389 VAL A CA 1
ATOM 2969 C C . VAL A 1 389 ? 29.525 75.250 119.375 1.00 73.90 389 VAL A C 1
ATOM 2970 O O . VAL A 1 389 ? 29.518 75.587 120.557 1.00 78.19 389 VAL A O 1
ATOM 2974 N N . VAL A 1 390 ? 28.609 74.441 118.852 1.00 73.39 390 VAL A N 1
ATOM 2975 C CA . VAL A 1 390 ? 27.553 73.843 119.664 1.00 71.81 390 VAL A CA 1
ATOM 2976 C C . VAL A 1 390 ? 28.160 72.946 120.743 1.00 72.03 390 VAL A C 1
ATOM 2977 O O . VAL A 1 390 ? 27.651 72.860 121.862 1.00 74.70 390 VAL A O 1
ATOM 2981 N N . GLY A 1 391 ? 29.265 72.293 120.402 1.00 72.71 391 GLY A N 1
ATOM 2982 C CA . GLY A 1 391 ? 29.940 71.400 121.324 1.00 77.50 391 GLY A CA 1
ATOM 2983 C C . GLY A 1 391 ? 30.637 72.117 122.467 1.00 77.61 391 GLY A C 1
ATOM 2984 O O . GLY A 1 391 ? 30.551 71.689 123.617 1.00 73.95 391 GLY A O 1
ATOM 2985 N N . THR A 1 392 ? 31.337 73.205 122.154 1.00 75.69 392 THR A N 1
ATOM 2986 C CA . THR A 1 392 ? 32.034 73.973 123.180 1.00 76.63 392 THR A CA 1
ATOM 2987 C C . THR A 1 392 ? 31.036 74.587 124.154 1.00 78.48 392 THR A C 1
ATOM 2988 O O . THR A 1 392 ? 31.282 74.621 125.359 1.00 82.16 392 THR A O 1
ATOM 2992 N N . ILE A 1 393 ? 29.914 75.066 123.623 1.00 74.16 393 ILE A N 1
ATOM 2993 C CA . ILE A 1 393 ? 28.855 75.652 124.438 1.00 72.37 393 ILE A CA 1
ATOM 2994 C C . ILE A 1 393 ? 28.381 74.666 125.503 1.00 74.46 393 ILE A C 1
ATOM 2995 O O . ILE A 1 393 ? 28.207 75.029 126.666 1.00 79.09 393 ILE A O 1
ATOM 3000 N N . GLN A 1 394 ? 28.194 73.414 125.100 1.00 73.86 394 GLN A N 1
ATOM 3001 C CA . GLN A 1 394 ? 27.794 72.361 126.024 1.00 77.31 394 GLN A CA 1
ATOM 3002 C C . GLN A 1 394 ? 28.863 72.142 127.089 1.00 81.20 394 GLN A C 1
ATOM 3003 O O . GLN A 1 394 ? 28.550 71.965 128.264 1.00 80.52 394 GLN A O 1
ATOM 3009 N N . LEU A 1 395 ? 30.124 72.155 126.667 1.00 87.37 395 LEU A N 1
ATOM 3010 C CA . LEU A 1 395 ? 31.251 72.070 127.590 1.00 79.44 395 LEU A CA 1
ATOM 3011 C C . LEU A 1 395 ? 31.294 73.283 128.506 1.00 81.20 395 LEU A C 1
ATOM 3012 O O . LEU A 1 395 ? 31.422 73.160 129.725 1.00 81.55 395 LEU A O 1
ATOM 3017 N N . MET A 1 396 ? 31.189 74.457 127.896 1.00 79.36 396 MET A N 1
ATOM 3018 C CA . MET A 1 396 ? 31.274 75.715 128.617 1.00 79.27 396 MET A CA 1
ATOM 3019 C C . MET A 1 396 ? 30.115 75.886 129.595 1.00 86.17 396 MET A C 1
ATOM 3020 O O . MET A 1 396 ? 30.271 76.501 130.649 1.00 92.08 396 MET A O 1
ATOM 3025 N N . MET A 1 397 ? 28.957 75.324 129.262 1.00 85.49 397 MET A N 1
ATOM 3026 C CA . MET A 1 397 ? 27.797 75.474 130.133 1.00 85.70 397 MET A CA 1
ATOM 3027 C C . MET A 1 397 ? 27.576 74.239 131.009 1.00 86.77 397 MET A C 1
ATOM 3028 O O . MET A 1 397 ? 26.589 74.157 131.736 1.00 90.50 397 MET A O 1
ATOM 3033 N N . ASP A 1 398 ? 28.501 73.286 130.957 1.00 85.39 398 ASP A N 1
ATOM 3034 C CA . ASP A 1 398 ? 28.486 72.195 131.928 1.00 88.43 398 ASP A CA 1
ATOM 3035 C C . ASP A 1 398 ? 28.830 72.768 133.301 1.00 105.30 398 ASP A C 1
ATOM 3036 O O . ASP A 1 398 ? 28.385 72.264 134.331 1.00 113.63 398 ASP A O 1
ATOM 3041 N N . GLY A 1 399 ? 29.624 73.834 133.295 1.00 104.91 399 GLY A N 1
ATOM 3042 C CA . GLY A 1 399 ? 29.883 74.626 134.485 1.00 95.56 399 GLY A CA 1
ATOM 3043 C C . GLY A 1 399 ? 29.884 76.098 134.114 1.00 96.17 399 GLY A C 1
ATOM 3044 O O . GLY A 1 399 ? 30.810 76.579 133.463 1.00 98.52 399 GLY A O 1
ATOM 3045 N N . GLY A 1 400 ? 28.840 76.815 134.517 1.00 92.46 400 GLY A N 1
ATOM 3046 C CA . GLY A 1 400 ? 28.680 78.208 134.135 1.00 93.64 400 GLY A CA 1
ATOM 3047 C C . GLY A 1 400 ? 27.448 78.385 133.270 1.00 90.13 400 GLY A C 1
ATOM 3048 O O . GLY A 1 400 ? 26.983 77.429 132.653 1.00 92.27 400 GLY A O 1
ATOM 3049 N N . SER A 1 401 ? 26.914 79.600 133.217 1.00 87.69 401 SER A N 1
ATOM 3050 C CA . SER A 1 401 ? 25.642 79.822 132.537 1.00 88.64 401 SER A CA 1
ATOM 3051 C C . SER A 1 401 ? 25.745 80.836 131.402 1.00 90.92 401 SER A C 1
ATOM 3052 O O . SER A 1 401 ? 26.191 81.968 131.599 1.00 91.48 401 SER A O 1
ATOM 3055 N N . ALA A 1 402 ? 25.326 80.413 130.212 1.00 93.90 402 ALA A N 1
ATOM 3056 C CA . ALA A 1 402 ? 25.300 81.278 129.038 1.00 86.52 402 ALA A CA 1
ATOM 3057 C C . ALA A 1 402 ? 23.870 81.423 128.530 1.00 82.79 402 ALA A C 1
ATOM 3058 O O . ALA A 1 402 ? 23.077 80.480 128.598 1.00 82.60 402 ALA A O 1
ATOM 3060 N N . LEU A 1 403 ? 23.541 82.613 128.038 1.00 81.58 403 LEU A N 1
ATOM 3061 C CA . LEU A 1 403 ? 22.178 82.907 127.615 1.00 83.30 403 LEU A CA 1
ATOM 3062 C C . LEU A 1 403 ? 21.904 82.254 126.270 1.00 87.38 403 LEU A C 1
ATOM 3063 O O . LEU A 1 403 ? 22.832 81.988 125.510 1.00 94.13 403 LEU A O 1
ATOM 3068 N N . SER A 1 404 ? 20.634 81.981 125.984 1.00 83.72 404 SER A N 1
ATOM 3069 C CA . SER A 1 404 ? 20.272 81.277 124.757 1.00 85.20 404 SER A CA 1
ATOM 3070 C C . SER A 1 404 ? 20.156 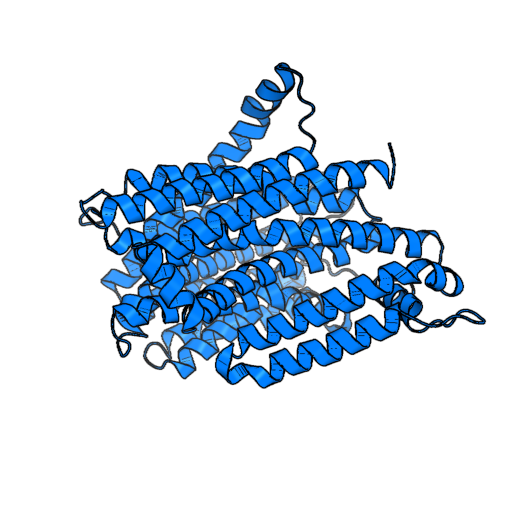82.230 123.573 1.00 87.48 404 SER A C 1
ATOM 3071 O O . SER A 1 404 ? 20.789 82.028 122.532 1.00 81.87 404 SER A O 1
ATOM 3074 N N . ILE A 1 405 ? 19.356 83.275 123.753 1.00 91.58 405 ILE A N 1
ATOM 3075 C CA . ILE A 1 405 ? 18.941 84.144 122.655 1.00 92.04 405 ILE A CA 1
ATOM 3076 C C . ILE A 1 405 ? 20.098 84.789 121.883 1.00 92.56 405 ILE A C 1
ATOM 3077 O O . ILE A 1 405 ? 20.025 84.931 120.665 1.00 102.81 405 ILE A O 1
ATOM 3082 N N . PHE A 1 406 ? 21.172 85.158 122.572 1.00 95.68 406 PHE A N 1
ATOM 3083 C CA . PHE A 1 406 ? 22.329 85.726 121.881 1.00 104.48 406 PHE A CA 1
ATOM 3084 C C . PHE A 1 406 ? 23.195 84.624 121.271 1.00 97.35 406 PHE A C 1
ATOM 3085 O O . PHE A 1 406 ? 23.723 84.770 120.167 1.00 99.17 406 PHE A O 1
ATOM 3093 N N . TRP A 1 407 ? 23.317 83.511 121.989 1.00 90.58 407 TRP A N 1
ATOM 3094 C CA . TRP A 1 407 ? 24.389 82.549 121.742 1.00 90.51 407 TRP A CA 1
ATOM 3095 C C . TRP A 1 407 ? 24.136 81.531 120.632 1.00 86.46 407 TRP A C 1
ATOM 3096 O O . TRP A 1 407 ? 25.055 81.188 119.894 1.00 87.81 407 TRP A O 1
ATOM 3107 N N . GLN A 1 408 ? 22.906 81.045 120.504 1.00 85.11 408 GLN A N 1
ATOM 3108 C CA . GLN A 1 408 ? 22.611 80.078 119.451 1.00 74.30 408 GLN A CA 1
ATOM 3109 C C . GLN A 1 408 ? 22.423 80.768 118.105 1.00 74.68 408 GLN A C 1
ATOM 3110 O O . GLN A 1 408 ? 22.121 80.122 117.102 1.00 77.35 408 GLN A O 1
ATOM 3116 N N . ILE A 1 409 ? 22.613 82.082 118.086 1.00 74.36 409 ILE A N 1
ATOM 3117 C CA . ILE A 1 409 ? 22.593 82.821 116.835 1.00 74.58 409 ILE A CA 1
ATOM 3118 C C . ILE A 1 409 ? 23.838 82.479 116.015 1.00 74.30 409 ILE A C 1
ATOM 3119 O O . ILE A 1 409 ? 23.781 82.396 114.788 1.00 73.64 409 ILE A O 1
ATOM 3124 N N . LEU A 1 410 ? 24.956 82.249 116.698 1.00 75.94 410 LEU A N 1
ATOM 3125 C CA . LEU A 1 410 ? 26.205 81.902 116.021 1.00 73.56 410 LEU A CA 1
ATOM 3126 C C . LEU A 1 410 ? 26.158 80.521 115.327 1.00 77.38 410 LEU A C 1
ATOM 3127 O O . LEU A 1 410 ? 26.475 80.432 114.139 1.00 73.35 410 LEU A O 1
ATOM 3132 N N . PRO A 1 411 ? 25.766 79.444 116.048 1.00 74.39 411 PRO A N 1
ATOM 3133 C CA . PRO A 1 411 ? 25.662 78.152 115.354 1.00 70.75 411 PRO A CA 1
ATOM 3134 C C . PRO A 1 411 ? 24.623 78.152 114.239 1.00 68.88 411 PRO A C 1
ATOM 3135 O O . PRO A 1 411 ? 24.800 77.458 113.241 1.00 68.47 411 PRO A O 1
ATOM 3139 N N . TYR A 1 412 ? 23.546 78.909 114.420 1.00 70.29 412 TYR A N 1
ATOM 3140 C CA . TYR A 1 412 ? 22.514 79.021 113.398 1.00 71.79 412 TYR A CA 1
ATOM 3141 C C . TYR A 1 412 ? 23.053 79.739 112.171 1.00 70.56 412 TYR A C 1
ATOM 3142 O O . TYR A 1 412 ? 22.713 79.395 111.041 1.00 73.41 412 TYR A O 1
ATOM 3151 N N . ALA A 1 413 ? 23.903 80.734 112.405 1.00 70.24 413 ALA A N 1
ATOM 3152 C CA . ALA A 1 413 ? 24.512 81.492 111.321 1.00 70.09 413 ALA A CA 1
ATOM 3153 C C . ALA A 1 413 ? 25.445 80.610 110.495 1.00 71.84 413 ALA A C 1
ATOM 3154 O O . ALA A 1 413 ? 25.481 80.706 109.268 1.00 73.07 413 ALA A O 1
ATOM 3156 N N . LEU A 1 414 ? 26.194 79.746 111.171 1.00 68.02 414 LEU A N 1
ATOM 3157 C CA . LEU A 1 414 ? 27.119 78.850 110.487 1.00 68.34 414 LEU A CA 1
ATOM 3158 C C . LEU A 1 414 ? 26.392 77.666 109.852 1.00 69.94 414 LEU A C 1
ATOM 3159 O O . LEU A 1 414 ? 26.744 77.230 108.756 1.00 70.76 414 LEU A O 1
ATOM 3164 N N . LEU A 1 415 ? 25.382 77.147 110.543 1.00 70.09 415 LEU A N 1
ATOM 3165 C CA . LEU A 1 415 ? 24.600 76.025 110.029 1.00 69.91 415 LEU A CA 1
ATOM 3166 C C . LEU A 1 415 ? 23.870 76.406 108.747 1.00 70.31 415 LEU A C 1
ATOM 3167 O O . LEU A 1 415 ? 23.946 75.703 107.737 1.00 66.53 415 LEU A O 1
ATOM 3172 N N . THR A 1 416 ? 23.159 77.526 108.804 1.00 70.52 416 THR A N 1
ATOM 3173 C CA . THR A 1 416 ? 22.390 78.012 107.668 1.00 68.66 416 THR A CA 1
ATOM 3174 C C . THR A 1 416 ? 23.305 78.339 106.495 1.00 71.93 416 THR A C 1
ATOM 3175 O O . THR A 1 416 ? 22.966 78.080 105.338 1.00 74.32 416 THR A O 1
ATOM 3179 N N . PHE A 1 417 ? 24.473 78.894 106.800 1.00 80.69 417 PHE A N 1
ATOM 3180 C CA . PHE A 1 417 ? 25.446 79.225 105.768 1.00 71.67 417 PHE A CA 1
ATOM 3181 C C . PHE A 1 417 ? 25.946 77.959 105.081 1.00 68.01 417 PHE A C 1
ATOM 3182 O O . PHE A 1 417 ? 26.271 77.975 103.897 1.00 69.77 417 PHE A O 1
ATOM 3190 N N . GLY A 1 418 ? 26.003 76.864 105.830 1.00 67.41 418 GLY A N 1
ATOM 3191 C CA . GLY A 1 418 ? 26.397 75.584 105.274 1.00 67.38 418 GLY A CA 1
ATOM 3192 C C . GLY A 1 418 ? 25.258 74.946 104.504 1.00 70.16 418 GLY A C 1
ATOM 3193 O O . GLY A 1 418 ? 25.477 74.136 103.605 1.00 83.35 418 GLY A O 1
ATOM 3194 N N . GLU A 1 419 ? 24.034 75.317 104.860 1.00 69.64 419 GLU A N 1
ATOM 3195 C CA . GLU A 1 419 ? 22.854 74.791 104.190 1.00 65.96 419 GLU A CA 1
ATOM 3196 C C . GLU A 1 419 ? 22.723 75.373 102.790 1.00 65.29 419 GLU A C 1
ATOM 3197 O O . GLU A 1 419 ? 22.370 74.669 101.848 1.00 68.05 419 GLU A O 1
ATOM 3203 N N . VAL A 1 420 ? 23.003 76.665 102.661 1.00 64.97 420 VAL A N 1
ATOM 3204 C CA . VAL A 1 420 ? 22.947 77.331 101.364 1.00 68.24 420 VAL A CA 1
ATOM 3205 C C . VAL A 1 420 ? 23.988 76.746 100.410 1.00 66.69 420 VAL A C 1
ATOM 3206 O O . VAL A 1 420 ? 23.729 76.566 99.221 1.00 67.33 420 VAL A O 1
ATOM 3210 N N . LEU A 1 421 ? 25.161 76.430 100.948 1.00 67.40 421 LEU A N 1
ATOM 3211 C CA . LEU A 1 421 ? 26.247 75.859 100.160 1.00 68.10 421 LEU A CA 1
ATOM 3212 C C . LEU A 1 421 ? 25.952 74.436 99.685 1.00 67.80 421 LEU A C 1
ATOM 3213 O O . LEU A 1 421 ? 26.369 74.040 98.598 1.00 70.88 421 LEU A O 1
ATOM 3218 N N . VAL A 1 422 ? 25.238 73.671 100.503 1.00 67.23 422 VAL A N 1
ATOM 3219 C CA . VAL A 1 422 ? 25.000 72.258 100.218 1.00 65.50 422 VAL A CA 1
ATOM 3220 C C . VAL A 1 422 ? 23.592 71.972 99.704 1.00 67.01 422 VAL A C 1
ATOM 3221 O O . VAL A 1 422 ? 23.415 71.354 98.655 1.00 67.76 422 VAL A O 1
ATOM 3225 N N . SER A 1 423 ? 22.593 72.413 100.457 1.00 70.11 423 SER A N 1
ATOM 3226 C CA . SER A 1 423 ? 21.209 72.050 100.179 1.00 71.44 423 SER A CA 1
ATOM 3227 C C . SER A 1 423 ? 20.655 72.785 98.961 1.00 68.15 423 SER A C 1
ATOM 3228 O O . SER A 1 423 ? 19.744 72.291 98.296 1.00 69.96 423 SER A O 1
ATOM 3231 N N . ALA A 1 424 ? 21.206 73.959 98.670 1.00 64.13 424 ALA A N 1
ATOM 3232 C CA . ALA A 1 424 ? 20.709 74.776 97.568 1.00 68.79 424 ALA A CA 1
ATOM 3233 C C . ALA A 1 424 ? 21.517 74.552 96.290 1.00 74.73 424 ALA A C 1
ATOM 3234 O O . ALA A 1 424 ? 21.352 75.269 95.302 1.00 77.63 424 ALA A O 1
ATOM 3236 N N . THR A 1 425 ? 22.381 73.544 96.315 1.00 73.02 425 THR A N 1
ATOM 3237 C CA . THR A 1 425 ? 23.331 73.322 95.234 1.00 71.46 425 THR A CA 1
ATOM 3238 C C . THR A 1 425 ? 23.249 71.898 94.692 1.00 74.50 425 THR A C 1
ATOM 3239 O O . THR A 1 425 ? 23.392 71.667 93.490 1.00 78.49 425 THR A O 1
ATOM 3243 N N . GLY A 1 426 ? 23.003 70.954 95.594 1.00 71.22 426 GLY A N 1
ATOM 3244 C CA . GLY A 1 426 ? 23.084 69.535 95.296 1.00 72.20 426 GLY A CA 1
ATOM 3245 C C . GLY A 1 426 ? 22.258 69.003 94.140 1.00 70.55 426 GLY A C 1
ATOM 3246 O O . GLY A 1 426 ? 22.809 68.482 93.173 1.00 75.92 426 GLY A O 1
ATOM 3247 N N . LEU A 1 427 ? 20.938 69.122 94.235 1.00 69.22 427 LEU A N 1
ATOM 3248 C CA . LEU A 1 427 ? 20.051 68.496 93.257 1.00 70.14 427 LEU A CA 1
ATOM 3249 C C . LEU A 1 427 ? 20.150 69.146 91.876 1.00 72.51 427 LEU A C 1
ATOM 3250 O O . LEU A 1 427 ? 20.136 68.452 90.858 1.00 72.65 427 LEU A O 1
ATOM 3255 N N . GLU A 1 428 ? 20.258 70.472 91.843 1.00 74.44 428 GLU A N 1
ATOM 3256 C CA . GLU A 1 428 ? 20.357 71.205 90.582 1.00 74.37 428 GLU A CA 1
ATOM 3257 C C . GLU A 1 428 ? 21.645 70.872 89.835 1.00 74.34 428 GLU A C 1
ATOM 3258 O O . GLU A 1 428 ? 21.681 70.879 88.604 1.00 74.84 428 GLU A O 1
ATOM 3264 N N . PHE A 1 429 ? 22.702 70.583 90.584 1.00 71.08 429 PHE A N 1
ATOM 3265 C CA . PHE A 1 429 ? 23.980 70.215 89.988 1.00 71.06 429 PHE A CA 1
ATOM 3266 C C . PHE A 1 429 ? 23.943 68.798 89.428 1.00 72.09 429 PHE A C 1
ATOM 3267 O O . PHE A 1 429 ? 24.473 68.534 88.349 1.00 73.68 429 PHE A O 1
ATOM 3275 N N . ALA A 1 430 ? 23.317 67.892 90.174 1.00 70.38 430 ALA A N 1
ATOM 3276 C CA . ALA A 1 430 ? 23.230 66.490 89.780 1.00 69.48 430 ALA A CA 1
ATOM 3277 C C . ALA A 1 430 ? 22.391 66.317 88.520 1.00 70.39 430 ALA A C 1
ATOM 3278 O O . ALA A 1 430 ? 22.615 65.394 87.737 1.00 68.12 430 ALA A O 1
ATOM 3280 N N . TYR A 1 431 ? 21.419 67.204 88.338 1.00 69.45 431 TYR A N 1
ATOM 3281 C CA . TYR A 1 431 ? 20.577 67.184 87.151 1.00 68.84 431 TYR A CA 1
ATOM 3282 C C . TYR A 1 431 ? 21.406 67.393 85.891 1.00 74.35 431 TYR A C 1
ATOM 3283 O O . TYR A 1 431 ? 21.186 66.736 84.873 1.00 77.26 431 TYR A O 1
ATOM 3292 N N . SER A 1 432 ? 22.366 68.307 85.971 1.00 73.94 432 SER A N 1
ATOM 3293 C CA . SER A 1 432 ? 23.220 68.621 84.836 1.00 72.85 432 SER A CA 1
ATOM 3294 C C . SER A 1 432 ? 24.248 67.524 84.567 1.00 74.53 432 SER A C 1
ATOM 3295 O O . SER A 1 432 ? 24.825 67.462 83.484 1.00 91.73 432 SER A O 1
ATOM 3298 N N . GLN A 1 433 ? 24.470 66.658 85.550 1.00 71.49 433 GLN A N 1
ATOM 3299 C CA . GLN A 1 433 ? 25.524 65.651 85.451 1.00 74.08 433 GLN A CA 1
ATOM 3300 C C . GLN A 1 433 ? 25.075 64.374 84.755 1.00 75.60 433 GLN A C 1
ATOM 3301 O O . GLN A 1 433 ? 25.897 63.624 84.224 1.00 86.23 433 GLN A O 1
ATOM 3307 N N . ALA A 1 434 ? 23.772 64.128 84.768 1.00 70.44 434 ALA A N 1
ATOM 3308 C CA . ALA A 1 434 ? 23.223 62.903 84.210 1.00 68.43 434 ALA A CA 1
ATOM 3309 C C . ALA A 1 434 ? 22.152 63.223 83.178 1.00 72.92 434 ALA A C 1
ATOM 3310 O O . ALA A 1 434 ? 21.528 64.283 83.242 1.00 73.58 434 ALA A O 1
ATOM 3312 N N . PRO A 1 435 ? 21.950 62.310 82.211 1.00 77.24 435 PRO A N 1
ATOM 3313 C CA . PRO A 1 435 ? 20.885 62.398 81.208 1.00 66.54 435 PRO A CA 1
ATOM 3314 C C . PRO A 1 435 ? 19.524 62.767 81.798 1.00 69.65 435 PRO A C 1
ATOM 3315 O O . PRO A 1 435 ? 19.198 62.354 82.913 1.00 71.48 435 PRO A O 1
ATOM 3319 N N . LYS A 1 436 ? 18.747 63.535 81.040 1.00 70.44 436 LYS A N 1
ATOM 3320 C CA . LYS A 1 436 ? 17.438 64.024 81.472 1.00 70.13 436 LYS A CA 1
ATOM 3321 C C . LYS A 1 436 ? 16.511 62.916 81.977 1.00 67.13 436 LYS A C 1
ATOM 3322 O O . LYS A 1 436 ? 15.697 63.138 82.873 1.00 67.91 436 LYS A O 1
ATOM 3328 N N . ALA A 1 437 ? 16.643 61.722 81.408 1.00 68.31 437 ALA A N 1
ATOM 3329 C CA . ALA A 1 437 ? 15.787 60.599 81.777 1.00 68.00 437 ALA A CA 1
ATOM 3330 C C . ALA A 1 437 ? 16.006 60.178 83.224 1.00 69.70 437 ALA A C 1
ATOM 3331 O O . ALA A 1 437 ? 15.129 59.582 83.847 1.00 90.56 437 ALA A O 1
ATOM 3333 N N . MET A 1 438 ? 17.178 60.499 83.757 1.00 65.71 438 MET A N 1
ATOM 3334 C CA . MET A 1 438 ? 17.537 60.093 85.108 1.00 68.68 438 MET A CA 1
ATOM 3335 C C . MET A 1 438 ? 17.099 61.106 86.167 1.00 67.42 438 MET A C 1
ATOM 3336 O O . MET A 1 438 ? 17.403 60.939 87.347 1.00 64.79 438 MET A O 1
ATOM 3341 N N . LYS A 1 439 ? 16.382 62.146 85.745 1.00 65.49 439 LYS A N 1
ATOM 3342 C CA . LYS A 1 439 ? 15.974 63.220 86.651 1.00 62.46 439 LYS A CA 1
ATOM 3343 C C . LYS A 1 439 ? 15.135 62.700 87.817 1.00 66.68 439 LYS A C 1
ATOM 3344 O O . LYS A 1 439 ? 15.289 63.148 88.953 1.00 67.19 439 LYS A O 1
ATOM 3350 N N . GLY A 1 440 ? 14.252 61.750 87.532 1.00 64.70 440 GLY A N 1
ATOM 3351 C CA . GLY A 1 440 ? 13.410 61.173 88.561 1.00 65.11 440 GLY A CA 1
ATOM 3352 C C . GLY A 1 440 ? 14.179 60.244 89.479 1.00 64.01 440 GLY A C 1
ATOM 3353 O O . GLY A 1 440 ? 13.849 60.104 90.655 1.00 63.88 440 GLY A O 1
ATOM 3354 N N . THR A 1 441 ? 15.206 59.602 88.934 1.00 68.44 441 THR A N 1
ATOM 3355 C CA . THR A 1 441 ? 16.027 58.672 89.700 1.00 68.21 441 THR A CA 1
ATOM 3356 C C . THR A 1 441 ? 16.946 59.437 90.643 1.00 65.91 441 THR A C 1
ATOM 3357 O O . THR A 1 441 ? 17.196 59.013 91.769 1.00 66.11 441 THR A O 1
ATOM 3361 N N . ILE A 1 442 ? 17.443 60.573 90.169 1.00 64.95 442 ILE A N 1
ATOM 3362 C CA . ILE A 1 442 ? 18.312 61.428 90.964 1.00 63.81 442 ILE A CA 1
ATOM 3363 C C . ILE A 1 442 ? 17.547 62.014 92.142 1.00 65.09 442 ILE A C 1
ATOM 3364 O O . ILE A 1 442 ? 18.032 62.027 93.274 1.00 63.39 442 ILE A O 1
ATOM 3369 N N . MET A 1 443 ? 16.340 62.489 91.862 1.00 69.63 443 MET A N 1
ATOM 3370 C CA . MET A 1 443 ? 15.472 63.063 92.879 1.00 61.70 443 MET A CA 1
ATOM 3371 C C . MET A 1 443 ? 15.111 62.036 93.950 1.00 62.53 443 MET A C 1
ATOM 3372 O O . MET A 1 443 ? 14.951 62.376 95.122 1.00 65.13 443 MET A O 1
ATOM 3377 N N . SER A 1 444 ? 14.996 60.775 93.547 1.00 63.72 444 SER A N 1
ATOM 3378 C CA . SER A 1 444 ? 14.603 59.716 94.470 1.00 63.32 444 SER A CA 1
ATOM 3379 C C . SER A 1 444 ? 15.716 59.365 95.453 1.00 66.16 444 SER A C 1
ATOM 3380 O O . SER A 1 444 ? 15.450 58.983 96.591 1.00 69.02 444 SER A O 1
ATOM 3383 N N . PHE A 1 445 ? 16.963 59.491 95.016 1.00 68.08 445 PHE A N 1
ATOM 3384 C CA . PHE A 1 445 ? 18.095 59.204 95.889 1.00 66.10 445 PHE A CA 1
ATOM 3385 C C . PHE A 1 445 ? 18.462 60.410 96.743 1.00 64.07 445 PHE A C 1
ATOM 3386 O O . PHE A 1 445 ? 19.110 60.272 97.777 1.00 68.74 445 PHE A O 1
ATOM 3394 N N . TRP A 1 446 ? 18.046 61.592 96.303 1.00 62.55 446 TRP A N 1
ATOM 3395 C CA . TRP A 1 446 ? 18.300 62.820 97.045 1.00 62.67 446 TRP A CA 1
ATOM 3396 C C . TRP A 1 446 ? 17.457 62.862 98.318 1.00 63.40 446 TRP A C 1
ATOM 3397 O O . TRP A 1 446 ? 17.917 63.323 99.361 1.00 60.51 446 TRP A O 1
ATOM 3408 N N . THR A 1 447 ? 16.225 62.370 98.231 1.00 64.54 447 THR A N 1
ATOM 3409 C CA . THR A 1 447 ? 15.343 62.336 99.390 1.00 59.23 447 THR A CA 1
ATOM 3410 C C . THR A 1 447 ? 15.719 61.200 100.337 1.00 62.15 447 THR A C 1
ATOM 3411 O O . THR A 1 447 ? 15.475 61.278 101.538 1.00 64.75 447 THR A O 1
ATOM 3415 N N . LEU A 1 448 ? 16.319 60.144 99.797 1.00 62.37 448 LEU A N 1
ATOM 3416 C CA . LEU A 1 448 ? 16.786 59.038 100.622 1.00 62.86 448 LEU A CA 1
ATOM 3417 C C . LEU A 1 448 ? 18.065 59.443 101.331 1.00 62.70 448 LEU A C 1
ATOM 3418 O O . LEU A 1 448 ? 18.457 58.842 102.328 1.00 62.95 448 LEU A O 1
ATOM 3423 N N . SER A 1 449 ? 18.710 60.473 100.798 1.00 62.87 449 SER A N 1
ATOM 3424 C CA . SER A 1 449 ? 19.911 61.026 101.397 1.00 61.49 449 SER A CA 1
ATOM 3425 C C . SER A 1 449 ? 19.584 61.642 102.757 1.00 64.51 449 SER A C 1
ATOM 3426 O O . SER A 1 449 ? 20.356 61.519 103.710 1.00 64.93 449 SER A O 1
ATOM 3429 N N . VAL A 1 450 ? 18.431 62.298 102.844 1.00 61.38 450 VAL A N 1
ATOM 3430 C CA . VAL A 1 450 ? 17.989 62.895 104.096 1.00 61.61 450 VAL A CA 1
ATOM 3431 C C . VAL A 1 450 ? 17.587 61.802 105.076 1.00 64.18 450 VAL A C 1
ATOM 3432 O O . VAL A 1 450 ? 17.882 61.881 106.267 1.00 65.05 450 VAL A O 1
ATOM 3436 N N . THR A 1 451 ? 16.909 60.782 104.559 1.00 65.67 451 THR A N 1
ATOM 3437 C CA . THR A 1 451 ? 16.488 59.641 105.363 1.00 64.03 451 THR A CA 1
ATOM 3438 C C . THR A 1 451 ? 17.685 58.946 106.007 1.00 63.09 451 THR A C 1
ATOM 3439 O O . THR A 1 451 ? 17.674 58.649 107.203 1.00 62.78 451 THR A O 1
ATOM 3443 N N . VAL A 1 452 ? 18.718 58.701 105.209 1.00 63.53 452 VAL A N 1
ATOM 3444 C CA . VAL A 1 452 ? 19.909 58.014 105.689 1.00 69.03 452 VAL A CA 1
ATOM 3445 C C . VAL A 1 452 ? 20.649 58.866 106.721 1.00 64.59 452 VAL A C 1
ATOM 3446 O O . VAL A 1 452 ? 21.193 58.345 107.694 1.00 61.87 452 VAL A O 1
ATOM 3450 N N . GLY A 1 453 ? 20.646 60.179 106.516 1.00 63.18 453 GLY A N 1
ATOM 3451 C CA . GLY A 1 453 ? 21.264 61.099 107.455 1.00 62.72 453 GLY A CA 1
ATOM 3452 C C . GLY A 1 453 ? 20.649 61.015 108.840 1.00 63.12 453 GLY A C 1
ATOM 3453 O O . GLY A 1 453 ? 21.357 61.017 109.846 1.00 62.84 453 GLY A O 1
ATOM 3454 N N . ASN A 1 454 ? 19.323 60.935 108.891 1.00 63.20 454 ASN A N 1
ATOM 3455 C CA . ASN A 1 454 ? 18.611 60.805 110.155 1.00 63.10 454 ASN A CA 1
ATOM 3456 C C . ASN A 1 454 ? 18.743 59.408 110.739 1.00 62.82 454 ASN A C 1
ATOM 3457 O O . ASN A 1 454 ? 18.492 59.195 111.925 1.00 64.53 454 ASN A O 1
ATOM 3462 N N . LEU A 1 455 ? 19.127 58.455 109.897 1.00 62.90 455 LEU A N 1
ATOM 3463 C CA . LEU A 1 455 ? 19.392 57.101 110.359 1.00 64.30 455 LEU A CA 1
ATOM 3464 C C . LEU A 1 455 ? 20.651 57.088 111.221 1.00 64.57 455 LEU A C 1
ATOM 3465 O O . LEU A 1 455 ? 20.768 56.291 112.151 1.00 62.54 455 LEU A O 1
ATOM 3470 N N . TRP A 1 456 ? 21.591 57.978 110.913 1.00 64.93 456 TRP A N 1
ATOM 3471 C CA . TRP A 1 456 ? 22.815 58.077 111.696 1.00 64.26 456 TRP A CA 1
ATOM 3472 C C . TRP A 1 456 ? 22.500 58.576 113.099 1.00 67.18 456 TRP A C 1
ATOM 3473 O O . TRP A 1 456 ? 23.036 58.062 114.080 1.00 73.34 456 TRP A O 1
ATOM 3484 N N . VAL A 1 457 ? 21.627 59.576 113.183 1.00 64.29 457 VAL A N 1
ATOM 3485 C CA . VAL A 1 457 ? 21.179 60.104 114.467 1.00 64.95 457 VAL A CA 1
ATOM 3486 C C . VAL A 1 457 ? 20.573 58.987 115.311 1.00 67.78 457 VAL A C 1
ATOM 3487 O O . VAL A 1 457 ? 20.825 58.886 116.512 1.00 70.63 457 VAL A O 1
ATOM 3491 N N . LEU A 1 458 ? 19.783 58.140 114.662 1.00 64.93 458 LEU A N 1
ATOM 3492 C CA . LEU A 1 458 ? 19.177 56.994 115.319 1.00 61.00 458 LEU A CA 1
ATOM 3493 C C . LEU A 1 458 ? 20.231 56.005 115.800 1.00 67.07 458 LEU A C 1
ATOM 3494 O O . LEU A 1 458 ? 20.180 55.534 116.933 1.00 78.12 458 LEU A O 1
ATOM 3499 N N . LEU A 1 459 ? 21.187 55.695 114.931 1.00 66.76 459 LEU A N 1
ATOM 3500 C CA . LEU A 1 459 ? 22.191 54.681 115.230 1.00 66.58 459 LEU A CA 1
ATOM 3501 C C . LEU A 1 459 ? 23.266 55.193 116.179 1.00 69.46 459 LEU A C 1
ATOM 3502 O O . LEU A 1 459 ? 23.983 54.407 116.801 1.00 68.05 459 LEU A O 1
ATOM 3507 N N . ALA A 1 460 ? 23.381 56.512 116.281 1.00 70.26 460 ALA A N 1
ATOM 3508 C CA . ALA A 1 460 ? 24.352 57.121 117.179 1.00 69.47 460 ALA A CA 1
ATOM 3509 C C . ALA A 1 460 ? 23.999 56.812 118.627 1.00 72.76 460 ALA A C 1
ATOM 3510 O O . ALA A 1 460 ? 24.815 56.267 119.369 1.00 78.81 460 ALA A O 1
ATOM 3512 N N . ASN A 1 461 ? 22.775 57.146 119.024 1.00 71.09 461 ASN A N 1
ATOM 3513 C CA . ASN A 1 461 ? 22.357 56.926 120.404 1.00 78.57 461 ASN A CA 1
ATOM 3514 C C . ASN A 1 461 ? 21.855 55.503 120.647 1.00 78.83 461 ASN A C 1
ATOM 3515 O O . ASN A 1 461 ? 21.272 55.209 121.692 1.00 87.01 461 ASN A O 1
ATOM 3520 N N . VAL A 1 462 ? 22.083 54.625 119.676 1.00 73.69 462 VAL A N 1
ATOM 3521 C CA . VAL A 1 462 ? 21.899 53.193 119.883 1.00 74.28 462 VAL A CA 1
ATOM 3522 C C . VAL A 1 462 ? 23.243 52.584 120.267 1.00 75.12 462 VAL A C 1
ATOM 3523 O O . VAL A 1 462 ? 23.331 51.751 121.168 1.00 79.26 462 VAL A O 1
ATOM 3527 N N . SER A 1 463 ? 24.296 53.027 119.590 1.00 75.38 463 SER A N 1
ATOM 3528 C CA . SER A 1 463 ? 25.643 52.536 119.857 1.00 79.63 463 SER A CA 1
ATOM 3529 C C . SER A 1 463 ? 26.155 53.064 121.188 1.00 84.90 463 SER A C 1
ATOM 3530 O O . SER A 1 463 ? 26.996 52.438 121.837 1.00 88.51 463 SER A O 1
ATOM 3533 N N . VAL A 1 464 ? 25.638 54.222 121.586 1.00 84.55 464 VAL A N 1
ATOM 3534 C CA . VAL A 1 464 ? 26.108 54.905 122.784 1.00 84.23 464 VAL A CA 1
ATOM 3535 C C . VAL A 1 464 ? 25.624 54.214 124.061 1.00 85.85 464 VAL A C 1
ATOM 3536 O O . VAL A 1 464 ? 26.165 54.447 125.142 1.00 89.72 464 VAL A O 1
ATOM 3540 N N . LYS A 1 465 ? 24.617 53.356 123.934 1.00 83.41 465 LYS A N 1
ATOM 3541 C CA . LYS A 1 465 ? 24.093 52.638 125.089 1.00 85.95 465 LYS A CA 1
ATOM 3542 C C . LYS A 1 465 ? 24.834 51.322 125.332 1.00 9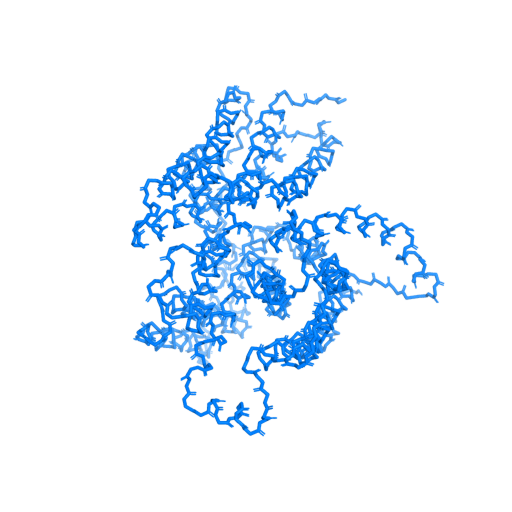4.07 465 LYS A C 1
ATOM 3543 O O . LYS A 1 465 ? 24.606 50.652 126.341 1.00 100.45 465 LYS A O 1
ATOM 3549 N N . SER A 1 466 ? 25.723 50.957 124.413 1.00 94.99 466 SER A N 1
ATOM 3550 C CA . SER A 1 466 ? 26.522 49.744 124.568 1.00 97.85 466 SER A CA 1
ATOM 3551 C C . SER A 1 466 ? 27.637 49.971 125.588 1.00 100.54 466 SER A C 1
ATOM 3552 O O . SER A 1 466 ? 28.186 51.071 125.669 1.00 99.89 466 SER A O 1
ATOM 3555 N N . PRO A 1 467 ? 27.974 48.926 126.368 1.00 105.84 467 PRO A N 1
ATOM 3556 C CA . PRO A 1 467 ? 28.960 49.011 127.455 1.00 100.54 467 PRO A CA 1
ATOM 3557 C C . PRO A 1 467 ? 30.334 49.519 127.015 1.00 100.85 467 PRO A C 1
ATOM 3558 O O . PRO A 1 467 ? 30.921 50.349 127.711 1.00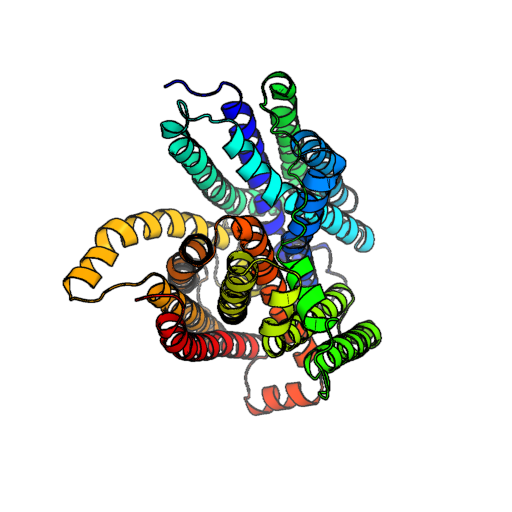 102.78 467 PRO A O 1
ATOM 3562 N N . THR A 1 468 ? 30.831 49.035 125.880 1.00 100.46 468 THR A N 1
ATOM 3563 C CA . THR A 1 468 ? 32.163 49.405 125.407 1.00 102.55 468 THR A CA 1
ATOM 3564 C C . THR A 1 468 ? 32.297 50.905 125.127 1.00 102.36 468 THR A C 1
ATOM 3565 O O . THR A 1 468 ? 33.342 51.498 125.397 1.00 101.79 468 THR A O 1
ATOM 3569 N N . VAL A 1 469 ? 31.237 51.514 124.601 1.00 102.00 469 VAL A N 1
ATOM 3570 C CA . VAL A 1 469 ? 31.272 52.922 124.203 1.00 101.25 469 VAL A CA 1
ATOM 3571 C C . VAL A 1 469 ? 31.202 53.868 125.405 1.00 100.31 469 VAL A C 1
ATOM 3572 O O . VAL A 1 469 ? 31.839 54.925 125.410 1.00 100.62 469 VAL A O 1
ATOM 3576 N N . THR A 1 470 ? 30.438 53.481 126.422 1.00 100.43 470 THR A N 1
ATOM 3577 C CA . THR A 1 470 ? 30.299 54.292 127.629 1.00 100.89 470 THR A CA 1
ATOM 3578 C C . THR A 1 470 ? 31.648 54.530 128.315 1.00 100.66 470 THR A C 1
ATOM 3579 O O . THR A 1 470 ? 31.910 55.628 128.805 1.00 99.95 470 THR A O 1
ATOM 3583 N N . GLU A 1 471 ? 32.503 53.509 128.337 1.00 100.36 471 GLU A N 1
ATOM 3584 C CA . GLU A 1 471 ? 33.811 53.626 128.985 1.00 102.01 471 GLU A CA 1
ATOM 3585 C C . GLU A 1 471 ? 34.726 54.566 128.205 1.00 101.59 471 GLU A C 1
ATOM 3586 O O . GLU A 1 471 ? 35.557 55.261 128.791 1.00 103.48 471 GLU A O 1
ATOM 3592 N N . GLN A 1 472 ? 34.575 54.583 126.884 1.00 101.44 472 GLN A N 1
ATOM 3593 C CA . GLN A 1 472 ? 35.289 55.552 126.063 1.00 101.93 472 GLN A CA 1
ATOM 3594 C C . GLN A 1 472 ? 34.855 56.956 126.473 1.00 101.92 472 GLN A C 1
ATOM 3595 O O . GLN A 1 472 ? 35.671 57.876 126.538 1.00 102.37 472 GLN A O 1
ATOM 3601 N N . ILE A 1 473 ? 33.566 57.109 126.762 1.00 100.60 473 ILE A N 1
ATOM 3602 C CA . ILE A 1 473 ? 33.038 58.383 127.228 1.00 98.89 473 ILE A CA 1
ATOM 3603 C C . ILE A 1 473 ? 33.571 58.682 128.626 1.00 99.20 473 ILE A C 1
ATOM 3604 O O . ILE A 1 473 ? 33.971 59.812 128.918 1.00 97.82 473 ILE A O 1
ATOM 3609 N N . VAL A 1 474 ? 33.589 57.656 129.474 1.00 100.35 474 VAL A N 1
ATOM 3610 C CA . VAL A 1 474 ? 34.128 57.759 130.829 1.00 98.93 474 VAL A CA 1
ATOM 3611 C C . VAL A 1 474 ? 35.580 58.235 130.826 1.00 98.74 474 VAL A C 1
ATOM 3612 O O . VA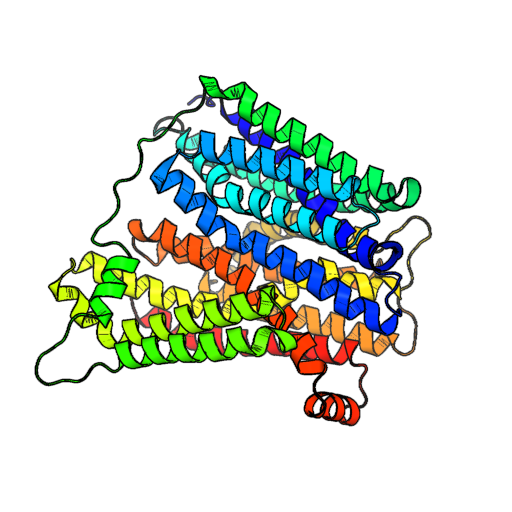L A 1 474 ? 35.952 59.126 131.594 1.00 95.81 474 VAL A O 1
ATOM 3616 N N . GLN A 1 475 ? 36.388 57.649 129.945 1.00 101.35 475 GLN A N 1
ATOM 3617 C CA . GLN A 1 475 ? 37.802 58.001 129.828 1.00 103.49 475 GLN A CA 1
ATOM 3618 C C . GLN A 1 475 ? 38.014 59.455 129.393 1.00 100.67 475 GLN A C 1
ATOM 3619 O O . GLN A 1 475 ? 38.948 60.111 129.856 1.00 103.71 475 GLN A O 1
ATOM 3625 N N . THR A 1 476 ? 37.154 59.959 128.511 1.00 98.20 476 THR A N 1
ATOM 3626 C CA . THR A 1 476 ? 37.260 61.349 128.065 1.00 96.90 476 THR A CA 1
ATOM 3627 C C . THR A 1 476 ? 36.943 62.322 129.196 1.00 94.35 476 THR A C 1
ATOM 3628 O O . THR A 1 476 ? 37.420 63.458 129.200 1.00 92.30 476 THR A O 1
ATOM 3632 N N . GLY A 1 477 ? 36.142 61.868 130.155 1.00 92.35 477 GLY A N 1
ATOM 3633 C CA . GLY A 1 477 ? 35.699 62.726 131.237 1.00 93.00 477 GLY A CA 1
ATOM 3634 C C . GLY A 1 477 ? 34.826 63.837 130.692 1.00 89.85 477 GLY A C 1
ATOM 3635 O O . GLY A 1 477 ? 34.882 64.979 131.154 1.00 88.68 477 GLY A O 1
ATOM 3636 N N . MET A 1 478 ? 34.021 63.498 129.691 1.00 91.25 478 MET A N 1
ATOM 3637 C CA . MET A 1 478 ? 33.159 64.472 129.039 1.00 92.17 478 MET A CA 1
ATOM 3638 C C . MET A 1 478 ? 31.704 64.066 129.180 1.00 88.46 478 MET A C 1
ATOM 3639 O O . MET A 1 478 ? 31.390 62.875 129.239 1.00 86.65 478 MET A O 1
ATOM 3644 N N . SER A 1 479 ? 30.819 65.056 129.237 1.00 86.91 479 SER A N 1
ATOM 3645 C CA . SER A 1 479 ? 29.391 64.785 129.294 1.00 86.66 479 SER A CA 1
ATOM 3646 C C . SER A 1 479 ? 28.939 64.137 127.992 1.00 86.48 479 SER A C 1
ATOM 3647 O O . SER A 1 479 ? 29.228 64.644 126.905 1.00 86.55 479 SER A O 1
ATOM 3650 N N . VAL A 1 480 ? 28.243 63.008 128.118 1.00 85.84 480 VAL A N 1
ATOM 3651 C CA . VAL A 1 480 ? 27.759 62.235 126.973 1.00 85.68 480 VAL A CA 1
ATOM 3652 C C . VAL A 1 480 ? 27.063 63.120 125.943 1.00 81.38 480 VAL A C 1
ATOM 3653 O O . VAL A 1 480 ? 27.239 62.949 124.738 1.00 80.07 480 VAL A O 1
ATOM 3657 N N . THR A 1 481 ? 26.283 64.074 126.439 1.00 82.14 481 THR A N 1
ATOM 3658 C CA . THR A 1 481 ? 25.610 65.058 125.603 1.00 79.14 481 THR A CA 1
ATOM 3659 C C . THR A 1 481 ? 26.599 65.818 124.717 1.00 86.15 481 THR A C 1
ATOM 3660 O O . THR A 1 481 ? 26.380 65.963 123.512 1.00 83.93 481 THR A O 1
ATOM 3664 N N . ALA A 1 482 ? 27.694 66.282 125.311 1.00 83.22 482 ALA A N 1
ATOM 3665 C CA . ALA A 1 482 ? 28.698 67.039 124.566 1.00 87.05 482 ALA A CA 1
ATOM 3666 C C . ALA A 1 482 ? 29.531 66.136 123.660 1.00 84.88 482 ALA A C 1
ATOM 3667 O O . ALA A 1 482 ? 29.922 66.538 122.563 1.00 79.36 482 ALA A O 1
ATOM 3669 N N . PHE A 1 483 ? 29.801 64.920 124.124 1.00 83.57 483 PHE A N 1
ATOM 3670 C CA . PHE A 1 483 ? 30.613 63.971 123.369 1.00 84.95 483 PHE A CA 1
ATOM 3671 C C . PHE A 1 483 ? 29.996 63.651 122.009 1.00 81.90 483 PHE A C 1
ATOM 3672 O O . PHE A 1 483 ? 30.701 63.592 121.001 1.00 83.95 483 PHE A O 1
ATOM 3680 N N . GLN A 1 484 ? 28.683 63.440 121.989 1.00 78.84 484 GLN A N 1
ATOM 3681 C CA . GLN A 1 484 ? 27.970 63.135 120.753 1.00 73.35 484 GLN A CA 1
ATOM 3682 C C . GLN A 1 484 ? 28.092 64.275 119.745 1.00 74.09 484 GLN A C 1
ATOM 3683 O O . GLN A 1 484 ? 28.242 64.038 118.548 1.00 75.98 484 GLN A O 1
ATOM 3689 N N . MET A 1 485 ? 28.023 65.508 120.237 1.00 73.79 485 MET A N 1
ATOM 3690 C CA . MET A 1 485 ? 28.082 66.688 119.382 1.00 73.12 485 MET A CA 1
ATOM 3691 C C . MET A 1 485 ? 29.408 66.783 118.637 1.00 74.91 485 MET A C 1
ATOM 3692 O O . MET A 1 485 ? 29.446 67.106 117.449 1.00 78.13 485 MET A O 1
ATOM 3697 N N . PHE A 1 486 ? 30.495 66.500 119.346 1.00 75.59 486 PHE A N 1
ATOM 3698 C CA . PHE A 1 486 ? 31.827 66.571 118.763 1.00 74.55 486 PHE A CA 1
ATOM 3699 C C . PHE A 1 486 ? 32.054 65.419 117.793 1.00 73.93 486 PHE A C 1
ATOM 3700 O O . PHE A 1 486 ? 32.719 65.583 116.767 1.00 74.26 486 PHE A O 1
ATOM 3708 N N . PHE A 1 487 ? 31.500 64.257 118.128 1.00 72.36 487 PHE A N 1
ATOM 3709 C CA . PHE A 1 487 ? 31.468 63.120 117.215 1.00 74.48 487 PHE A CA 1
ATOM 3710 C C . PHE A 1 487 ? 30.839 63.535 115.891 1.00 74.67 487 PHE A C 1
ATOM 3711 O O . PHE A 1 487 ? 31.386 63.282 114.817 1.00 74.65 487 PHE A O 1
ATOM 3719 N N . PHE A 1 488 ? 29.680 64.176 115.990 1.00 71.88 488 PHE A N 1
ATOM 3720 C CA . PHE A 1 488 ? 28.929 64.611 114.824 1.00 70.00 488 PHE A CA 1
ATOM 3721 C C . PHE A 1 488 ? 29.648 65.727 114.075 1.00 70.95 488 PHE A C 1
ATOM 3722 O O . PHE A 1 488 ? 29.550 65.825 112.852 1.00 70.15 488 PHE A O 1
ATOM 3730 N N . ALA A 1 489 ? 30.367 66.568 114.811 1.00 73.40 489 ALA A N 1
ATOM 3731 C CA . ALA A 1 489 ? 31.159 67.626 114.196 1.00 74.19 489 ALA A CA 1
ATOM 3732 C C . ALA A 1 489 ? 32.274 67.018 113.356 1.00 72.44 489 ALA A C 1
ATOM 3733 O O . ALA A 1 489 ? 32.512 67.440 112.225 1.00 65.48 489 ALA A O 1
ATOM 3735 N N . GLY A 1 490 ? 32.952 66.022 113.919 1.00 77.15 490 GLY A N 1
ATOM 3736 C CA . GLY A 1 490 ? 34.029 65.339 113.225 1.00 73.63 490 GLY A CA 1
ATOM 3737 C C . GLY A 1 490 ? 33.492 64.452 112.122 1.00 70.74 490 GLY A C 1
ATOM 3738 O O . GLY A 1 490 ? 34.169 64.191 111.128 1.00 73.87 490 GLY A O 1
ATOM 3739 N N . PHE A 1 491 ? 32.260 63.990 112.307 1.00 73.67 491 PHE A N 1
ATOM 3740 C CA . PHE A 1 491 ? 31.580 63.164 111.320 1.00 70.06 491 PHE A CA 1
ATOM 3741 C C . PHE A 1 491 ? 31.401 63.932 110.012 1.00 68.37 491 PHE A C 1
ATOM 3742 O O . PHE A 1 491 ? 31.517 63.367 108.925 1.00 68.02 491 PHE A O 1
ATOM 3750 N N . ALA A 1 492 ? 31.126 65.227 110.123 1.00 67.01 492 ALA A N 1
ATOM 3751 C CA . ALA A 1 492 ? 30.935 66.067 108.950 1.00 62.98 492 ALA A CA 1
ATOM 3752 C C . ALA A 1 492 ? 32.268 66.481 108.336 1.00 68.74 492 ALA A C 1
ATOM 3753 O O . ALA A 1 492 ? 32.397 66.537 107.115 1.00 79.65 492 ALA A O 1
ATOM 3755 N N . ILE A 1 493 ? 33.252 66.778 109.181 1.00 72.87 493 ILE A N 1
ATOM 3756 C CA . ILE A 1 493 ? 34.569 67.192 108.701 1.00 69.32 493 ILE A CA 1
ATOM 3757 C C . ILE A 1 493 ? 35.248 66.068 107.925 1.00 68.44 493 ILE A C 1
ATOM 3758 O O . ILE A 1 493 ? 35.799 66.293 106.847 1.00 69.34 493 ILE A O 1
ATOM 3763 N N . LEU A 1 494 ? 35.202 64.861 108.480 1.00 67.33 494 LEU A N 1
ATOM 3764 C CA . LEU A 1 494 ? 35.769 63.687 107.826 1.00 65.73 494 LEU A CA 1
ATOM 3765 C C . LEU A 1 494 ? 35.134 63.460 106.459 1.00 71.94 494 LEU A C 1
ATOM 3766 O O . LEU A 1 494 ? 35.833 63.243 105.469 1.00 78.43 494 LEU A O 1
ATOM 3771 N N . ALA A 1 495 ? 33.807 63.514 106.412 1.00 71.00 495 ALA A N 1
ATOM 3772 C CA . ALA A 1 495 ? 33.077 63.304 105.169 1.00 68.81 495 ALA A CA 1
ATOM 3773 C C . ALA A 1 495 ? 33.382 64.406 104.159 1.00 69.72 495 ALA A C 1
ATOM 3774 O O . ALA A 1 495 ? 33.407 64.162 102.954 1.00 76.04 495 ALA A O 1
ATOM 3776 N N . ALA A 1 496 ? 33.618 65.616 104.657 1.00 66.63 496 ALA A N 1
ATOM 3777 C CA . ALA A 1 496 ? 33.949 66.748 103.797 1.00 69.18 496 ALA A CA 1
ATOM 3778 C C . ALA A 1 496 ? 35.332 66.574 103.180 1.00 72.69 496 ALA A C 1
ATOM 3779 O O . ALA A 1 496 ? 35.599 67.049 102.075 1.00 66.12 496 ALA A O 1
ATOM 3781 N N . ILE A 1 497 ? 36.210 65.891 103.907 1.00 71.12 497 ILE A N 1
ATOM 3782 C CA . ILE A 1 497 ? 37.542 65.581 103.407 1.00 71.24 497 ILE A CA 1
ATOM 3783 C C . ILE A 1 497 ? 37.449 64.558 102.282 1.00 73.73 497 ILE A C 1
ATOM 3784 O O . ILE A 1 497 ? 37.945 64.787 101.177 1.00 70.04 497 ILE A O 1
ATOM 3789 N N . VAL A 1 498 ? 36.794 63.437 102.574 1.00 67.50 498 VAL A N 1
ATOM 3790 C CA . VAL A 1 498 ? 36.593 62.368 101.602 1.00 68.45 498 VAL A CA 1
ATOM 3791 C C . VAL A 1 498 ? 35.830 62.877 100.376 1.00 67.94 498 VAL A C 1
ATOM 3792 O O . VAL A 1 498 ? 36.061 62.426 99.252 1.00 66.97 498 VAL A O 1
ATOM 3796 N N . PHE A 1 499 ? 34.936 63.835 100.599 1.00 68.30 499 PHE A N 1
ATOM 3797 C CA . PHE A 1 499 ? 34.179 64.457 99.516 1.00 66.27 499 PHE A CA 1
ATOM 3798 C C . PHE A 1 499 ? 35.112 65.159 98.532 1.00 67.74 499 PHE A C 1
ATOM 3799 O O . PHE A 1 499 ? 34.991 64.987 97.321 1.00 71.57 499 PHE A O 1
ATOM 3807 N N . ALA A 1 500 ? 36.044 65.947 99.059 1.00 69.99 500 ALA A N 1
ATOM 3808 C CA . ALA A 1 500 ? 37.003 66.665 98.225 1.00 67.98 500 ALA A CA 1
ATOM 3809 C C . ALA A 1 500 ? 37.942 65.693 97.521 1.00 70.89 500 ALA A C 1
ATOM 3810 O O . ALA A 1 500 ? 38.418 65.961 96.418 1.00 73.65 500 ALA A O 1
ATOM 3812 N N . LEU A 1 501 ? 38.202 64.562 98.169 1.00 70.01 501 LEU A N 1
ATOM 3813 C CA . LEU A 1 501 ? 39.047 63.520 97.597 1.00 70.87 501 LEU A CA 1
ATOM 3814 C C . LEU A 1 501 ? 38.373 62.833 96.413 1.00 73.00 501 LEU A C 1
ATOM 3815 O O . LEU A 1 501 ? 39.032 62.458 95.446 1.00 81.15 501 LEU A O 1
ATOM 3820 N N . TYR A 1 502 ? 37.057 62.667 96.496 1.00 71.02 502 TYR A N 1
ATOM 3821 C CA . TYR A 1 502 ? 36.308 62.003 95.437 1.00 68.71 502 TYR A CA 1
ATOM 3822 C C . TYR A 1 502 ? 35.948 62.987 94.328 1.00 71.52 502 TYR A C 1
ATOM 3823 O O . TYR A 1 502 ? 35.825 62.605 93.166 1.00 73.65 502 TYR A O 1
ATOM 3832 N N . ALA A 1 503 ? 35.794 64.255 94.692 1.00 69.92 503 ALA A N 1
ATOM 3833 C CA . ALA A 1 503 ? 35.393 65.284 93.738 1.00 71.35 503 ALA A CA 1
ATOM 3834 C C . ALA A 1 503 ? 36.460 65.559 92.677 1.00 75.36 503 ALA A C 1
ATOM 3835 O O . ALA A 1 503 ? 36.144 66.009 91.575 1.00 76.09 503 ALA A O 1
ATOM 3837 N N . ARG A 1 504 ? 37.721 65.297 93.007 1.00 77.22 504 ARG A N 1
ATOM 3838 C CA . ARG A 1 504 ? 38.807 65.525 92.056 1.00 84.23 504 ARG A CA 1
ATOM 3839 C C . ARG A 1 504 ? 38.848 64.400 91.021 1.00 81.71 504 ARG A C 1
ATOM 3840 O O . ARG A 1 504 ? 39.247 64.606 89.874 1.00 77.16 504 ARG A O 1
ATOM 3848 N N . SER A 1 505 ? 38.419 63.214 91.439 1.00 78.92 505 SER A N 1
ATOM 3849 C CA . SER A 1 505 ? 38.323 62.058 90.558 1.00 72.25 505 SER A CA 1
ATOM 3850 C C . SER A 1 505 ? 37.056 62.121 89.710 1.00 72.62 505 SER A C 1
ATOM 3851 O O . SER A 1 505 ? 37.023 61.629 88.584 1.00 78.49 505 SER A O 1
ATOM 3854 N N . TYR A 1 506 ? 36.018 62.736 90.264 1.00 71.83 506 TYR A N 1
ATOM 3855 C CA . TYR A 1 506 ? 34.726 62.854 89.600 1.00 70.90 506 TYR A CA 1
ATOM 3856 C C . TYR A 1 506 ? 34.801 63.733 88.350 1.00 72.62 506 TYR A C 1
ATOM 3857 O O . TYR A 1 506 ? 34.148 63.452 87.344 1.00 72.91 506 TYR A O 1
ATOM 3866 N N . GLN A 1 507 ? 35.601 64.793 88.420 1.00 74.44 507 GLN A N 1
ATOM 3867 C CA . GLN A 1 507 ? 35.697 65.766 87.334 1.00 78.85 507 GLN A CA 1
ATOM 3868 C C . GLN A 1 507 ? 36.663 65.320 86.239 1.00 79.44 507 GLN A C 1
ATOM 3869 O O . GLN A 1 507 ? 36.857 66.018 85.238 1.00 77.77 507 GLN A O 1
ATOM 3875 N N . MET A 1 508 ? 37.268 64.155 86.443 1.00 77.50 508 MET A N 1
ATOM 3876 C CA . MET A 1 508 ? 38.136 63.548 85.447 1.00 77.95 508 MET A CA 1
ATOM 3877 C C . MET A 1 508 ? 37.359 62.594 84.546 1.00 79.93 508 MET A C 1
ATOM 3878 O O . MET A 1 508 ? 37.945 61.923 83.696 1.00 79.15 508 MET A O 1
ATOM 3883 N N . GLN A 1 509 ? 36.044 62.530 84.737 1.00 80.78 509 GLN A N 1
ATOM 3884 C CA . GLN A 1 509 ? 35.261 61.445 84.160 1.00 81.53 509 GLN A CA 1
ATOM 3885 C C . GLN A 1 509 ? 34.447 61.820 82.926 1.00 87.65 509 GLN A C 1
ATOM 3886 O O . GLN A 1 509 ? 34.907 61.646 81.798 1.00 106.29 509 GLN A O 1
ATOM 3892 N N . ASP A 1 510 ? 33.235 62.319 83.142 1.00 87.80 510 ASP A N 1
ATOM 3893 C CA . ASP A 1 510 ? 32.259 62.451 82.060 1.00 95.23 510 ASP A CA 1
ATOM 3894 C C . ASP A 1 510 ? 32.717 63.378 80.929 1.00 92.00 510 ASP A C 1
ATOM 3895 O O . ASP A 1 510 ? 32.571 63.045 79.753 1.00 87.41 510 ASP A O 1
ATOM 3900 N N . HIS A 1 511 ? 33.275 64.530 81.285 1.00 90.54 511 HIS A N 1
ATOM 3901 C CA . HIS A 1 511 ? 33.693 65.515 80.292 1.00 87.33 511 HIS A CA 1
ATOM 3902 C C . HIS A 1 511 ? 34.782 66.446 80.819 1.00 85.21 511 HIS A C 1
ATOM 3903 O O . HIS A 1 511 ? 35.341 66.222 81.893 1.00 90.24 511 HIS A O 1
ATOM 3910 N N . TYR A 1 512 ? 35.068 67.495 80.052 1.00 86.53 512 TYR A N 1
ATOM 3911 C CA . TYR A 1 512 ? 36.121 68.450 80.385 1.00 84.11 512 TYR A CA 1
ATOM 3912 C C . TYR A 1 512 ? 35.661 69.454 81.441 1.00 86.52 512 TYR A C 1
ATOM 3913 O O . TYR A 1 512 ? 36.472 69.977 82.212 1.00 85.03 512 TYR A O 1
#

Sequence (505 aa):
PKWPRQIPYIIASEACERFSFYGMRNILTPFLMTALLLSIPEELRGAVAKDVFHSFVIGVYFFPLLGGWIADRFFGKYNTILWLSLIYCVGHAFLAIFEHSVQGFYTGLFLIALGSGGIKPLVSSFMGDQFDQSNKSLAQKAFDMFYFTINFGSFFASLSMPLLLKNFGAAVAFGIPGVLMFVATVFFWLGRKRYIHMPPEPKDPHGFLPVIRSALLTKVEGKGNIGLVLALIGGVSAAYALVNIPTLGIVAGLCCAMVLVMGFVGAGASLQLERARKSHPDAAVDGVRSVLRILVLFALVTPFWSLFDQKASTWILQANDMVKPQWFEPAMMQALNPLLVMLLIPFNNFVLYPAIERMGVKLTALRKMGAGIAITGLSWIVVGTIQLMMDGGSALSIFWQILPYALLTFGEVLVSATGLEFAYSQAPKAMKGTIMSFWTLSVTVGNLWVLLANVSVKSPTVTEQIVQTGMSVTAFQMFFFAGFAILAAIVFALYARSYQMQDHY